Protein AF-0000000087157079 (afdb_homodimer)

Structure (mmCIF, N/CA/C/O backbone):
data_AF-0000000087157079-model_v1
#
loop_
_entity.id
_entity.type
_entity.pdbx_description
1 polymer 'Spore coat protein SA'
#
loop_
_atom_site.group_PDB
_atom_site.id
_atom_site.type_symbol
_atom_site.label_atom_id
_atom_site.label_alt_id
_atom_site.label_comp_id
_atom_site.label_asym_id
_atom_site.label_entity_id
_atom_site.label_seq_id
_atom_site.pdbx_PDB_ins_code
_atom_site.Cartn_x
_atom_site.Cartn_y
_atom_site.Cartn_z
_atom_site.occupancy
_atom_site.B_iso_or_equiv
_atom_site.auth_seq_id
_atom_site.auth_comp_id
_atom_site.auth_asym_id
_atom_site.auth_atom_id
_atom_site.pdbx_PDB_model_num
ATOM 1 N N . MET A 1 1 ? 26 -21.172 -4.828 1 97.62 1 MET A N 1
ATOM 2 C CA . MET A 1 1 ? 25.797 -19.734 -4.66 1 97.62 1 MET A CA 1
ATOM 3 C C . MET A 1 1 ? 25.062 -19.438 -3.35 1 97.62 1 MET A C 1
ATOM 5 O O . MET A 1 1 ? 24.266 -20.234 -2.885 1 97.62 1 MET A O 1
ATOM 9 N N . ARG A 1 2 ? 25.438 -18.375 -2.709 1 98.38 2 ARG A N 1
ATOM 10 C CA . ARG A 1 2 ? 24.641 -17.797 -1.639 1 98.38 2 ARG A CA 1
ATOM 11 C C . ARG A 1 2 ? 23.516 -16.922 -2.203 1 98.38 2 ARG A C 1
ATOM 13 O O . ARG A 1 2 ? 23.766 -15.867 -2.779 1 98.38 2 ARG A O 1
ATOM 20 N N . ILE A 1 3 ? 22.219 -17.359 -2.031 1 98.88 3 ILE A N 1
ATOM 21 C CA . ILE A 1 3 ? 21.094 -16.734 -2.713 1 98.88 3 ILE A CA 1
ATOM 22 C C . ILE A 1 3 ? 20.109 -16.172 -1.685 1 98.88 3 ILE A C 1
ATOM 24 O O . ILE A 1 3 ? 19.75 -16.859 -0.73 1 98.88 3 ILE A O 1
ATOM 28 N N . ALA A 1 4 ? 19.719 -14.969 -1.811 1 98.88 4 ALA A N 1
ATOM 29 C CA . ALA A 1 4 ? 18.609 -14.406 -1.055 1 98.88 4 ALA A CA 1
ATOM 30 C C . ALA A 1 4 ? 17.297 -14.516 -1.839 1 98.88 4 ALA A C 1
ATOM 32 O O . ALA A 1 4 ? 17.188 -13.977 -2.941 1 98.88 4 ALA A O 1
ATOM 33 N N . GLN A 1 5 ? 16.375 -15.258 -1.357 1 98.88 5 GLN A N 1
ATOM 34 C CA . GLN A 1 5 ? 15 -15.312 -1.854 1 98.88 5 GLN A CA 1
ATOM 35 C C . GLN A 1 5 ? 14.094 -14.406 -1.034 1 98.88 5 GLN A C 1
ATOM 37 O O . GLN A 1 5 ? 13.852 -14.656 0.149 1 98.88 5 GLN A O 1
ATOM 42 N N . VAL A 1 6 ? 13.531 -13.367 -1.649 1 98.88 6 VAL A N 1
ATOM 43 C CA . VAL A 1 6 ? 12.797 -12.359 -0.893 1 98.88 6 VAL A CA 1
ATOM 44 C C . VAL A 1 6 ? 11.32 -12.406 -1.258 1 98.88 6 VAL A C 1
ATOM 46 O O . VAL A 1 6 ? 10.922 -11.945 -2.33 1 98.88 6 VAL A O 1
ATOM 49 N N . ALA A 1 7 ? 10.508 -12.875 -0.385 1 98.56 7 ALA A N 1
ATOM 50 C CA . ALA A 1 7 ? 9.086 -1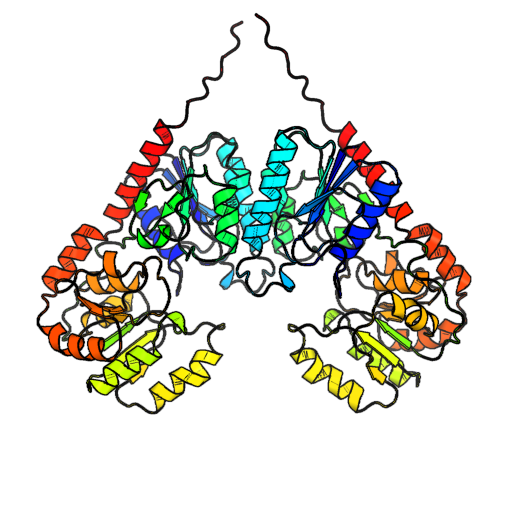3.117 -0.621 1 98.56 7 ALA A CA 1
ATOM 51 C C . ALA A 1 7 ? 8.234 -12.008 -0.002 1 98.56 7 ALA A C 1
ATOM 53 O O . ALA A 1 7 ? 8.664 -11.344 0.941 1 98.56 7 ALA A O 1
ATOM 54 N N . PRO A 1 8 ? 7.023 -11.766 -0.582 1 97.62 8 PRO A N 1
ATOM 55 C CA . PRO A 1 8 ? 6.102 -10.875 0.128 1 97.62 8 PRO A CA 1
ATOM 56 C C . PRO A 1 8 ? 5.758 -11.383 1.529 1 97.62 8 PRO A C 1
ATOM 58 O O . PRO A 1 8 ? 5.691 -12.594 1.756 1 97.62 8 PRO A O 1
ATOM 61 N N . LEU A 1 9 ? 5.453 -10.469 2.412 1 97.44 9 LEU A N 1
ATOM 62 C CA . LEU A 1 9 ? 5.129 -10.82 3.791 1 97.44 9 LEU A CA 1
ATOM 63 C C . LEU A 1 9 ? 3.633 -11.07 3.951 1 97.44 9 LEU A C 1
ATOM 65 O O . LEU A 1 9 ? 3.156 -11.32 5.062 1 97.44 9 LEU A O 1
ATOM 69 N N . THR A 1 10 ? 2.91 -11.008 2.891 1 94.75 10 THR A N 1
ATOM 70 C CA . THR A 1 10 ? 1.453 -11.07 2.93 1 94.75 10 THR A CA 1
ATOM 71 C C . THR A 1 10 ? 0.989 -12.438 3.438 1 94.75 10 THR A C 1
ATOM 73 O O . THR A 1 10 ? 0.141 -12.516 4.328 1 94.75 10 THR A O 1
ATOM 76 N N . GLU A 1 11 ? 1.557 -13.531 2.859 1 94.31 11 GLU A N 1
ATOM 77 C CA . GLU A 1 11 ? 1.274 -14.898 3.297 1 94.31 11 GLU A CA 1
ATOM 78 C C . GLU A 1 11 ? 2.545 -15.602 3.764 1 94.31 11 GLU A C 1
ATOM 80 O O . GLU A 1 11 ? 3.652 -15.195 3.408 1 94.31 11 GLU A O 1
ATOM 85 N N . ALA A 1 12 ? 2.342 -16.641 4.523 1 95.69 12 ALA A N 1
ATOM 86 C CA . ALA A 1 12 ? 3.477 -17.484 4.883 1 95.69 12 ALA A CA 1
ATOM 87 C C . ALA A 1 12 ? 4.008 -18.234 3.664 1 95.69 12 ALA A C 1
ATOM 89 O O . ALA A 1 12 ? 3.295 -18.406 2.674 1 95.69 12 ALA A O 1
ATOM 90 N N . VAL A 1 13 ? 5.262 -18.641 3.746 1 96.81 13 VAL A N 1
ATOM 91 C CA . VAL A 1 13 ? 5.895 -19.406 2.688 1 96.81 13 VAL A CA 1
ATOM 92 C C . VAL A 1 13 ? 6.219 -20.812 3.195 1 96.81 13 VAL A C 1
ATOM 94 O O . VAL A 1 13 ? 7.184 -21 3.941 1 96.81 13 VAL A O 1
ATOM 97 N N . PRO A 1 14 ? 5.465 -21.859 2.846 1 95.12 14 PRO A N 1
ATOM 98 C CA . PRO A 1 14 ? 4.293 -21.781 1.969 1 95.12 14 PRO A CA 1
ATOM 99 C C . PRO A 1 14 ? 3.051 -21.25 2.689 1 95.12 14 PRO A C 1
ATOM 101 O O . PRO A 1 14 ? 3.02 -21.219 3.922 1 95.12 14 PRO A O 1
ATOM 104 N N . PRO A 1 15 ? 2.082 -20.859 1.87 1 91.06 15 PRO A N 1
ATOM 105 C CA . PRO A 1 15 ? 0.85 -20.375 2.506 1 91.06 15 PRO A CA 1
ATOM 106 C C . PRO A 1 15 ? 0.036 -21.516 3.131 1 91.06 15 PRO A C 1
ATOM 108 O O . PRO A 1 15 ? 0.103 -22.656 2.67 1 91.06 15 PRO A O 1
ATOM 111 N N . LYS A 1 16 ? -0.703 -21.156 4.145 1 79.06 16 LYS A N 1
ATOM 112 C CA . LYS A 1 16 ? -1.558 -22.156 4.793 1 79.06 16 LYS A CA 1
ATOM 113 C C . LYS A 1 16 ? -2.797 -22.438 3.953 1 79.06 16 LYS A C 1
ATOM 115 O O . LYS A 1 16 ? -3.275 -23.578 3.916 1 79.06 16 LYS A O 1
ATOM 120 N N . LEU A 1 17 ? -3.307 -21.438 3.387 1 74.25 17 LEU A N 1
ATOM 121 C CA . LEU A 1 17 ? -4.5 -21.578 2.564 1 74.25 17 LEU A CA 1
ATOM 122 C C . LEU A 1 17 ? -4.223 -21.172 1.123 1 74.25 17 LEU A C 1
ATOM 124 O O . LEU A 1 17 ? -3.328 -21.719 0.477 1 74.25 17 LEU A O 1
ATOM 128 N N . TYR A 1 18 ? -4.801 -20.156 0.67 1 69.69 18 TYR A N 1
ATOM 129 C CA . TYR A 1 18 ? -4.574 -19.719 -0.698 1 69.69 18 TYR A CA 1
ATOM 130 C C . TYR A 1 18 ? -3.459 -18.672 -0.752 1 69.69 18 TYR A C 1
ATOM 132 O O . TYR A 1 18 ? -3.305 -17.875 0.17 1 69.69 18 TYR A O 1
ATOM 140 N N . GLY A 1 19 ? -2.484 -18.812 -1.726 1 79.62 19 GLY A N 1
ATOM 141 C CA . GLY A 1 19 ? -1.353 -17.938 -2.004 1 79.62 19 GLY A CA 1
ATOM 142 C C . GLY A 1 19 ? -0.443 -18.469 -3.096 1 79.62 19 GLY A C 1
ATOM 143 O O . GLY A 1 19 ? 0.464 -19.266 -2.822 1 79.62 19 GLY A O 1
ATOM 144 N N . GLY A 1 20 ? -0.664 -17.984 -4.273 1 87.12 20 GLY A N 1
ATOM 145 C CA . GLY A 1 20 ? 0.051 -18.531 -5.418 1 87.12 20 GLY A CA 1
ATOM 146 C C . GLY A 1 20 ? 1.516 -18.141 -5.445 1 87.12 20 GLY A C 1
ATOM 147 O O . GLY A 1 20 ? 2.387 -18.984 -5.645 1 87.12 20 GLY A O 1
ATOM 148 N N . THR A 1 21 ? 1.786 -16.891 -5.16 1 94.06 21 THR A N 1
ATOM 149 C CA . THR A 1 21 ? 3.156 -16.391 -5.219 1 94.06 21 THR A CA 1
ATOM 150 C C . THR A 1 21 ? 4.023 -17.062 -4.164 1 94.06 21 THR A C 1
ATOM 152 O O . THR A 1 21 ? 5.094 -17.594 -4.48 1 94.06 21 THR A O 1
ATOM 155 N N . GLU A 1 22 ? 3.52 -17.125 -2.963 1 95.81 22 GLU A N 1
ATOM 156 C CA . GLU A 1 22 ? 4.301 -17.656 -1.856 1 95.81 22 GLU A CA 1
ATOM 157 C C . GLU A 1 22 ? 4.496 -19.172 -2.01 1 95.81 22 GLU A C 1
ATOM 159 O O . GLU A 1 22 ? 5.52 -19.719 -1.59 1 95.81 22 GLU A O 1
ATOM 164 N N . ARG A 1 23 ? 3.547 -19.859 -2.645 1 94.81 23 ARG A N 1
ATOM 165 C CA . ARG A 1 23 ? 3.705 -21.281 -2.924 1 94.81 23 ARG A CA 1
ATOM 166 C C . ARG A 1 23 ? 4.855 -21.531 -3.898 1 94.81 23 ARG A C 1
ATOM 168 O O . ARG A 1 23 ? 5.676 -22.422 -3.686 1 94.81 23 ARG A O 1
ATOM 175 N N . VAL A 1 24 ? 4.883 -20.734 -4.91 1 97.5 24 VAL A N 1
ATOM 176 C CA . VAL A 1 24 ? 5.926 -20.875 -5.922 1 97.5 24 VAL A CA 1
ATOM 177 C C . VAL A 1 24 ? 7.285 -20.531 -5.312 1 97.5 24 VAL A C 1
ATOM 179 O O . VAL A 1 24 ? 8.273 -21.234 -5.566 1 97.5 24 VAL A O 1
ATOM 182 N N . VAL A 1 25 ? 7.316 -19.516 -4.516 1 98.56 25 VAL A N 1
ATOM 183 C CA . VAL A 1 25 ? 8.562 -19.141 -3.846 1 98.56 25 VAL A CA 1
ATOM 184 C C . VAL A 1 25 ? 9.047 -20.297 -2.975 1 98.56 25 VAL A C 1
ATOM 186 O O . VAL A 1 25 ? 10.242 -20.594 -2.926 1 98.56 25 VAL A O 1
ATOM 189 N N . HIS A 1 26 ? 8.094 -20.922 -2.332 1 98.19 26 HIS A N 1
ATOM 190 C CA . HIS A 1 26 ? 8.453 -22.078 -1.499 1 98.19 26 HIS A CA 1
ATOM 191 C C . HIS A 1 26 ? 9.07 -23.188 -2.332 1 98.19 26 HIS A C 1
ATOM 193 O O . HIS A 1 26 ? 10.156 -23.672 -2.014 1 98.19 26 HIS A O 1
ATOM 199 N N . TRP A 1 27 ? 8.422 -23.594 -3.371 1 98.25 27 TRP A N 1
ATOM 200 C CA . TRP A 1 27 ? 8.898 -24.688 -4.207 1 98.25 27 TRP A CA 1
ATOM 201 C C . TRP A 1 27 ? 10.258 -24.359 -4.816 1 98.25 27 TRP A C 1
ATOM 203 O O . TRP A 1 27 ? 11.141 -25.219 -4.863 1 98.25 27 TRP A O 1
ATOM 213 N N . LEU A 1 28 ? 10.391 -23.125 -5.289 1 98.81 28 LEU A N 1
ATOM 214 C CA . LEU A 1 28 ? 11.664 -22.703 -5.859 1 98.81 28 LEU A CA 1
ATOM 215 C C . LEU A 1 28 ? 12.773 -22.75 -4.816 1 98.81 28 LEU A C 1
ATOM 217 O O . LEU A 1 28 ? 13.852 -23.281 -5.082 1 98.81 28 LEU A O 1
ATOM 221 N N . THR A 1 29 ? 12.492 -22.219 -3.633 1 98.88 29 THR A N 1
ATOM 222 C CA . THR A 1 29 ? 13.477 -22.188 -2.555 1 98.88 29 THR A CA 1
ATOM 223 C C . THR A 1 29 ? 13.93 -23.594 -2.176 1 98.88 29 THR A C 1
ATOM 225 O O . THR A 1 29 ? 15.125 -23.859 -2.072 1 98.88 29 THR A O 1
ATOM 228 N N . GLU A 1 30 ? 13 -24.5 -2.033 1 98.62 30 GLU A N 1
ATOM 229 C CA . GLU A 1 30 ? 13.32 -25.859 -1.637 1 98.62 30 GLU A CA 1
ATOM 230 C C . GLU A 1 30 ? 14.164 -26.562 -2.701 1 98.62 30 GLU A C 1
ATOM 232 O O . GLU A 1 30 ? 15.094 -27.297 -2.379 1 98.62 30 GLU A O 1
ATOM 237 N N . GLU A 1 31 ? 13.797 -26.359 -3.975 1 98.69 31 GLU A N 1
ATOM 238 C CA . GLU A 1 31 ? 14.57 -26.953 -5.059 1 98.69 31 GLU A CA 1
ATOM 239 C C . GLU A 1 31 ? 15.992 -26.422 -5.102 1 98.69 31 GLU A C 1
ATOM 241 O O . GLU A 1 31 ? 16.938 -27.156 -5.359 1 98.69 31 GLU A O 1
ATOM 246 N N . LEU A 1 32 ? 16.156 -25.109 -4.891 1 98.81 32 LEU A N 1
ATOM 247 C CA . LEU A 1 32 ? 17.484 -24.5 -4.887 1 98.81 32 LEU A CA 1
ATOM 248 C C . LEU A 1 32 ? 18.344 -25.109 -3.783 1 98.81 32 LEU A C 1
ATOM 250 O O . LEU A 1 32 ? 19.516 -25.391 -4 1 98.81 32 LEU A O 1
ATOM 254 N N . VAL A 1 33 ? 17.734 -25.281 -2.584 1 98.81 33 VAL A N 1
ATOM 255 C CA . VAL A 1 33 ? 18.453 -25.922 -1.482 1 98.81 33 VAL A CA 1
ATOM 256 C C . VAL A 1 33 ? 18.844 -27.344 -1.872 1 98.81 33 VAL A C 1
ATOM 258 O O . VAL A 1 33 ? 19.984 -27.75 -1.666 1 98.81 33 VAL A O 1
ATOM 261 N N . THR A 1 34 ? 17.938 -28.078 -2.459 1 98.44 34 THR A N 1
ATOM 262 C CA . THR A 1 34 ? 18.172 -29.453 -2.881 1 98.44 34 THR A CA 1
ATOM 263 C C . THR A 1 34 ? 19.328 -29.516 -3.883 1 98.44 34 THR A C 1
ATOM 265 O O . THR A 1 34 ? 20.094 -30.484 -3.881 1 98.44 34 THR A O 1
ATOM 268 N N . LEU A 1 35 ? 19.438 -28.531 -4.688 1 98.5 35 LEU A N 1
ATOM 269 C CA . LEU A 1 35 ? 20.453 -28.469 -5.727 1 98.5 35 LEU A CA 1
ATOM 270 C C . LEU A 1 35 ? 21.797 -28.016 -5.156 1 98.5 35 LEU A C 1
ATOM 272 O O . LEU A 1 35 ? 22.766 -27.828 -5.898 1 98.5 35 LEU A O 1
ATOM 276 N N . GLY A 1 36 ? 21.891 -27.703 -3.891 1 98.62 36 GLY A N 1
ATOM 277 C CA . GLY A 1 36 ? 23.156 -27.516 -3.215 1 98.62 36 GLY A CA 1
ATOM 278 C C . GLY A 1 36 ? 23.484 -26.062 -2.951 1 98.62 36 GLY A C 1
ATOM 279 O O . GLY A 1 36 ? 24.609 -25.734 -2.551 1 98.62 36 GLY A O 1
ATOM 280 N N . HIS A 1 37 ? 22.516 -25.141 -3.127 1 98.81 37 HIS A N 1
ATOM 281 C CA . HIS A 1 37 ? 22.781 -23.719 -2.914 1 98.81 37 HIS A CA 1
ATOM 282 C C . HIS A 1 37 ? 22.484 -23.312 -1.477 1 98.81 37 HIS A C 1
ATOM 284 O O . HIS A 1 37 ? 21.719 -24 -0.784 1 98.81 37 HIS A O 1
ATOM 290 N N . ASP A 1 38 ? 23.203 -22.312 -1.031 1 98.81 38 ASP A N 1
ATOM 291 C CA . ASP A 1 38 ? 22.984 -21.703 0.279 1 98.81 38 ASP A CA 1
ATOM 292 C C . ASP A 1 38 ? 21.938 -20.594 0.201 1 98.81 38 ASP A C 1
ATOM 294 O O . ASP A 1 38 ? 22.25 -19.453 -0.139 1 98.81 38 ASP A O 1
ATOM 298 N N . VAL A 1 39 ? 20.672 -20.984 0.586 1 98.94 39 VAL A N 1
ATOM 299 C CA . VAL A 1 39 ? 19.562 -20.078 0.34 1 98.94 39 VAL A CA 1
ATOM 300 C C . VAL A 1 39 ? 19.078 -19.484 1.66 1 98.94 39 VAL A C 1
ATOM 302 O O . VAL A 1 39 ? 18.922 -20.203 2.654 1 98.94 39 VAL A O 1
ATOM 305 N N . THR A 1 40 ? 18.938 -18.203 1.751 1 98.94 40 THR A N 1
ATOM 306 C CA . THR A 1 40 ? 18.219 -17.5 2.812 1 98.94 40 THR A CA 1
ATOM 307 C C . THR A 1 40 ? 16.891 -16.969 2.309 1 98.94 40 THR A C 1
ATOM 309 O O . THR A 1 40 ? 16.828 -16.219 1.332 1 98.94 40 THR A O 1
ATOM 312 N N . LEU A 1 41 ? 15.844 -17.438 2.936 1 98.94 41 LEU A N 1
ATOM 313 C CA . LEU A 1 41 ? 14.5 -16.984 2.609 1 98.94 41 LEU A CA 1
ATOM 314 C C . LEU A 1 41 ? 14.086 -15.836 3.521 1 98.94 41 LEU A C 1
ATOM 316 O O . LEU A 1 41 ? 14.055 -15.984 4.746 1 98.94 41 LEU A O 1
ATOM 320 N N . PHE A 1 42 ? 13.859 -14.711 2.973 1 98.88 42 PHE A N 1
ATOM 321 C CA . PHE A 1 42 ? 13.242 -13.602 3.691 1 98.88 42 PHE A CA 1
ATOM 322 C C . PHE A 1 42 ? 11.727 -13.672 3.596 1 98.88 42 PHE A C 1
ATOM 324 O O . PHE A 1 42 ? 11.156 -13.516 2.512 1 98.88 42 PHE A O 1
ATOM 331 N N . ALA A 1 43 ? 11.008 -13.914 4.668 1 98.5 43 ALA A N 1
ATOM 332 C CA . ALA A 1 43 ? 9.57 -14.141 4.738 1 98.5 43 ALA A CA 1
ATOM 333 C C . ALA A 1 43 ? 9.047 -13.938 6.156 1 98.5 43 ALA A C 1
ATOM 335 O O . ALA A 1 43 ? 9.742 -13.375 7.004 1 98.5 43 ALA A O 1
ATOM 336 N N . SER A 1 44 ? 7.746 -14.219 6.336 1 97.56 44 SER A N 1
ATOM 337 C CA . SER A 1 44 ? 7.176 -14.133 7.676 1 97.56 44 SER A CA 1
ATOM 338 C C . SER A 1 44 ? 7.695 -15.25 8.57 1 97.56 44 SER A C 1
ATOM 340 O O . SER A 1 44 ? 8.18 -16.266 8.078 1 97.56 44 SER A O 1
ATOM 342 N N . GLY A 1 45 ? 7.609 -14.992 9.883 1 97.62 45 GLY A N 1
ATOM 343 C CA . GLY A 1 45 ? 8.203 -15.898 10.852 1 97.62 45 GLY A CA 1
ATOM 344 C C . GLY A 1 45 ? 7.512 -17.25 10.914 1 97.62 45 GLY A C 1
ATOM 345 O O . GLY A 1 45 ? 8.102 -18.234 11.359 1 97.62 45 GLY A O 1
ATOM 346 N N . ASP A 1 46 ? 6.301 -17.312 10.469 1 97.12 46 ASP A N 1
ATOM 347 C CA . ASP A 1 46 ? 5.555 -18.562 10.484 1 97.12 46 ASP A CA 1
ATOM 348 C C . ASP A 1 46 ? 5.773 -19.344 9.188 1 97.12 46 ASP A C 1
ATOM 350 O O . ASP A 1 46 ? 5.074 -20.328 8.922 1 97.12 46 ASP A O 1
ATOM 354 N N . SER A 1 47 ? 6.715 -18.922 8.391 1 97.75 47 SER A N 1
ATOM 355 C CA . SER A 1 47 ? 7.09 -19.641 7.176 1 97.75 47 SER A CA 1
ATOM 356 C C . SER A 1 47 ? 7.895 -20.891 7.504 1 97.75 47 SER A C 1
ATOM 358 O O . SER A 1 47 ? 8.516 -20.969 8.562 1 97.75 47 SER A O 1
ATOM 360 N N . GLN A 1 48 ? 7.766 -21.891 6.695 1 97.75 48 GLN A N 1
ATOM 361 C CA . GLN A 1 48 ? 8.492 -23.141 6.82 1 97.75 48 GLN A CA 1
ATOM 362 C C . GLN A 1 48 ? 9.375 -23.391 5.602 1 97.75 48 GLN A C 1
ATOM 364 O O . GLN A 1 48 ? 8.898 -23.375 4.469 1 97.75 48 GLN A O 1
ATOM 369 N N . THR A 1 49 ? 10.656 -23.703 5.867 1 98.44 49 THR A N 1
ATOM 370 C CA . THR A 1 49 ? 11.586 -23.906 4.766 1 98.44 49 THR A CA 1
ATOM 371 C C . THR A 1 49 ? 12.805 -24.703 5.227 1 98.44 49 THR A C 1
ATOM 373 O O . THR A 1 49 ? 13.102 -24.766 6.422 1 98.44 49 THR A O 1
ATOM 376 N N . SER A 1 50 ? 13.453 -25.406 4.285 1 98.56 50 SER A N 1
ATOM 377 C CA . SER A 1 50 ? 14.727 -26.062 4.543 1 98.56 50 SER A CA 1
ATOM 378 C C . SER A 1 50 ? 15.898 -25.094 4.367 1 98.56 50 SER A C 1
ATOM 380 O O . SER A 1 50 ? 17.031 -25.422 4.703 1 98.56 50 SER A O 1
ATOM 382 N N . ALA A 1 51 ? 15.625 -23.844 3.906 1 98.81 51 ALA A N 1
ATOM 383 C CA . ALA A 1 51 ? 16.625 -22.781 3.814 1 98.81 51 ALA A CA 1
ATOM 384 C C . ALA A 1 51 ? 16.797 -22.062 5.152 1 98.81 51 ALA A C 1
ATOM 386 O O . ALA A 1 51 ? 16.188 -22.453 6.152 1 98.81 51 ALA A O 1
ATOM 387 N N . LYS A 1 52 ? 17.75 -21.141 5.23 1 98.81 52 LYS A N 1
ATOM 388 C CA . LYS A 1 52 ? 17.797 -20.219 6.359 1 98.81 52 LYS A CA 1
ATOM 389 C C . LYS A 1 52 ? 16.641 -19.219 6.301 1 98.81 52 LYS A C 1
ATOM 391 O O . LYS A 1 52 ? 16.391 -18.609 5.258 1 98.81 52 LYS A O 1
ATOM 396 N N . LEU A 1 53 ? 15.914 -19.203 7.336 1 98.81 53 LEU A N 1
ATOM 397 C CA . LEU A 1 53 ? 14.797 -18.266 7.375 1 98.81 53 LEU A CA 1
ATOM 398 C C . LEU A 1 53 ? 15.195 -16.953 8.055 1 98.81 53 LEU A C 1
ATOM 400 O O . LEU A 1 53 ? 15.688 -16.969 9.188 1 98.81 53 LEU A O 1
ATOM 404 N N . ASP A 1 54 ? 15.117 -15.883 7.402 1 98.62 54 ASP A N 1
ATOM 405 C CA . ASP A 1 54 ? 15.219 -14.547 7.98 1 98.62 54 ASP A CA 1
ATOM 406 C C . ASP A 1 54 ? 13.836 -13.906 8.117 1 98.62 54 ASP A C 1
ATOM 408 O O . ASP A 1 54 ? 13.273 -13.406 7.141 1 98.62 54 ASP A O 1
ATOM 412 N N . ALA A 1 55 ? 13.312 -13.93 9.305 1 98 55 ALA A N 1
ATOM 413 C CA . ALA A 1 55 ? 11.945 -13.492 9.578 1 98 55 ALA A CA 1
ATOM 414 C C . ALA A 1 55 ? 11.914 -12.016 9.977 1 98 55 ALA A C 1
ATOM 416 O O . ALA A 1 55 ? 12.508 -11.617 10.977 1 98 55 ALA A O 1
ATOM 417 N N . THR A 1 56 ? 11.234 -11.195 9.164 1 95 56 THR A N 1
ATOM 418 C CA . THR A 1 56 ? 11.086 -9.773 9.469 1 95 56 THR A CA 1
ATOM 419 C C . THR A 1 56 ? 9.992 -9.547 10.508 1 95 56 THR A C 1
ATOM 421 O O . THR A 1 56 ? 10.047 -8.586 11.281 1 95 56 THR A O 1
ATOM 424 N N . TRP A 1 57 ? 9.008 -10.328 10.469 1 96.69 57 TRP A N 1
ATOM 425 C CA . TRP A 1 57 ? 7.812 -10.258 11.312 1 96.69 57 TRP A CA 1
ATOM 426 C C . TRP A 1 57 ? 7.32 -11.656 11.672 1 96.69 57 TRP A C 1
ATOM 428 O O . TRP A 1 57 ? 7.445 -12.586 10.875 1 96.69 57 TRP A O 1
ATOM 438 N N . PRO A 1 58 ? 6.754 -11.859 12.836 1 95.94 58 PRO A N 1
ATOM 439 C CA . PRO A 1 58 ? 6.484 -13.211 13.336 1 95.94 58 PRO A CA 1
ATOM 440 C C . PRO A 1 58 ? 5.434 -13.953 12.516 1 95.94 58 PRO A C 1
ATOM 442 O O . PRO A 1 58 ? 5.453 -15.18 12.43 1 95.94 58 PRO A O 1
ATOM 445 N N . LYS A 1 59 ? 4.539 -13.164 11.992 1 95.62 59 LYS A N 1
ATOM 446 C CA . LYS A 1 59 ? 3.412 -13.789 11.305 1 95.62 59 LYS A CA 1
ATOM 447 C C . LYS A 1 59 ? 3.096 -13.086 9.992 1 95.62 59 LYS A C 1
ATOM 449 O O . LYS A 1 59 ? 3.326 -11.875 9.859 1 95.62 59 LYS A O 1
ATOM 454 N N . ALA A 1 60 ? 2.566 -13.953 9.031 1 95.56 60 ALA A N 1
ATOM 455 C CA . ALA A 1 60 ? 2.117 -13.359 7.773 1 95.56 60 ALA A CA 1
ATOM 456 C C . ALA A 1 60 ? 1.142 -12.219 8.023 1 95.56 60 ALA A C 1
ATOM 458 O O . ALA A 1 60 ? 0.297 -12.297 8.914 1 95.56 60 ALA A O 1
ATOM 459 N N . LEU A 1 61 ? 1.132 -11.219 7.184 1 94.62 61 LEU A N 1
ATOM 460 C CA . LEU A 1 61 ? 0.44 -9.961 7.457 1 94.62 61 LEU A CA 1
ATOM 461 C C . LEU A 1 61 ? -1.062 -10.109 7.23 1 94.62 61 LEU A C 1
ATOM 463 O O . LEU A 1 61 ? -1.86 -9.445 7.895 1 94.62 61 LEU A O 1
ATOM 467 N N . ARG A 1 62 ? -1.445 -10.883 6.297 1 87.69 62 ARG A N 1
ATOM 468 C CA . ARG A 1 62 ? -2.865 -11.102 6.031 1 87.69 62 ARG A CA 1
ATOM 469 C C . ARG A 1 62 ? -3.57 -11.672 7.258 1 87.69 62 ARG A C 1
ATOM 471 O O . ARG A 1 62 ? -4.738 -11.359 7.508 1 87.69 62 ARG A O 1
ATOM 478 N N . LEU A 1 63 ? -2.857 -12.453 8.039 1 83.5 63 LEU A N 1
ATOM 479 C CA . LEU A 1 63 ? -3.453 -13.133 9.18 1 83.5 63 LEU A CA 1
ATOM 480 C C . LEU A 1 63 ? -3.191 -12.359 10.469 1 83.5 63 LEU A C 1
ATOM 482 O O . LEU A 1 63 ? -3.619 -12.781 11.547 1 83.5 63 LEU A O 1
ATOM 486 N N . ASP A 1 64 ? -2.434 -11.352 10.305 1 88.5 64 ASP A N 1
ATOM 487 C CA . ASP A 1 64 ? -2.094 -10.555 11.484 1 88.5 64 ASP A CA 1
ATOM 488 C C . ASP A 1 64 ? -2.973 -9.312 11.578 1 88.5 64 ASP A C 1
ATOM 490 O O . ASP A 1 64 ? -2.701 -8.305 10.922 1 88.5 64 ASP A O 1
ATOM 494 N N . GLY A 1 65 ? -3.982 -9.328 12.305 1 88.12 65 GLY A N 1
ATOM 495 C CA . GLY A 1 65 ? -4.934 -8.234 12.445 1 88.12 65 GLY A CA 1
ATOM 496 C C . GLY A 1 65 ? -4.352 -7.031 13.164 1 88.12 65 GLY A C 1
ATOM 497 O O . GLY A 1 65 ? -4.961 -5.961 13.18 1 88.12 65 GLY A O 1
ATOM 498 N N . SER A 1 66 ? -3.207 -7.137 13.617 1 91.88 66 SER A N 1
ATOM 499 C CA . SER A 1 66 ? -2.629 -6.059 14.414 1 91.88 66 SER A CA 1
ATOM 500 C C . SER A 1 66 ? -1.903 -5.051 13.523 1 91.88 66 SER A C 1
ATOM 502 O O . SER A 1 66 ? -1.673 -3.91 13.938 1 91.88 66 SER A O 1
ATOM 504 N N . VAL A 1 67 ? -1.513 -5.496 12.336 1 94.88 67 VAL A N 1
ATOM 505 C CA . VAL A 1 67 ? -0.736 -4.645 11.445 1 94.88 67 VAL A CA 1
ATOM 506 C C . VAL A 1 67 ? -1.678 -3.805 10.586 1 94.88 67 VAL A C 1
ATOM 508 O O . VAL A 1 67 ? -2.561 -4.344 9.914 1 94.88 67 VAL A O 1
ATOM 511 N N . ARG A 1 68 ? -1.468 -2.5 10.648 1 93.44 68 ARG A N 1
ATOM 512 C CA . ARG A 1 68 ? -2.332 -1.588 9.906 1 93.44 68 ARG A CA 1
ATOM 513 C C . ARG A 1 68 ? -1.674 -1.147 8.609 1 93.44 68 ARG A C 1
ATOM 515 O O . ARG A 1 68 ? -2.359 -0.873 7.621 1 93.44 68 ARG A O 1
ATOM 522 N N . ASP A 1 69 ? -0.356 -1.075 8.594 1 94.62 69 ASP A N 1
ATOM 523 C CA . ASP A 1 69 ? 0.401 -0.674 7.414 1 94.62 69 ASP A CA 1
ATOM 524 C C . ASP A 1 69 ? 1.4 -1.755 7.008 1 94.62 69 ASP A C 1
ATOM 526 O O . ASP A 1 69 ? 2.576 -1.691 7.375 1 94.62 69 ASP A O 1
ATOM 530 N N . PRO A 1 70 ? 1.011 -2.621 6.176 1 95.88 70 PRO A N 1
ATOM 531 C CA . PRO A 1 70 ? 1.884 -3.723 5.766 1 95.88 70 PRO A CA 1
ATOM 532 C C . PRO A 1 70 ? 3.141 -3.24 5.043 1 95.88 70 PRO A C 1
ATOM 534 O O . PRO A 1 70 ? 4.176 -3.91 5.082 1 95.88 70 PRO A O 1
ATOM 537 N N . ASN A 1 71 ? 3.088 -2.127 4.383 1 96.62 71 ASN A N 1
ATOM 538 C CA . ASN A 1 71 ? 4.223 -1.637 3.611 1 96.62 71 ASN A CA 1
ATOM 539 C C . ASN A 1 71 ? 5.406 -1.29 4.512 1 96.62 71 ASN A C 1
ATOM 541 O O . ASN A 1 71 ? 6.562 -1.444 4.113 1 96.62 71 ASN A O 1
ATOM 545 N N . ALA A 1 72 ? 5.086 -0.854 5.711 1 97.56 72 ALA A N 1
ATOM 546 C CA . ALA A 1 72 ? 6.145 -0.529 6.664 1 97.56 72 ALA A CA 1
ATOM 547 C C . ALA A 1 72 ? 7.074 -1.72 6.879 1 97.56 72 ALA A C 1
ATOM 549 O O . ALA A 1 72 ? 8.297 -1.578 6.824 1 97.56 72 ALA A O 1
ATOM 550 N N . LEU A 1 73 ? 6.5 -2.865 7.035 1 98.12 73 LEU A N 1
ATOM 551 C CA . LEU A 1 73 ? 7.277 -4.059 7.34 1 98.12 73 LEU A CA 1
ATOM 552 C C . LEU A 1 73 ? 7.996 -4.57 6.094 1 98.12 73 LEU A C 1
ATOM 554 O O . LEU A 1 73 ? 9.094 -5.117 6.188 1 98.12 73 LEU A O 1
ATOM 558 N N . HIS A 1 74 ? 7.441 -4.352 4.906 1 98.5 74 HIS A N 1
ATOM 559 C CA . HIS A 1 74 ? 8.141 -4.684 3.67 1 98.5 74 HIS A CA 1
ATOM 560 C C . HIS A 1 74 ? 9.383 -3.818 3.49 1 98.5 74 HIS A C 1
ATOM 562 O O . HIS A 1 74 ? 10.422 -4.301 3.037 1 98.5 74 HIS A O 1
ATOM 568 N N . MET A 1 75 ? 9.25 -2.529 3.879 1 98.19 75 MET A N 1
ATOM 569 C CA . MET A 1 75 ? 10.406 -1.637 3.783 1 98.19 75 MET A CA 1
ATOM 570 C C . MET A 1 75 ? 11.5 -2.061 4.75 1 98.19 75 MET A C 1
ATOM 572 O O . MET A 1 75 ? 12.688 -1.981 4.422 1 98.19 75 MET A O 1
ATOM 576 N N . VAL A 1 76 ? 11.094 -2.512 5.91 1 98.5 76 VAL A N 1
ATOM 577 C CA . VAL A 1 76 ? 12.055 -3.027 6.887 1 98.5 76 VAL A CA 1
ATOM 578 C C . VAL A 1 76 ? 12.789 -4.234 6.305 1 98.5 76 VAL A C 1
ATOM 580 O O . VAL A 1 76 ? 14.016 -4.309 6.363 1 98.5 76 VAL A O 1
ATOM 583 N N . ME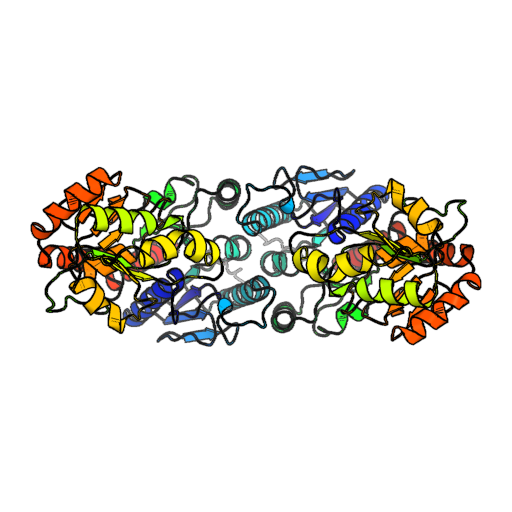T A 1 77 ? 12.039 -5.117 5.73 1 98.75 77 MET A N 1
ATOM 584 C CA . MET A 1 77 ? 12.609 -6.328 5.145 1 98.75 77 MET A CA 1
ATOM 585 C C . MET A 1 77 ? 13.617 -5.977 4.051 1 98.75 77 MET A C 1
ATOM 587 O O . MET A 1 77 ? 14.727 -6.504 4.031 1 98.75 77 MET A O 1
ATOM 591 N N . LEU A 1 78 ? 13.273 -5.078 3.174 1 98.56 78 LEU A N 1
ATOM 592 C CA . LEU A 1 78 ? 14.133 -4.707 2.057 1 98.56 78 LEU A CA 1
ATOM 593 C C . LEU A 1 78 ? 15.422 -4.062 2.553 1 98.56 78 LEU A C 1
ATOM 595 O O . LEU A 1 78 ? 16.5 -4.312 2.004 1 98.56 78 LEU A O 1
ATOM 599 N N . GLU A 1 79 ? 15.281 -3.25 3.578 1 98.5 79 GLU A N 1
ATOM 600 C CA . GLU A 1 79 ? 16.484 -2.641 4.125 1 98.5 79 GLU A CA 1
ATOM 601 C C . GLU A 1 79 ? 17.406 -3.689 4.758 1 98.5 79 GLU A C 1
ATOM 603 O O . GLU A 1 79 ? 18.625 -3.609 4.641 1 98.5 79 GLU A O 1
ATOM 608 N N . ARG A 1 80 ? 16.812 -4.66 5.395 1 98.38 80 ARG A N 1
ATOM 609 C CA . ARG A 1 80 ? 17.594 -5.754 5.965 1 98.38 80 ARG A CA 1
ATOM 610 C C . ARG A 1 80 ? 18.328 -6.52 4.875 1 98.38 80 ARG A C 1
ATOM 612 O O . ARG A 1 80 ? 19.516 -6.832 5.023 1 98.38 80 ARG A O 1
ATOM 619 N N . VAL A 1 81 ? 17.672 -6.828 3.795 1 98.75 81 VAL A N 1
ATOM 620 C CA . VAL A 1 81 ? 18.297 -7.48 2.656 1 98.75 81 VAL A CA 1
ATOM 621 C C . VAL A 1 81 ? 19.453 -6.621 2.145 1 98.75 81 VAL A C 1
ATOM 623 O O . VAL A 1 81 ? 20.547 -7.133 1.876 1 98.75 81 VAL A O 1
ATOM 626 N N . ARG A 1 82 ? 19.219 -5.309 2.039 1 98.38 82 ARG A N 1
ATOM 627 C CA . ARG A 1 82 ? 20.219 -4.387 1.511 1 98.38 82 ARG A CA 1
ATOM 628 C C . ARG A 1 82 ? 21.453 -4.363 2.395 1 98.38 82 ARG A C 1
ATOM 630 O O . ARG A 1 82 ? 22.578 -4.395 1.894 1 98.38 82 ARG A O 1
ATOM 637 N N . GLN A 1 83 ? 21.219 -4.273 3.688 1 98.06 83 GLN A N 1
ATOM 638 C CA . GLN A 1 83 ? 22.328 -4.258 4.633 1 98.06 83 GLN A CA 1
ATOM 639 C C . GLN A 1 83 ? 23.156 -5.535 4.531 1 98.06 83 GLN A C 1
ATOM 641 O O . GLN A 1 83 ? 24.391 -5.484 4.508 1 98.06 83 GLN A O 1
ATOM 646 N N . LYS A 1 84 ? 22.531 -6.637 4.422 1 98.38 84 LYS A N 1
ATOM 647 C CA . LYS A 1 84 ? 23.219 -7.918 4.309 1 98.38 84 LYS A CA 1
ATOM 648 C C . LYS A 1 84 ? 23.953 -8.031 2.971 1 98.38 84 LYS A C 1
ATOM 650 O O . LYS A 1 84 ? 25.031 -8.625 2.895 1 98.38 84 LYS A O 1
ATOM 655 N N . ALA A 1 85 ? 23.297 -7.512 1.95 1 97.94 85 ALA A N 1
ATOM 656 C CA . ALA A 1 85 ? 23.969 -7.457 0.656 1 97.94 85 ALA A CA 1
ATOM 657 C C . ALA A 1 85 ? 25.219 -6.59 0.726 1 97.94 85 ALA A C 1
ATOM 659 O O . ALA A 1 85 ? 26.266 -6.953 0.18 1 97.94 85 ALA A O 1
ATOM 660 N N . ASP A 1 86 ? 25.125 -5.434 1.388 1 96.88 86 ASP A N 1
ATOM 661 C CA . ASP A 1 86 ? 26.266 -4.547 1.578 1 96.88 86 ASP A CA 1
ATOM 662 C C . ASP A 1 86 ? 27.391 -5.262 2.314 1 96.88 86 ASP A C 1
ATOM 664 O O . ASP A 1 86 ? 28.578 -4.953 2.102 1 96.88 86 ASP A O 1
ATOM 668 N N . ASP A 1 87 ? 27.062 -6.168 3.145 1 97.69 87 ASP A N 1
ATOM 669 C CA . ASP A 1 87 ? 28.031 -6.941 3.91 1 97.69 87 ASP A CA 1
ATOM 670 C C . ASP A 1 87 ? 28.516 -8.156 3.121 1 97.69 87 ASP A C 1
ATOM 672 O O . ASP A 1 87 ? 29.109 -9.07 3.686 1 97.69 87 ASP A O 1
ATOM 676 N N . ASP A 1 88 ? 28.172 -8.281 1.881 1 97.44 88 ASP A N 1
ATOM 677 C CA . ASP A 1 88 ? 28.609 -9.312 0.951 1 97.44 88 ASP A CA 1
ATOM 678 C C . ASP A 1 88 ? 28.141 -10.695 1.407 1 97.44 88 ASP A C 1
ATOM 680 O O . ASP A 1 88 ? 28.891 -11.672 1.3 1 97.44 88 ASP A O 1
ATOM 684 N N . GLU A 1 89 ? 26.922 -10.703 1.876 1 98.38 89 GLU A N 1
ATOM 685 C CA . GLU A 1 89 ? 26.406 -11.977 2.381 1 98.38 89 GLU A CA 1
ATOM 686 C C . GLU A 1 89 ? 25.828 -12.828 1.255 1 98.38 89 GLU A C 1
ATOM 688 O O . GLU A 1 89 ? 25.594 -14.016 1.436 1 98.38 89 GLU A O 1
ATOM 693 N N . PHE A 1 90 ? 25.656 -12.242 0.074 1 98.75 90 PHE A N 1
ATOM 694 C CA . PHE A 1 90 ? 24.953 -12.953 -0.987 1 98.75 90 PHE A CA 1
ATOM 695 C C . PHE A 1 90 ? 25.688 -12.82 -2.312 1 98.75 90 PHE A C 1
ATOM 697 O O . PHE A 1 90 ? 26.281 -11.773 -2.596 1 98.75 90 PHE A O 1
ATOM 704 N N . ASP A 1 91 ? 25.594 -13.867 -3.068 1 98.38 91 ASP A N 1
ATOM 705 C CA . ASP A 1 91 ? 26.062 -13.844 -4.449 1 98.38 91 ASP A CA 1
ATOM 706 C C . ASP A 1 91 ? 24.969 -13.359 -5.398 1 98.38 91 ASP A C 1
ATOM 708 O O . ASP A 1 91 ? 25.266 -12.812 -6.465 1 98.38 91 ASP A O 1
ATOM 712 N N . PHE A 1 92 ? 23.734 -13.578 -5.02 1 98.69 92 PHE A N 1
ATOM 713 C CA . PHE A 1 92 ? 22.625 -13.266 -5.895 1 98.69 92 PHE A CA 1
ATOM 714 C C . PHE A 1 92 ? 21.375 -12.953 -5.082 1 98.69 92 PHE A C 1
ATOM 716 O O . PHE A 1 92 ? 21.094 -13.609 -4.074 1 98.69 92 PHE A O 1
ATOM 723 N N . LEU A 1 93 ? 20.594 -11.93 -5.484 1 98.88 93 LEU A N 1
ATOM 724 C CA . LEU A 1 93 ? 19.328 -11.578 -4.867 1 98.88 93 LEU A CA 1
ATOM 725 C C . LEU A 1 93 ? 18.172 -11.852 -5.824 1 98.88 93 LEU A C 1
ATOM 727 O O . LEU A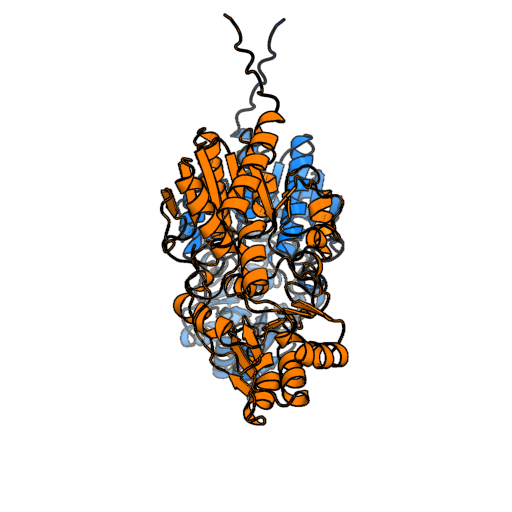 1 93 ? 18.219 -11.469 -6.996 1 98.88 93 LEU A O 1
ATOM 731 N N . HIS A 1 94 ? 17.156 -12.523 -5.387 1 98.94 94 HIS A N 1
ATOM 732 C CA . HIS A 1 94 ? 15.945 -12.75 -6.164 1 98.94 94 HIS A CA 1
ATOM 733 C C . HIS A 1 94 ? 14.719 -12.203 -5.441 1 98.94 94 HIS A C 1
ATOM 735 O O . HIS A 1 94 ? 14.359 -12.68 -4.359 1 98.94 94 HIS A O 1
ATOM 741 N N . PHE A 1 95 ? 14.102 -11.211 -6.066 1 98.88 95 PHE A N 1
ATOM 742 C CA . PHE A 1 95 ? 12.969 -10.523 -5.465 1 98.88 95 PHE A CA 1
ATOM 743 C C . PHE A 1 95 ? 11.656 -11 -6.078 1 98.88 95 PHE A C 1
ATOM 745 O O . PHE A 1 95 ? 11.578 -11.227 -7.289 1 98.88 95 PHE A O 1
ATOM 752 N N . HIS A 1 96 ? 10.648 -11.078 -5.246 1 98.69 96 HIS A N 1
ATOM 753 C CA . HIS A 1 96 ? 9.289 -11.398 -5.676 1 98.69 96 HIS A CA 1
ATOM 754 C C . HIS A 1 96 ? 8.305 -10.32 -5.242 1 98.69 96 HIS A C 1
ATOM 756 O O . HIS A 1 96 ? 7.156 -10.617 -4.914 1 98.69 96 HIS A O 1
ATOM 762 N N . LEU A 1 97 ? 8.789 -9.016 -5.18 1 96.88 97 LEU A N 1
ATOM 763 C CA . LEU A 1 97 ? 8.055 -7.887 -4.609 1 96.88 97 LEU A CA 1
ATOM 764 C C . LEU A 1 97 ? 7.867 -6.781 -5.645 1 96.88 97 LEU A C 1
ATOM 766 O O . LEU A 1 97 ? 7.848 -5.598 -5.297 1 96.88 97 LEU A O 1
ATOM 770 N N . ASP A 1 98 ? 7.797 -7.113 -6.883 1 96.38 98 ASP A N 1
ATOM 771 C CA . ASP A 1 98 ? 7.586 -6.156 -7.965 1 96.38 98 ASP A CA 1
ATOM 772 C C . ASP A 1 98 ? 8.578 -5 -7.875 1 96.38 98 ASP A C 1
ATOM 774 O O . ASP A 1 98 ? 9.789 -5.215 -7.797 1 96.38 98 ASP A O 1
ATOM 778 N N . TYR A 1 99 ? 8.203 -3.775 -7.922 1 97.81 99 TYR A N 1
ATOM 779 C CA . TYR A 1 99 ? 9.055 -2.607 -8.117 1 97.81 99 TYR A CA 1
ATOM 780 C C . TYR A 1 99 ? 9.562 -2.076 -6.785 1 97.81 99 TYR A C 1
ATOM 782 O O . TYR A 1 99 ? 10.352 -1.129 -6.75 1 97.81 99 TYR A O 1
ATOM 790 N N . TYR A 1 100 ? 9.234 -2.652 -5.625 1 97.44 100 TYR A N 1
ATOM 791 C CA . TYR A 1 100 ? 9.586 -2.148 -4.301 1 97.44 100 TYR A CA 1
ATOM 792 C C . TYR A 1 100 ? 11.094 -2.104 -4.117 1 97.44 100 TYR A C 1
ATOM 794 O O . TYR A 1 100 ? 11.641 -1.121 -3.607 1 97.44 100 TYR A O 1
ATOM 802 N N . PRO A 1 101 ? 11.82 -3.133 -4.609 1 98.06 101 PRO A N 1
ATOM 803 C CA . PRO A 1 101 ? 13.258 -3.139 -4.34 1 98.06 101 PRO A CA 1
ATOM 804 C C . PRO A 1 101 ? 14.047 -2.277 -5.32 1 98.06 101 PRO A C 1
ATOM 806 O O . PRO A 1 101 ? 15.234 -2.006 -5.098 1 98.06 101 PRO A O 1
ATOM 809 N N . TRP A 1 102 ? 13.461 -1.847 -6.41 1 98.25 102 TRP A N 1
ATOM 810 C CA . TRP A 1 102 ? 14.203 -1.49 -7.613 1 98.25 102 TRP A CA 1
ATOM 811 C C . TRP A 1 102 ? 15.078 -0.263 -7.371 1 98.25 102 TRP A C 1
ATOM 813 O O . TRP A 1 102 ? 16.266 -0.27 -7.684 1 98.25 102 TRP A O 1
ATOM 823 N N . SER A 1 103 ? 14.531 0.727 -6.723 1 96.94 103 SER A N 1
ATOM 824 C CA . SER A 1 103 ? 15.312 1.939 -6.516 1 96.94 103 SER A CA 1
ATOM 825 C C . SER A 1 103 ? 16.469 1.691 -5.555 1 96.94 103 SER A C 1
ATOM 827 O O . SER A 1 103 ? 17.578 2.174 -5.777 1 96.94 103 SER A O 1
ATOM 829 N N . ALA A 1 104 ? 16.266 0.923 -4.527 1 96.06 104 ALA A N 1
ATOM 830 C CA . ALA A 1 104 ? 17.266 0.681 -3.48 1 96.06 104 ALA A CA 1
ATOM 831 C C . ALA A 1 104 ? 18.375 -0.235 -3.98 1 96.06 104 ALA A C 1
ATOM 833 O O . ALA A 1 104 ? 19.5 -0.166 -3.498 1 96.06 104 ALA A O 1
ATOM 834 N N . PHE A 1 105 ? 18.156 -1.056 -4.996 1 97.44 105 PHE A N 1
ATOM 835 C CA . PHE A 1 105 ? 19.109 -2.102 -5.336 1 97.44 105 PHE A CA 1
ATOM 836 C C . PHE A 1 105 ? 19.734 -1.85 -6.707 1 97.44 105 PHE A C 1
ATOM 838 O O . PHE A 1 105 ? 20.656 -2.547 -7.113 1 97.44 105 PHE A O 1
ATOM 845 N N . SER A 1 106 ? 19.219 -0.796 -7.363 1 95.88 106 SER A N 1
ATOM 846 C CA . SER A 1 106 ? 19.688 -0.55 -8.727 1 95.88 106 SER A CA 1
ATOM 847 C C . SER A 1 106 ? 21.109 0.007 -8.734 1 95.88 106 SER A C 1
ATOM 849 O O . SER A 1 106 ? 21.75 0.055 -9.781 1 95.88 106 SER A O 1
ATOM 851 N N . ARG A 1 107 ? 21.625 0.322 -7.531 1 94.25 107 ARG A N 1
ATOM 852 C CA . ARG A 1 107 ? 22.922 0.987 -7.477 1 94.25 107 ARG A CA 1
ATOM 853 C C . ARG A 1 107 ? 23.922 0.196 -6.621 1 94.25 107 ARG A C 1
ATOM 855 O O . ARG A 1 107 ? 24.922 0.738 -6.164 1 94.25 107 ARG A O 1
ATOM 862 N N . GLN A 1 108 ? 23.672 -1.019 -6.332 1 94.44 108 GLN A N 1
ATOM 863 C CA . GLN A 1 108 ? 24.562 -1.885 -5.566 1 94.44 108 GLN A CA 1
ATOM 864 C C . GLN A 1 108 ? 25.094 -3.027 -6.426 1 94.44 108 GLN A C 1
ATOM 866 O O . GLN A 1 108 ? 24.516 -3.352 -7.465 1 94.44 108 GLN A O 1
ATOM 871 N N . PRO A 1 109 ? 26.156 -3.58 -6.035 1 94.75 109 PRO A N 1
ATOM 872 C CA . PRO A 1 109 ? 26.891 -4.473 -6.93 1 94.75 109 PRO A CA 1
ATOM 873 C C . PRO A 1 109 ? 26.312 -5.887 -6.961 1 94.75 109 PRO A C 1
ATOM 875 O O . PRO A 1 109 ? 26.516 -6.617 -7.934 1 94.75 109 PRO A O 1
ATOM 878 N N . THR A 1 110 ? 25.688 -6.34 -5.941 1 97.5 110 THR A N 1
ATOM 879 C CA . THR A 1 110 ? 25.172 -7.707 -5.914 1 97.5 110 THR A CA 1
ATOM 880 C C . THR A 1 110 ? 24.125 -7.914 -7.008 1 97.5 110 THR A C 1
ATOM 882 O O . THR A 1 110 ? 23.141 -7.18 -7.082 1 97.5 110 THR A O 1
ATOM 885 N N . PRO A 1 111 ? 24.375 -8.883 -7.965 1 97.94 111 PRO A N 1
ATOM 886 C CA . PRO A 1 111 ? 23.375 -9.133 -9.008 1 97.94 111 PRO A CA 1
ATOM 887 C C . PRO A 1 111 ? 22.016 -9.547 -8.445 1 97.94 111 PRO A C 1
ATOM 889 O O . PRO A 1 111 ? 21.953 -10.172 -7.383 1 97.94 111 PRO A O 1
ATOM 892 N N . TYR A 1 112 ? 20.984 -9.195 -9.18 1 98.38 112 TYR A N 1
ATOM 893 C CA . TYR A 1 112 ? 19.641 -9.484 -8.703 1 98.38 112 TYR A CA 1
ATOM 894 C C . TYR A 1 112 ? 18.672 -9.617 -9.867 1 98.38 112 TYR A C 1
ATOM 896 O O . TYR A 1 112 ? 19 -9.273 -11.008 1 98.38 112 TYR A O 1
ATOM 904 N N . VAL A 1 113 ? 17.5 -10.164 -9.617 1 98.69 113 VAL A N 1
ATOM 905 C CA . VAL A 1 113 ? 16.406 -10.25 -10.578 1 98.69 113 VAL A CA 1
ATOM 906 C C . VAL A 1 113 ? 15.07 -10.203 -9.836 1 98.69 113 VAL A C 1
ATOM 908 O O . VAL A 1 113 ? 15 -10.516 -8.641 1 98.69 113 VAL A O 1
ATOM 911 N N . THR A 1 114 ? 14.047 -9.727 -10.469 1 98.88 114 THR A N 1
ATOM 912 C CA . THR A 1 114 ? 12.688 -9.766 -9.938 1 98.88 114 THR A CA 1
ATOM 913 C C . THR A 1 114 ? 11.781 -10.609 -10.828 1 98.88 114 THR A C 1
ATOM 915 O O . THR A 1 114 ? 11.789 -10.461 -12.055 1 98.88 114 THR A O 1
ATOM 918 N N . THR A 1 115 ? 11.117 -11.523 -10.234 1 98.88 115 THR A N 1
ATOM 919 C CA . THR A 1 115 ? 10.031 -12.203 -10.945 1 98.88 115 THR A CA 1
ATOM 920 C C . THR A 1 115 ? 8.703 -11.5 -10.695 1 98.88 115 THR A C 1
ATOM 922 O O . THR A 1 115 ? 8.352 -11.211 -9.547 1 98.88 115 THR A O 1
ATOM 925 N N . LEU A 1 116 ? 8.008 -11.211 -11.758 1 98.56 116 LEU A N 1
ATOM 926 C CA . LEU A 1 116 ? 6.691 -10.586 -11.664 1 98.56 116 LEU A CA 1
ATOM 927 C C . LEU A 1 116 ? 5.59 -11.641 -11.695 1 98.56 116 LEU A C 1
ATOM 929 O O . LEU A 1 116 ? 5.535 -12.469 -12.602 1 98.56 116 LEU A O 1
ATOM 933 N N . HIS A 1 117 ? 4.664 -11.539 -10.68 1 97.62 117 HIS A N 1
ATOM 934 C CA . HIS A 1 117 ? 3.711 -12.633 -10.523 1 97.62 117 HIS A CA 1
ATOM 935 C C . HIS A 1 117 ? 2.295 -12.188 -10.875 1 97.62 117 HIS A C 1
ATOM 937 O O . HIS A 1 117 ? 1.39 -13.016 -10.992 1 97.62 117 HIS A O 1
ATOM 943 N N . GLY A 1 118 ? 2.053 -10.938 -11.055 1 95.44 118 GLY A N 1
ATOM 944 C CA . GLY A 1 118 ? 0.713 -10.422 -11.289 1 95.44 118 GLY A CA 1
ATOM 945 C C . GLY A 1 118 ? 0.511 -9.922 -12.703 1 95.44 118 GLY A C 1
ATOM 946 O O . GLY A 1 118 ? 1.368 -10.117 -13.57 1 95.44 118 GLY A O 1
ATOM 947 N N . ARG A 1 119 ? -0.692 -9.375 -12.961 1 95.69 119 ARG A N 1
ATOM 948 C CA . ARG A 1 119 ? -0.971 -8.734 -14.242 1 95.69 119 ARG A CA 1
ATOM 949 C C . ARG A 1 119 ? -0.091 -7.508 -14.445 1 95.69 119 ARG A C 1
ATOM 951 O O . ARG A 1 119 ? 0.345 -6.887 -13.469 1 95.69 119 ARG A O 1
ATOM 958 N N . LEU A 1 120 ? 0.119 -7.164 -15.695 1 97.75 120 LEU A N 1
ATOM 959 C CA . LEU A 1 120 ? 0.978 -6.02 -15.992 1 97.75 120 LEU A CA 1
ATOM 960 C C . LEU A 1 120 ? 0.306 -5.074 -16.984 1 97.75 120 LEU A C 1
ATOM 962 O O . LEU A 1 120 ? 0.982 -4.305 -17.672 1 97.75 120 LEU A O 1
ATOM 966 N N . ASP A 1 121 ? -1.005 -5.176 -17.062 1 96.75 121 ASP A N 1
ATOM 967 C CA . ASP A 1 121 ? -1.717 -4.391 -18.078 1 96.75 121 ASP A CA 1
ATOM 968 C C . ASP A 1 121 ? -2.412 -3.188 -17.438 1 96.75 121 ASP A C 1
ATOM 970 O O . ASP A 1 121 ? -3.34 -2.623 -18.016 1 96.75 121 ASP A O 1
ATOM 974 N N . LEU A 1 122 ? -2.002 -2.807 -16.297 1 96.38 122 LEU A N 1
ATOM 975 C CA . LEU A 1 122 ? -2.559 -1.625 -15.641 1 96.38 122 LEU A CA 1
ATOM 976 C C . LEU A 1 122 ? -1.846 -0.361 -16.109 1 96.38 122 LEU A C 1
ATOM 978 O O . LEU A 1 122 ? -0.652 -0.394 -16.422 1 96.38 122 LEU A O 1
ATOM 982 N N . PRO A 1 123 ? -2.564 0.79 -16.047 1 96.38 123 PRO A N 1
ATOM 983 C CA . PRO A 1 123 ? -1.983 2.021 -16.594 1 96.38 123 PRO A CA 1
ATOM 984 C C . PRO A 1 123 ? -0.712 2.443 -15.852 1 96.38 123 PRO A C 1
ATOM 986 O O . PRO A 1 123 ? 0.201 3.004 -16.469 1 96.38 123 PRO A O 1
ATOM 989 N N . GLU A 1 124 ? -0.588 2.17 -14.609 1 96.38 124 GLU A N 1
ATOM 990 C CA . GLU A 1 124 ? 0.545 2.627 -13.812 1 96.38 124 GLU A CA 1
ATOM 991 C C . GLU A 1 124 ? 1.797 1.809 -14.109 1 96.38 124 GLU A C 1
ATOM 993 O O . GLU A 1 124 ? 2.904 2.193 -13.727 1 96.38 124 GLU A O 1
ATOM 998 N N . HIS A 1 125 ? 1.64 0.745 -14.859 1 97.69 125 HIS A N 1
ATOM 999 C CA . HIS A 1 125 ? 2.812 -0.063 -15.18 1 97.69 125 HIS A CA 1
ATOM 1000 C C . HIS A 1 125 ? 3.676 0.612 -16.234 1 97.69 125 HIS A C 1
ATOM 1002 O O . HIS A 1 125 ? 4.891 0.398 -16.281 1 97.69 125 HIS A O 1
ATOM 1008 N N . GLN A 1 126 ? 3.1 1.402 -17.031 1 97.56 126 GLN A N 1
ATOM 1009 C CA . GLN A 1 126 ? 3.859 2.051 -18.094 1 97.56 126 GLN A CA 1
ATOM 1010 C C . GLN A 1 126 ? 4.945 2.957 -17.531 1 97.56 126 GLN A C 1
ATOM 1012 O O . GLN A 1 126 ? 6.133 2.758 -17.797 1 97.56 126 GLN A O 1
ATOM 1017 N N . PRO A 1 127 ? 4.559 3.898 -16.656 1 97.81 127 PRO A N 1
ATOM 1018 C CA . PRO A 1 127 ? 5.641 4.715 -16.109 1 97.81 127 PRO A CA 1
ATOM 1019 C C . PRO A 1 127 ? 6.617 3.898 -15.258 1 97.81 127 PRO A C 1
ATOM 1021 O O . PRO A 1 127 ? 7.809 4.227 -15.195 1 97.81 127 PRO A O 1
ATOM 1024 N N . VAL A 1 128 ? 6.203 2.85 -14.641 1 98.44 128 VAL A N 1
ATOM 1025 C CA . VAL A 1 128 ? 7.082 2.012 -13.828 1 98.44 128 VAL A CA 1
ATOM 1026 C C . VAL A 1 128 ? 8.195 1.433 -14.703 1 98.44 128 VAL A C 1
ATOM 1028 O O . VAL A 1 128 ? 9.375 1.63 -14.422 1 98.44 128 VAL A O 1
ATOM 1031 N N . PHE A 1 129 ? 7.793 0.847 -15.812 1 98.5 129 PHE A N 1
ATOM 1032 C CA . PHE A 1 129 ? 8.773 0.126 -16.609 1 98.5 129 PHE A CA 1
ATOM 1033 C C . PHE A 1 129 ? 9.531 1.079 -17.531 1 98.5 129 PHE A C 1
ATOM 1035 O O . PHE A 1 129 ? 10.602 0.742 -18.047 1 98.5 129 PHE A O 1
ATOM 1042 N N . ASN A 1 130 ? 9.008 2.283 -17.734 1 98.38 130 ASN A N 1
ATOM 1043 C CA . ASN A 1 130 ? 9.781 3.32 -18.406 1 98.38 130 ASN A CA 1
ATOM 1044 C C . ASN A 1 130 ? 10.898 3.848 -17.516 1 98.38 130 ASN A C 1
ATOM 1046 O O . ASN A 1 130 ? 12.016 4.098 -17.984 1 98.38 130 ASN A O 1
ATOM 1050 N N . THR A 1 131 ? 10.625 3.998 -16.266 1 98.12 131 THR A N 1
ATOM 1051 C CA . THR A 1 131 ? 11.578 4.535 -15.297 1 98.12 131 THR A CA 1
ATOM 1052 C C . THR A 1 131 ? 12.641 3.498 -14.953 1 98.12 131 THR A C 1
ATOM 1054 O O . THR A 1 131 ? 13.82 3.826 -14.836 1 98.12 131 THR A O 1
ATOM 1057 N N . PHE A 1 132 ? 12.188 2.264 -14.805 1 98 132 PHE A N 1
ATOM 1058 C CA . PHE A 1 132 ? 13.078 1.173 -14.406 1 98 132 PHE A CA 1
ATOM 1059 C C . PHE A 1 132 ? 13.352 0.25 -15.586 1 98 132 PHE A C 1
ATOM 1061 O O . PHE A 1 132 ? 13.242 -0.972 -15.469 1 98 132 PHE A O 1
ATOM 1068 N N . SER A 1 133 ? 13.719 0.806 -16.688 1 96.75 133 SER A N 1
ATOM 1069 C CA . SER A 1 133 ? 13.805 0.091 -17.953 1 96.75 133 SER A CA 1
ATOM 1070 C C . SER A 1 133 ? 15.039 -0.81 -18 1 96.75 133 SER A C 1
ATOM 1072 O O . SER A 1 133 ? 15.141 -1.695 -18.844 1 96.75 133 SER A O 1
ATOM 1074 N N . LYS A 1 134 ? 15.93 -0.673 -17.031 1 96.69 134 LYS A N 1
ATOM 1075 C CA . LYS A 1 134 ? 17.172 -1.438 -17.078 1 96.69 134 LYS A CA 1
ATOM 1076 C C . LYS A 1 134 ? 17.172 -2.551 -16.031 1 96.69 134 LYS A C 1
ATOM 1078 O O . LYS A 1 134 ? 18.109 -3.348 -15.961 1 96.69 134 LYS A O 1
ATOM 1083 N N . ILE A 1 135 ? 16.172 -2.586 -15.203 1 97.75 135 ILE A N 1
ATOM 1084 C CA . ILE A 1 135 ? 16.078 -3.57 -14.133 1 97.75 135 ILE A CA 1
ATOM 1085 C C . ILE A 1 135 ? 15.703 -4.934 -14.711 1 97.75 135 ILE A C 1
ATOM 1087 O O . ILE A 1 135 ? 14.688 -5.062 -15.398 1 97.75 135 ILE A O 1
ATOM 1091 N N . PRO A 1 136 ? 16.547 -5.969 -14.484 1 98.44 136 PRO A N 1
ATOM 1092 C CA . PRO A 1 136 ? 16.219 -7.285 -15.031 1 98.44 136 PRO A CA 1
ATOM 1093 C C . PRO A 1 136 ? 14.984 -7.898 -14.375 1 98.44 136 PRO A C 1
ATOM 1095 O O . PRO A 1 136 ? 14.883 -7.938 -13.148 1 98.44 136 PRO A O 1
ATOM 1098 N N . VAL A 1 137 ? 14.062 -8.406 -15.211 1 98.81 137 VAL A N 1
ATOM 1099 C CA . VAL A 1 137 ? 12.836 -9.016 -14.703 1 98.81 137 VAL A CA 1
ATOM 1100 C C . VAL A 1 137 ? 12.562 -10.32 -15.445 1 98.81 137 VAL A C 1
ATOM 1102 O O . VAL A 1 137 ? 12.992 -10.492 -16.594 1 98.81 137 VAL A O 1
ATOM 1105 N N . ILE A 1 138 ? 11.93 -11.195 -14.734 1 98.81 138 ILE A N 1
ATOM 1106 C CA . ILE A 1 138 ? 11.516 -12.484 -15.289 1 98.81 138 ILE A CA 1
ATOM 1107 C C . ILE A 1 138 ? 9.992 -12.57 -15.305 1 98.81 138 ILE A C 1
ATOM 1109 O O . ILE A 1 138 ? 9.336 -12.242 -14.312 1 98.81 138 ILE A O 1
ATOM 1113 N N . SER A 1 139 ? 9.398 -12.93 -16.484 1 98.69 139 SER A N 1
ATOM 1114 C CA . SER A 1 139 ? 7.969 -13.18 -16.578 1 98.69 139 SER A CA 1
ATOM 1115 C C . SER A 1 139 ? 7.641 -14.648 -16.297 1 98.69 139 SER A C 1
ATOM 1117 O O . SER A 1 139 ? 8.516 -15.516 -16.391 1 98.69 139 SER A O 1
ATOM 1119 N N . ILE A 1 140 ? 6.406 -14.867 -15.961 1 98.75 140 ILE A N 1
ATOM 1120 C CA . ILE A 1 140 ? 5.996 -16.234 -15.672 1 98.75 140 ILE A CA 1
ATOM 1121 C C . ILE A 1 140 ? 5.18 -16.797 -16.828 1 98.75 140 ILE A C 1
ATOM 1123 O O . ILE A 1 140 ? 4.77 -17.953 -16.812 1 98.75 140 ILE A O 1
ATOM 1127 N N . SER A 1 141 ? 4.93 -16.047 -17.797 1 98.69 141 SER A N 1
ATOM 1128 C CA . SER A 1 141 ? 4.387 -16.422 -19.109 1 98.69 141 SER A CA 1
ATOM 1129 C C . SER A 1 141 ? 4.754 -15.398 -20.172 1 98.69 141 SER A C 1
ATOM 1131 O O . SER A 1 141 ? 5.09 -14.258 -19.859 1 98.69 141 SER A O 1
ATOM 1133 N N . ASN A 1 142 ? 4.785 -15.836 -21.453 1 98.31 142 ASN A N 1
ATOM 1134 C CA . ASN A 1 142 ? 5.016 -14.891 -22.547 1 98.31 142 ASN A CA 1
ATOM 1135 C C . ASN A 1 142 ? 3.904 -13.844 -22.625 1 98.31 142 ASN A C 1
ATOM 1137 O O . ASN A 1 142 ? 4.168 -12.68 -22.906 1 98.31 142 ASN A O 1
ATOM 1141 N N . ALA A 1 143 ? 2.723 -14.266 -22.359 1 98.31 143 ALA A N 1
ATOM 1142 C CA . ALA A 1 143 ? 1.567 -13.375 -22.406 1 98.31 143 ALA A CA 1
ATOM 1143 C C . ALA A 1 143 ? 1.714 -12.227 -21.406 1 98.31 143 ALA A C 1
ATOM 1145 O O . ALA A 1 143 ? 1.271 -11.109 -21.672 1 98.31 143 ALA A O 1
ATOM 1146 N N . GLN A 1 144 ? 2.293 -12.477 -20.297 1 98.25 144 GLN A N 1
ATOM 1147 C CA . GLN A 1 144 ? 2.455 -11.492 -19.234 1 98.25 144 GLN A CA 1
ATOM 1148 C C . GLN A 1 144 ? 3.297 -10.305 -19.703 1 98.25 144 GLN A C 1
ATOM 1150 O O . GLN A 1 144 ? 3.148 -9.195 -19.188 1 98.25 144 GLN A O 1
ATOM 1155 N N . ARG A 1 145 ? 4.133 -10.484 -20.75 1 97.88 145 ARG A N 1
ATOM 1156 C CA . ARG A 1 145 ? 5.086 -9.484 -21.234 1 97.88 145 ARG A CA 1
ATOM 1157 C C . ARG A 1 145 ? 4.406 -8.469 -22.141 1 97.88 145 ARG A C 1
ATOM 1159 O O . ARG A 1 145 ? 4.895 -7.348 -22.297 1 97.88 145 ARG A O 1
ATOM 1166 N N . ARG A 1 146 ? 3.398 -8.859 -22.656 1 97.56 146 ARG A N 1
ATOM 1167 C CA . ARG A 1 146 ? 2.83 -8.164 -23.812 1 97.56 146 ARG A CA 1
ATOM 1168 C C . ARG A 1 146 ? 2.477 -6.723 -23.453 1 97.56 146 ARG A C 1
ATOM 1170 O O . ARG A 1 146 ? 2.734 -5.805 -24.234 1 97.56 146 ARG A O 1
ATOM 1177 N N . PRO A 1 147 ? 1.951 -6.512 -22.297 1 97.94 147 PRO A N 1
ATOM 1178 C CA . PRO A 1 147 ? 1.53 -5.141 -22 1 97.94 147 PRO A CA 1
ATOM 1179 C C . PRO A 1 147 ? 2.709 -4.203 -21.734 1 97.94 147 PRO A C 1
ATOM 1181 O O . PRO A 1 147 ? 2.543 -2.98 -21.734 1 97.94 147 PRO A O 1
ATOM 1184 N N . VAL A 1 148 ? 3.877 -4.719 -21.453 1 98.25 148 VAL A N 1
ATOM 1185 C CA . VAL A 1 148 ? 5.023 -3.881 -21.109 1 98.25 148 VAL A CA 1
ATOM 1186 C C . VAL A 1 148 ? 6.262 -4.363 -21.859 1 98.25 148 VAL A C 1
ATOM 1188 O O . VAL A 1 148 ? 7.25 -4.762 -21.234 1 98.25 148 VAL A O 1
ATOM 1191 N N . PRO A 1 149 ? 6.297 -4.195 -23.141 1 97.94 149 PRO A N 1
ATOM 1192 C CA . PRO A 1 149 ? 7.414 -4.688 -23.953 1 97.94 149 PRO A CA 1
ATOM 1193 C C . PRO A 1 149 ? 8.727 -3.957 -23.656 1 97.94 149 PRO A C 1
ATOM 1195 O O . PRO A 1 149 ? 9.805 -4.465 -23.969 1 97.94 149 PRO A O 1
ATOM 1198 N N . GLN A 1 150 ? 8.711 -2.758 -22.984 1 97.94 150 GLN A N 1
ATOM 1199 C CA . GLN A 1 150 ? 9.891 -1.937 -22.734 1 97.94 150 GLN A CA 1
ATOM 1200 C C . GLN A 1 150 ? 10.656 -2.441 -21.516 1 97.94 150 GLN A C 1
ATOM 1202 O O . GLN A 1 150 ? 11.75 -1.952 -21.219 1 97.94 150 GLN A O 1
ATOM 1207 N N . ALA A 1 151 ? 10.078 -3.4 -20.812 1 98.44 151 ALA A N 1
ATOM 1208 C CA . ALA A 1 151 ? 10.773 -3.943 -19.641 1 98.44 151 ALA A CA 1
ATOM 1209 C C . ALA A 1 151 ? 12.023 -4.711 -20.062 1 98.44 151 ALA A C 1
ATOM 1211 O O . ALA A 1 151 ? 12.117 -5.195 -21.188 1 98.44 151 ALA A O 1
ATOM 1212 N N . HIS A 1 152 ? 12.992 -4.828 -19.156 1 98.25 152 HIS A N 1
ATOM 1213 C CA . HIS A 1 152 ? 14.195 -5.609 -19.406 1 98.25 152 HIS A CA 1
ATOM 1214 C C . HIS A 1 152 ? 13.969 -7.086 -19.109 1 98.25 152 HIS A C 1
ATOM 1216 O O . HIS A 1 152 ? 14.523 -7.625 -18.156 1 98.25 152 HIS A O 1
ATOM 1222 N N . TRP A 1 153 ? 13.289 -7.746 -20.016 1 98.56 153 TRP A N 1
ATOM 1223 C CA . TRP A 1 153 ? 12.961 -9.156 -19.844 1 98.56 153 TRP A CA 1
ATOM 1224 C C . TRP A 1 153 ? 14.188 -10.031 -20.047 1 98.56 153 TRP A C 1
ATOM 1226 O O . TRP A 1 153 ? 14.758 -10.07 -21.141 1 98.56 153 TRP A O 1
ATOM 1236 N N . VAL A 1 154 ? 14.531 -10.766 -18.969 1 97.94 154 VAL A N 1
ATOM 1237 C CA . VAL A 1 154 ? 15.664 -11.68 -19.031 1 97.94 154 VAL A CA 1
ATOM 1238 C C . VAL A 1 154 ? 15.227 -13 -19.656 1 97.94 154 VAL A C 1
ATOM 1240 O O . VAL A 1 154 ? 15.961 -13.586 -20.469 1 97.94 154 VAL A O 1
ATOM 1243 N N . ARG A 1 155 ? 14.055 -13.469 -19.156 1 97.62 155 ARG A N 1
ATOM 1244 C CA . ARG A 1 155 ? 13.531 -14.766 -19.562 1 97.62 155 ARG A CA 1
ATOM 1245 C C . ARG A 1 155 ? 12.086 -14.938 -19.109 1 97.62 155 ARG A C 1
ATOM 1247 O O . ARG A 1 155 ? 11.602 -14.195 -18.25 1 97.62 155 ARG A O 1
ATOM 1254 N N . THR A 1 156 ? 11.414 -15.766 -19.859 1 98.69 156 THR A N 1
ATOM 1255 C CA . THR A 1 156 ? 10.164 -16.297 -19.328 1 98.69 156 THR A CA 1
ATOM 1256 C C . THR A 1 156 ? 10.391 -17.672 -18.688 1 98.69 156 THR A C 1
ATOM 1258 O O . THR A 1 156 ? 10.977 -18.562 -19.312 1 98.69 156 THR A O 1
ATOM 1261 N N . ILE A 1 157 ? 10.023 -17.766 -17.438 1 98.81 157 ILE A N 1
ATOM 1262 C CA . ILE A 1 157 ? 10.141 -19.031 -16.734 1 98.81 157 ILE A CA 1
ATOM 1263 C C . ILE A 1 157 ? 8.773 -19.438 -16.188 1 98.81 157 ILE A C 1
ATOM 1265 O O . ILE A 1 157 ? 8.266 -18.828 -15.242 1 98.81 157 ILE A O 1
ATOM 1269 N N . HIS A 1 158 ? 8.203 -20.469 -16.781 1 98.69 158 HIS A N 1
ATOM 1270 C CA . HIS A 1 158 ? 6.926 -20.984 -16.297 1 98.69 158 HIS A CA 1
ATOM 1271 C C . HIS A 1 158 ? 7.051 -21.562 -14.906 1 98.69 158 HIS A C 1
ATOM 1273 O O . HIS A 1 158 ? 8.086 -22.125 -14.547 1 98.69 158 HIS A O 1
ATOM 1279 N N . HIS A 1 159 ? 5.961 -21.453 -14.156 1 98.44 159 HIS A N 1
ATOM 1280 C CA . HIS A 1 159 ? 5.934 -22.078 -12.836 1 98.44 159 HIS A CA 1
ATOM 1281 C C . HIS A 1 159 ? 5.996 -23.594 -12.93 1 98.44 159 HIS A C 1
ATOM 1283 O O . HIS A 1 159 ? 5.652 -24.172 -13.961 1 98.44 159 HIS A O 1
ATOM 1289 N N . GLY A 1 160 ? 6.469 -24.172 -11.859 1 98.06 160 GLY A N 1
ATOM 1290 C CA . GLY A 1 160 ? 6.414 -25.609 -11.641 1 98.06 160 GLY A CA 1
ATOM 1291 C C . GLY A 1 160 ? 6.035 -25.969 -10.219 1 98.06 160 GLY A C 1
ATOM 1292 O O . GLY A 1 160 ? 6.188 -25.172 -9.297 1 98.06 160 GLY A O 1
ATOM 1293 N N . LEU A 1 161 ? 5.496 -27.172 -10.078 1 96.75 161 LEU A N 1
ATOM 1294 C CA . LEU A 1 161 ? 5.273 -27.703 -8.742 1 96.75 161 LEU A CA 1
ATOM 1295 C C . LEU A 1 161 ? 6 -29.016 -8.547 1 96.75 161 LEU A C 1
ATOM 1297 O O . LEU A 1 161 ? 6.434 -29.641 -9.516 1 96.75 161 LEU A O 1
ATOM 1301 N N . PRO A 1 162 ? 6.215 -29.359 -7.273 1 97.44 162 PRO A N 1
ATOM 1302 C CA . PRO A 1 162 ? 6.938 -30.609 -7.031 1 97.44 162 PRO A CA 1
ATOM 1303 C C . PRO A 1 162 ? 6.309 -31.812 -7.746 1 97.44 162 PRO A C 1
ATOM 1305 O O . PRO A 1 162 ? 5.09 -31.969 -7.723 1 97.44 162 PRO A O 1
ATOM 1308 N N . GLU A 1 163 ? 7.176 -32.562 -8.305 1 97.38 163 GLU A N 1
ATOM 1309 C CA . GLU A 1 163 ? 6.762 -33.625 -9.211 1 97.38 163 GLU A CA 1
ATOM 1310 C C . GLU A 1 163 ? 5.762 -34.562 -8.539 1 97.38 163 GLU A C 1
ATOM 1312 O O . GLU A 1 163 ? 4.812 -35.031 -9.172 1 97.38 163 GLU A O 1
ATOM 1317 N N . ASN A 1 164 ? 5.949 -34.812 -7.27 1 96.81 164 ASN A N 1
ATOM 1318 C CA . ASN A 1 164 ? 5.148 -35.844 -6.605 1 96.81 164 ASN A CA 1
ATOM 1319 C C . ASN A 1 164 ? 4.148 -35.219 -5.633 1 96.81 164 ASN A C 1
ATOM 1321 O O . ASN A 1 164 ? 3.574 -35.938 -4.797 1 96.81 164 ASN A O 1
ATOM 1325 N N . LEU A 1 165 ? 3.998 -33.938 -5.645 1 95.81 165 LEU A N 1
ATOM 1326 C CA . LEU A 1 165 ? 3.049 -33.25 -4.762 1 95.81 165 LEU A CA 1
ATOM 1327 C C . LEU A 1 165 ? 1.619 -33.688 -5.078 1 95.81 165 LEU A C 1
ATOM 1329 O O . LEU A 1 165 ? 0.836 -33.969 -4.172 1 95.81 165 LEU A O 1
ATOM 1333 N N . LEU A 1 166 ? 1.264 -33.656 -6.336 1 97.5 166 LEU A N 1
ATOM 1334 C CA . LEU A 1 166 ? -0.026 -34.094 -6.852 1 97.5 166 LEU A CA 1
ATOM 1335 C C . LEU A 1 166 ? 0.153 -35.219 -7.852 1 97.5 166 LEU A C 1
ATOM 1337 O O . LEU A 1 166 ? 0.902 -35.094 -8.82 1 97.5 166 LEU A O 1
ATOM 1341 N N . THR A 1 167 ? -0.528 -36.312 -7.582 1 97.69 167 THR A N 1
ATOM 1342 C CA . THR A 1 167 ? -0.383 -37.469 -8.438 1 97.69 167 THR A CA 1
ATOM 1343 C C . THR A 1 167 ? -1.749 -38.031 -8.82 1 97.69 167 THR A C 1
ATOM 1345 O O . THR A 1 167 ? -2.723 -37.875 -8.078 1 97.69 167 THR A O 1
ATOM 1348 N N . PRO A 1 168 ? -1.756 -38.688 -10.047 1 98.12 168 PRO A N 1
ATOM 1349 C CA . PRO A 1 168 ? -3.008 -39.344 -10.422 1 98.12 168 PRO A CA 1
ATOM 1350 C C . PRO A 1 168 ? -3.453 -40.406 -9.406 1 98.12 168 PRO A C 1
ATOM 1352 O O . PRO A 1 168 ? -2.621 -41.125 -8.844 1 98.12 168 PRO A O 1
ATOM 1355 N N . GLN A 1 169 ? -4.75 -40.312 -9.125 1 98.06 169 GLN A N 1
ATOM 1356 C CA . GLN A 1 169 ? -5.352 -41.281 -8.211 1 98.06 169 GLN A CA 1
ATOM 1357 C C . GLN A 1 169 ? -6.273 -42.25 -8.961 1 98.06 169 GLN A C 1
ATOM 1359 O O . GLN A 1 169 ? -6.801 -41.906 -10.023 1 98.06 169 GLN A O 1
ATOM 1364 N N . PRO A 1 170 ? -6.406 -43.438 -8.367 1 96.5 170 PRO A N 1
ATOM 1365 C CA . PRO A 1 170 ? -7.254 -44.406 -9.031 1 96.5 170 PRO A CA 1
ATOM 1366 C C . PRO A 1 170 ? -8.742 -44.188 -8.789 1 96.5 170 PRO A C 1
ATOM 1368 O O . PRO A 1 170 ? -9.414 -45.031 -8.188 1 96.5 170 PRO A O 1
ATOM 1371 N N . VAL A 1 171 ? -9.258 -43.125 -9.219 1 96.62 171 VAL A N 1
ATOM 1372 C CA . VAL A 1 171 ? -10.664 -42.75 -9.094 1 96.62 171 VAL A CA 1
ATOM 1373 C C . VAL A 1 171 ? -11.281 -42.594 -10.484 1 96.62 171 VAL A C 1
ATOM 1375 O O . VAL A 1 171 ? -10.609 -42.125 -11.406 1 96.62 171 VAL A O 1
ATOM 1378 N N . LYS A 1 172 ? -12.555 -43 -10.555 1 96.25 172 LYS A N 1
ATOM 1379 C CA . LYS A 1 172 ? -13.25 -42.875 -11.828 1 96.25 172 LYS A CA 1
ATOM 1380 C C . LYS A 1 172 ? -13.797 -41.469 -12 1 96.25 172 LYS A C 1
ATOM 1382 O O . LYS A 1 172 ? -14.594 -41 -11.18 1 96.25 172 LYS A O 1
ATOM 1387 N N . PRO A 1 173 ? -13.398 -40.812 -13.062 1 97.75 173 PRO A N 1
ATOM 1388 C CA . PRO A 1 173 ? -13.922 -39.438 -13.297 1 97.75 173 PRO A CA 1
ATOM 1389 C C . PRO A 1 173 ? -15.438 -39.438 -13.484 1 97.75 173 PRO A C 1
ATOM 1391 O O . PRO A 1 173 ? -15.992 -40.312 -14.148 1 97.75 173 PRO A O 1
ATOM 1394 N N . SER A 1 174 ? -16.109 -38.375 -12.805 1 97.94 174 SER A N 1
ATOM 1395 C CA . SER A 1 174 ? -17.562 -38.438 -12.898 1 97.94 174 SER A CA 1
ATOM 1396 C C . SER A 1 174 ? -18.156 -37.031 -12.859 1 97.94 174 SER A C 1
ATOM 1398 O O . SER A 1 174 ? -19.375 -36.844 -12.969 1 97.94 174 SER A O 1
ATOM 1400 N N . TYR A 1 175 ? -17.375 -36.031 -12.703 1 98.62 175 TYR A N 1
ATOM 1401 C CA . TYR A 1 175 ? -17.875 -34.656 -12.602 1 98.62 175 TYR A CA 1
ATOM 1402 C C . TYR A 1 175 ? -16.922 -33.688 -13.289 1 98.62 175 TYR A C 1
ATOM 1404 O O . TYR A 1 175 ? -15.812 -34.062 -13.664 1 98.62 175 TYR A O 1
ATOM 1412 N N . LEU A 1 176 ? -17.359 -32.5 -13.547 1 98.75 176 LEU A N 1
ATOM 1413 C CA . LEU A 1 176 ? -16.516 -31.359 -13.883 1 98.75 176 LEU A CA 1
ATOM 1414 C C . LEU A 1 176 ? -16.062 -30.625 -12.625 1 98.75 176 LEU A C 1
ATOM 1416 O O . LEU A 1 176 ? -16.75 -30.672 -11.594 1 98.75 176 LEU A O 1
ATOM 1420 N N . ALA A 1 177 ? -14.922 -29.984 -12.766 1 98.75 177 ALA A N 1
ATOM 1421 C CA . ALA A 1 177 ? -14.367 -29.406 -11.547 1 98.75 177 ALA A CA 1
ATOM 1422 C C . ALA A 1 177 ? -14 -27.938 -11.758 1 98.75 177 ALA A C 1
ATOM 1424 O O . ALA A 1 177 ? -13.633 -27.547 -12.867 1 98.75 177 ALA A O 1
ATOM 1425 N N . VAL A 1 178 ? -14.148 -27.172 -10.742 1 98.19 178 VAL A N 1
ATOM 1426 C CA . VAL A 1 178 ? -13.578 -25.844 -10.586 1 98.19 178 VAL A CA 1
ATOM 1427 C C . VAL A 1 178 ? -12.703 -25.797 -9.328 1 98.19 178 VAL A C 1
ATOM 1429 O O . VAL A 1 178 ? -13.086 -26.328 -8.281 1 98.19 178 VAL A O 1
ATOM 1432 N N . LEU A 1 179 ? -11.516 -25.266 -9.5 1 95.94 179 LEU A N 1
ATOM 1433 C CA . LEU A 1 179 ? -10.57 -25.156 -8.391 1 95.94 179 LEU A CA 1
ATOM 1434 C C . LEU A 1 179 ? -10 -23.75 -8.281 1 95.94 179 LEU A C 1
ATOM 1436 O O . LEU A 1 179 ? -9.555 -23.188 -9.281 1 95.94 179 LEU A O 1
ATOM 1440 N N . GLY A 1 180 ? -10.102 -23.141 -7.066 1 91.94 180 GLY A N 1
ATOM 1441 C CA . GLY A 1 180 ? -9.445 -21.859 -6.887 1 91.94 180 GLY A CA 1
ATOM 1442 C C . GLY A 1 180 ? -10.227 -20.906 -5.992 1 91.94 180 GLY A C 1
ATOM 1443 O O . GLY A 1 180 ? -10.602 -21.266 -4.875 1 91.94 180 GLY A O 1
ATOM 1444 N N . ARG A 1 181 ? -10.375 -19.703 -6.418 1 90.44 181 ARG A N 1
ATOM 1445 C CA . ARG A 1 181 ? -11.109 -18.672 -5.684 1 90.44 181 ARG A CA 1
ATOM 1446 C C . ARG A 1 181 ? -12.375 -18.266 -6.43 1 90.44 181 ARG A C 1
ATOM 1448 O O . ARG A 1 181 ? -12.406 -18.297 -7.664 1 90.44 181 ARG A O 1
ATOM 1455 N N . ILE A 1 182 ? -13.312 -17.875 -5.582 1 93.25 182 ILE A N 1
ATOM 1456 C CA . ILE A 1 182 ? -14.516 -17.312 -6.18 1 93.25 182 ILE A CA 1
ATOM 1457 C C . ILE A 1 182 ? -14.344 -15.82 -6.402 1 93.25 182 ILE A C 1
ATOM 1459 O O . ILE A 1 182 ? -14.234 -15.055 -5.441 1 93.25 182 ILE A O 1
ATOM 1463 N N . ALA A 1 183 ? -14.234 -15.461 -7.605 1 93.12 183 ALA A N 1
ATOM 1464 C CA . ALA A 1 183 ? -14.109 -14.07 -8.023 1 93.12 183 ALA A CA 1
ATOM 1465 C C . ALA A 1 183 ? -14.664 -13.867 -9.43 1 93.12 183 ALA A C 1
ATOM 1467 O O . ALA A 1 183 ? -14.688 -14.797 -10.234 1 93.12 183 ALA A O 1
ATOM 1468 N N . PRO A 1 184 ? -15.102 -12.641 -9.703 1 94 184 PRO A N 1
ATOM 1469 C CA . PRO A 1 184 ? -15.672 -12.391 -11.023 1 94 184 PRO A CA 1
ATOM 1470 C C . PRO A 1 184 ? -14.742 -12.82 -12.164 1 94 184 PRO A C 1
ATOM 1472 O O . PRO A 1 184 ? -15.195 -13.398 -13.148 1 94 184 PRO A O 1
ATOM 1475 N N . GLU A 1 185 ? -13.477 -12.594 -11.992 1 94.19 185 GLU A N 1
ATOM 1476 C CA . GLU A 1 185 ? -12.531 -12.844 -13.07 1 94.19 185 GLU A CA 1
ATOM 1477 C C . GLU A 1 185 ? -12.266 -14.336 -13.234 1 94.19 185 GLU A C 1
ATOM 1479 O O . GLU A 1 185 ? -11.703 -14.766 -14.242 1 94.19 185 GLU A O 1
ATOM 1484 N N . LYS A 1 186 ? -12.656 -15.172 -12.281 1 94.88 186 LYS A N 1
ATOM 1485 C CA . LYS A 1 186 ? -12.398 -16.609 -12.352 1 94.88 186 LYS A CA 1
ATOM 1486 C C . LYS A 1 186 ? -13.531 -17.344 -13.062 1 94.88 186 LYS A C 1
ATOM 1488 O O . LYS A 1 186 ? -13.383 -18.5 -13.461 1 94.88 186 LYS A O 1
ATOM 1493 N N . GLY A 1 187 ? -14.75 -16.75 -13.156 1 95.56 187 GLY A N 1
ATOM 1494 C CA . GLY A 1 187 ? -15.82 -17.188 -14.039 1 95.56 187 GLY A CA 1
ATOM 1495 C C . GLY A 1 187 ? -16.516 -18.453 -13.555 1 95.56 187 GLY A C 1
ATOM 1496 O O . GLY A 1 187 ? -16.828 -19.344 -14.359 1 95.56 187 GLY A O 1
ATOM 1497 N N . VAL A 1 188 ? -16.703 -18.5 -12.242 1 96.5 188 VAL A N 1
ATOM 1498 C CA . VAL A 1 188 ? -17.359 -19.672 -11.688 1 96.5 188 VAL A CA 1
ATOM 1499 C C . VAL A 1 188 ? -18.797 -19.75 -12.195 1 96.5 188 VAL A C 1
ATOM 1501 O O . VAL A 1 188 ? -19.328 -20.828 -12.414 1 96.5 188 VAL A O 1
ATOM 1504 N N . ASP A 1 189 ? -19.484 -18.609 -12.422 1 96.75 189 ASP A N 1
ATOM 1505 C CA . ASP A 1 189 ? -20.828 -18.547 -12.977 1 96.75 189 ASP A CA 1
ATOM 1506 C C . ASP A 1 189 ? -20.891 -19.234 -14.344 1 96.75 189 ASP A C 1
ATOM 1508 O O . ASP A 1 189 ? -21.812 -20 -14.617 1 96.75 189 ASP A O 1
ATOM 1512 N N . ARG A 1 190 ? -19.891 -19.078 -15.117 1 97.5 190 ARG A N 1
ATOM 1513 C CA . ARG A 1 190 ? -19.812 -19.703 -16.438 1 97.5 190 ARG A CA 1
ATOM 1514 C C . ARG A 1 190 ? -19.609 -21.219 -16.312 1 97.5 190 ARG A C 1
ATOM 1516 O O . ARG A 1 190 ? -20.172 -21.984 -17.078 1 97.5 190 ARG A O 1
ATOM 1523 N N . ALA A 1 191 ? -18.812 -21.578 -15.383 1 98.38 191 ALA A N 1
ATOM 1524 C CA . ALA A 1 191 ? -18.578 -23.016 -15.156 1 98.38 191 ALA A CA 1
ATOM 1525 C C . ALA A 1 191 ? -19.891 -23.719 -14.805 1 98.38 191 ALA A C 1
ATOM 1527 O O . ALA A 1 191 ? -20.156 -24.828 -15.289 1 98.38 191 ALA A O 1
ATOM 1528 N N . ILE A 1 192 ? -20.656 -23.062 -13.969 1 98.06 192 ILE A N 1
ATOM 1529 C CA . ILE A 1 192 ? -21.938 -23.609 -13.562 1 98.06 192 ILE A CA 1
ATOM 1530 C C . ILE A 1 192 ? -22.844 -23.766 -14.781 1 98.06 192 ILE A C 1
ATOM 1532 O O . ILE A 1 192 ? -23.469 -24.812 -14.969 1 98.06 192 ILE A O 1
ATOM 1536 N N . LYS A 1 193 ? -22.859 -22.781 -15.578 1 97.5 193 LYS A N 1
ATOM 1537 C CA . LYS A 1 193 ? -23.703 -22.812 -16.781 1 97.5 193 LYS A CA 1
ATOM 1538 C C . LYS A 1 193 ? -23.25 -23.922 -17.719 1 97.5 193 LYS A C 1
ATOM 1540 O O . LYS A 1 193 ? -24.094 -24.656 -18.266 1 97.5 193 LYS A O 1
ATOM 1545 N N . ILE A 1 194 ? -21.984 -24.062 -17.906 1 98.19 194 ILE A N 1
ATOM 1546 C CA . ILE A 1 194 ? -21.438 -25.078 -18.781 1 98.19 194 ILE A CA 1
ATOM 1547 C C . ILE A 1 194 ? -21.828 -26.469 -18.297 1 98.19 194 ILE A C 1
ATOM 1549 O O . ILE A 1 194 ? -22.359 -27.281 -19.062 1 98.19 194 ILE A O 1
ATOM 1553 N N . ALA A 1 195 ? -21.625 -26.75 -17.031 1 98.31 195 ALA A N 1
ATOM 1554 C CA . ALA A 1 195 ? -21.938 -28.047 -16.453 1 98.31 195 ALA A CA 1
ATOM 1555 C C . ALA A 1 195 ? -23.438 -28.344 -16.547 1 98.31 195 ALA A C 1
ATOM 1557 O O . ALA A 1 195 ? -23.844 -29.469 -16.859 1 98.31 195 ALA A O 1
ATOM 1558 N N . THR A 1 196 ? -24.219 -27.328 -16.266 1 97.81 196 THR A N 1
ATOM 1559 C CA . THR A 1 196 ? -25.672 -27.469 -16.297 1 97.81 196 THR A CA 1
ATOM 1560 C C . THR A 1 196 ? -26.141 -27.812 -17.719 1 97.81 196 THR A C 1
ATOM 1562 O O . THR A 1 196 ? -26.984 -28.719 -17.891 1 97.81 196 THR A O 1
ATOM 1565 N N . ARG A 1 197 ? -25.609 -27.172 -18.625 1 97.62 197 ARG A N 1
ATOM 1566 C CA . ARG A 1 197 ? -25.984 -27.422 -20.016 1 97.62 197 ARG A CA 1
ATOM 1567 C C . ARG A 1 197 ? -25.594 -28.828 -20.469 1 97.62 197 ARG A C 1
ATOM 1569 O O . ARG A 1 197 ? -26.281 -29.438 -21.281 1 97.62 197 ARG A O 1
ATOM 1576 N N . CYS A 1 198 ? -24.547 -29.328 -19.969 1 97.69 198 CYS A N 1
ATOM 1577 C CA . CYS A 1 198 ? -24.062 -30.656 -20.312 1 97.69 198 CYS A CA 1
ATOM 1578 C C . CYS A 1 198 ? -24.797 -31.734 -19.531 1 97.69 198 CYS A C 1
ATOM 1580 O O . CYS A 1 198 ? -24.719 -32.906 -19.875 1 97.69 198 CYS A O 1
ATOM 1582 N N . GLY A 1 199 ? -25.406 -31.359 -18.469 1 97.56 199 GLY A N 1
ATOM 1583 C CA . GLY A 1 199 ? -26.047 -32.312 -17.578 1 97.56 199 GLY A CA 1
ATOM 1584 C C . GLY A 1 199 ? -25.047 -33.125 -16.781 1 97.56 199 GLY A C 1
ATOM 1585 O O . GLY A 1 199 ? -25.266 -34.312 -16.516 1 97.56 199 GLY A O 1
ATOM 1586 N N . ILE A 1 200 ? -23.922 -32.594 -16.547 1 98.25 200 ILE A N 1
ATOM 1587 C CA . ILE A 1 200 ? -22.859 -33.25 -15.805 1 98.25 200 ILE A CA 1
ATOM 1588 C C . ILE A 1 200 ? -22.672 -32.594 -14.438 1 98.25 200 ILE A C 1
ATOM 1590 O O . ILE A 1 200 ? -22.688 -31.375 -14.336 1 98.25 200 ILE A O 1
ATOM 1594 N N . PRO A 1 201 ? -22.484 -33.375 -13.398 1 98.5 201 PRO A N 1
ATOM 1595 C CA . PRO A 1 201 ? -22.25 -32.781 -12.086 1 98.5 201 PRO A CA 1
ATOM 1596 C C . PRO A 1 201 ? -21 -31.875 -12.055 1 98.5 201 PRO A C 1
ATOM 1598 O O . PRO A 1 201 ? -20 -32.188 -12.695 1 98.5 201 PRO A O 1
ATOM 1601 N N . LEU A 1 202 ? -21.125 -30.781 -11.297 1 98.69 202 LEU A N 1
ATOM 1602 C CA . LEU A 1 202 ? -20.016 -29.859 -11.086 1 98.69 202 LEU A CA 1
ATOM 1603 C C . LEU A 1 202 ? -19.625 -29.797 -9.617 1 98.69 202 LEU A C 1
ATOM 1605 O O . LEU A 1 202 ? -20.469 -29.609 -8.75 1 98.69 202 LEU A O 1
ATOM 1609 N N . LYS A 1 203 ? -18.344 -30.016 -9.352 1 98.56 203 LYS A N 1
ATOM 1610 C CA . LYS A 1 203 ? -17.812 -29.797 -8.016 1 98.56 203 LYS A CA 1
ATOM 1611 C C . LYS A 1 203 ? -16.922 -28.562 -7.98 1 98.56 203 LYS A C 1
ATOM 1613 O O . LYS A 1 203 ? -15.992 -28.438 -8.781 1 98.56 203 LYS A O 1
ATOM 1618 N N . ILE A 1 204 ? -17.219 -27.672 -7.059 1 97.94 204 ILE A N 1
ATOM 1619 C CA . ILE A 1 204 ? -16.484 -26.406 -6.926 1 97.94 204 ILE A CA 1
ATOM 1620 C C . ILE A 1 204 ? -15.68 -26.422 -5.629 1 97.94 204 ILE A C 1
ATOM 1622 O O . ILE A 1 204 ? -16.25 -26.375 -4.535 1 97.94 204 ILE A O 1
ATOM 1626 N N . ALA A 1 205 ? -14.414 -26.547 -5.758 1 96.06 205 ALA A N 1
ATOM 1627 C CA . ALA A 1 205 ? -13.5 -26.375 -4.629 1 96.06 205 ALA A CA 1
ATOM 1628 C C . ALA A 1 205 ? -12.82 -25.016 -4.672 1 96.06 205 ALA A C 1
ATOM 1630 O O . ALA A 1 205 ? -11.852 -24.828 -5.402 1 96.06 205 ALA A O 1
ATOM 1631 N N . ALA A 1 206 ? -13.352 -24.062 -3.9 1 93.25 206 ALA A N 1
ATOM 1632 C CA . ALA A 1 206 ? -12.852 -22.688 -4 1 93.25 206 ALA A CA 1
ATOM 1633 C C . ALA A 1 206 ? -13.008 -21.953 -2.674 1 93.25 206 ALA A C 1
ATOM 1635 O O . ALA A 1 206 ? -13.867 -22.297 -1.86 1 93.25 206 ALA A O 1
ATOM 1636 N N . LYS A 1 207 ? -12.164 -21.031 -2.531 1 89.31 207 LYS A N 1
ATOM 1637 C CA . LYS A 1 207 ? -12.258 -20.141 -1.382 1 89.31 207 LYS A CA 1
ATOM 1638 C C . LYS A 1 207 ? -13 -18.859 -1.746 1 89.31 207 LYS A C 1
ATOM 1640 O O . LYS A 1 207 ? -12.953 -18.406 -2.895 1 89.31 207 LYS A O 1
ATOM 1645 N N . VAL A 1 208 ? -13.719 -18.312 -0.764 1 90.12 208 VAL A N 1
ATOM 1646 C CA . VAL A 1 208 ? -14.359 -17.016 -0.904 1 90.12 208 VAL A CA 1
ATOM 1647 C C . VAL A 1 208 ? -13.664 -15.992 0.002 1 90.12 208 VAL A C 1
ATOM 1649 O O . VAL A 1 208 ? -13.812 -16.047 1.225 1 90.12 208 VAL A O 1
ATOM 1652 N N . ASP A 1 209 ? -12.977 -15.094 -0.593 1 83.12 209 ASP A N 1
ATOM 1653 C CA . ASP A 1 209 ? -12.344 -14.039 0.187 1 83.12 209 ASP A CA 1
ATOM 1654 C C . ASP A 1 209 ? -13.359 -12.969 0.587 1 83.12 209 ASP A C 1
ATOM 1656 O O . ASP A 1 209 ? -14.398 -12.828 -0.05 1 83.12 209 ASP A O 1
ATOM 1660 N N . ARG A 1 210 ? -12.961 -12.164 1.566 1 78.38 210 ARG A N 1
ATOM 1661 C CA . ARG A 1 210 ? -13.828 -11.102 2.061 1 78.38 210 ARG A CA 1
ATOM 1662 C C . ARG A 1 210 ? -14.188 -10.125 0.944 1 78.38 210 ARG A C 1
ATOM 1664 O O . ARG A 1 210 ? -15.32 -9.648 0.876 1 78.38 210 ARG A O 1
ATOM 1671 N N . ALA A 1 211 ? -13.289 -9.938 0.127 1 78.44 211 ALA A N 1
ATOM 1672 C CA . ALA A 1 211 ? -13.469 -8.969 -0.947 1 78.44 211 ALA A CA 1
ATOM 1673 C C . ALA A 1 211 ? -14.539 -9.43 -1.935 1 78.44 211 ALA A C 1
ATOM 1675 O O . ALA A 1 211 ? -15.164 -8.609 -2.611 1 78.44 211 ALA A O 1
ATOM 1676 N N . ASP A 1 212 ? -14.781 -10.734 -1.979 1 88.88 212 ASP A N 1
ATOM 1677 C CA . ASP A 1 212 ? -15.68 -11.273 -2.998 1 88.88 212 ASP A CA 1
ATOM 1678 C C . ASP A 1 212 ? -16.922 -11.891 -2.361 1 88.88 212 ASP A C 1
ATOM 1680 O O . ASP A 1 212 ? -17.656 -12.633 -3.02 1 88.88 212 ASP A O 1
ATOM 1684 N N . GLN A 1 213 ? -17.125 -11.562 -1.118 1 90.81 213 GLN A N 1
ATOM 1685 C CA . GLN A 1 213 ? -18.25 -12.141 -0.395 1 90.81 213 GLN A CA 1
ATOM 1686 C C . GLN A 1 213 ? -19.578 -11.711 -1.013 1 90.81 213 GLN A C 1
ATOM 1688 O O . GLN A 1 213 ? -20.484 -12.523 -1.175 1 90.81 213 GLN A O 1
ATOM 1693 N N . GLU A 1 214 ? -19.672 -10.43 -1.348 1 90.69 214 GLU A N 1
ATOM 1694 C CA . GLU A 1 214 ? -20.906 -9.922 -1.953 1 90.69 214 GLU A CA 1
ATOM 1695 C C . GLU A 1 214 ? -21.172 -10.594 -3.297 1 90.69 214 GLU A C 1
ATOM 1697 O O . GLU A 1 214 ? -22.312 -10.969 -3.592 1 90.69 214 GLU A O 1
ATOM 1702 N N . TYR A 1 215 ? -20.141 -10.68 -4.066 1 93.19 215 TYR A N 1
ATOM 1703 C CA . TYR A 1 215 ? -20.234 -11.352 -5.355 1 93.19 215 TYR A CA 1
ATOM 1704 C C . TYR A 1 215 ? -20.719 -12.789 -5.184 1 93.19 215 TYR A C 1
ATOM 1706 O O . TYR A 1 215 ? -21.609 -13.242 -5.895 1 93.19 215 TYR A O 1
ATOM 1714 N N . TYR A 1 216 ? -20.203 -13.516 -4.223 1 95.19 216 TYR A N 1
ATOM 1715 C CA . TYR A 1 216 ? -20.594 -14.891 -3.943 1 95.19 216 TYR A CA 1
ATOM 1716 C C . TYR A 1 216 ? -22.062 -14.977 -3.525 1 95.19 216 TYR A C 1
ATOM 1718 O O . TYR A 1 216 ? -22.828 -15.766 -4.078 1 95.19 216 TYR A O 1
ATOM 1726 N N . ASP A 1 217 ? -22.438 -14.109 -2.611 1 94.69 217 ASP A N 1
ATOM 1727 C CA . ASP A 1 217 ? -23.766 -14.172 -2.014 1 94.69 217 ASP A CA 1
ATOM 1728 C C . ASP A 1 217 ? -24.844 -13.789 -3.029 1 94.69 217 ASP A C 1
ATOM 1730 O O . ASP A 1 217 ? -25.922 -14.391 -3.047 1 94.69 217 ASP A O 1
ATOM 1734 N N . GLU A 1 218 ? -24.5 -12.844 -3.881 1 94.62 218 GLU A N 1
ATOM 1735 C CA . GLU A 1 218 ? -25.516 -12.266 -4.746 1 94.62 218 GLU A CA 1
ATOM 1736 C C . GLU A 1 218 ? -25.625 -13.031 -6.062 1 94.62 218 GLU A C 1
ATOM 1738 O O . GLU A 1 218 ? -26.703 -13.125 -6.652 1 94.62 218 GLU A O 1
ATOM 1743 N N . LEU A 1 219 ? -24.484 -13.586 -6.441 1 94.25 219 LEU A N 1
ATOM 1744 C CA . LEU A 1 219 ? -24.516 -14.125 -7.793 1 94.25 219 LEU A CA 1
ATOM 1745 C C . LEU A 1 219 ? -24.266 -15.633 -7.785 1 94.25 219 LEU A C 1
ATOM 1747 O O . LEU A 1 219 ? -24.984 -16.391 -8.43 1 94.25 219 LEU A O 1
ATOM 1751 N N . ILE A 1 220 ? -23.344 -16.125 -7.086 1 95.81 220 ILE A N 1
ATOM 1752 C CA . ILE A 1 220 ? -22.875 -17.5 -7.207 1 95.81 220 ILE A CA 1
ATOM 1753 C C . ILE A 1 220 ? -23.75 -18.406 -6.355 1 95.81 220 ILE A C 1
ATOM 1755 O O . ILE A 1 220 ? -24.219 -19.453 -6.828 1 95.81 220 ILE A O 1
ATOM 1759 N N . LYS A 1 221 ? -23.984 -18 -5.113 1 95.5 221 LYS A N 1
ATOM 1760 C CA . LYS A 1 221 ? -24.734 -18.828 -4.172 1 95.5 221 LYS A CA 1
ATOM 1761 C C . LYS A 1 221 ? -26.109 -19.188 -4.73 1 95.5 221 LYS A C 1
ATOM 1763 O O . LYS A 1 221 ? -26.531 -20.344 -4.68 1 95.5 221 LYS A O 1
ATOM 1768 N N . PRO A 1 222 ? -26.828 -18.25 -5.273 1 95.69 222 PRO A N 1
ATOM 1769 C CA . PRO A 1 222 ? -28.141 -18.578 -5.855 1 95.69 222 PRO A CA 1
ATOM 1770 C C . PRO A 1 222 ? -28.031 -19.578 -7.012 1 95.69 222 PRO A C 1
ATOM 1772 O O . PRO A 1 222 ? -28.922 -20.391 -7.207 1 95.69 222 PRO A O 1
ATOM 1775 N N . LEU A 1 223 ? -26.938 -19.5 -7.746 1 95.19 223 LEU A N 1
ATOM 1776 C CA . LEU A 1 223 ? -26.734 -20.406 -8.859 1 95.19 223 LEU A CA 1
ATOM 1777 C C . LEU A 1 223 ? -26.5 -21.828 -8.359 1 95.19 223 LEU A C 1
ATOM 1779 O O . LEU A 1 223 ? -26.875 -22.797 -9.023 1 95.19 223 LEU A O 1
ATOM 1783 N N . ILE A 1 224 ? -25.922 -21.953 -7.223 1 95.19 224 ILE A N 1
ATOM 1784 C CA . ILE A 1 224 ? -25.594 -23.25 -6.637 1 95.19 224 ILE A CA 1
ATOM 1785 C C . ILE A 1 224 ? -26.844 -23.844 -5.977 1 95.19 224 ILE A C 1
ATOM 1787 O O . ILE A 1 224 ? -27.188 -25.016 -6.211 1 95.19 224 ILE A O 1
ATOM 1791 N N . SER A 1 225 ? -27.516 -23.078 -5.094 1 93.31 225 SER A N 1
ATOM 1792 C CA . SER A 1 225 ? -28.641 -23.547 -4.309 1 93.31 225 SER A CA 1
ATOM 1793 C C . SER A 1 225 ? -29.781 -24.016 -5.211 1 93.31 225 SER A C 1
ATOM 1795 O O . SER A 1 225 ? -30.5 -24.953 -4.875 1 93.31 225 SER A O 1
ATOM 1797 N N . GLY A 1 226 ? -29.922 -23.531 -6.262 1 89.06 226 GLY A N 1
ATOM 1798 C CA . GLY A 1 226 ? -31.016 -23.859 -7.16 1 89.06 226 GLY A CA 1
ATOM 1799 C C . GLY A 1 226 ? -30.656 -24.938 -8.172 1 89.06 226 GLY A C 1
ATOM 1800 O O . GLY A 1 226 ? -31.438 -25.234 -9.078 1 89.06 226 GLY A O 1
ATOM 1801 N N . ASN A 1 227 ? -29.484 -25.562 -8.023 1 95.69 227 ASN A N 1
ATOM 1802 C CA . ASN A 1 227 ? -28.984 -26.453 -9.055 1 95.69 227 ASN A CA 1
ATOM 1803 C C . ASN A 1 227 ? -28.453 -27.75 -8.461 1 95.69 227 ASN A C 1
ATOM 1805 O O . ASN A 1 227 ? -27.312 -27.797 -7.996 1 95.69 227 ASN A O 1
ATOM 1809 N N . PRO A 1 228 ? -29.125 -28.828 -8.523 1 95.38 228 PRO A N 1
ATOM 1810 C CA . PRO A 1 228 ? -28.703 -30.094 -7.902 1 95.38 228 PRO A CA 1
ATOM 1811 C C . PRO A 1 228 ? -27.438 -30.656 -8.523 1 95.38 228 PRO A C 1
ATOM 1813 O O . PRO A 1 228 ? -26.812 -31.562 -7.949 1 95.38 228 PRO A O 1
ATOM 1816 N N . LEU A 1 229 ? -27.016 -30.188 -9.617 1 97.38 229 LEU A N 1
ATOM 1817 C CA . LEU A 1 229 ? -25.812 -30.672 -10.289 1 97.38 229 LEU A CA 1
ATOM 1818 C C . LEU A 1 229 ? -24.562 -30.062 -9.68 1 97.38 229 LEU A C 1
ATOM 1820 O O . LEU A 1 229 ? -23.453 -30.531 -9.93 1 97.38 229 LEU A O 1
ATOM 1824 N N . VAL A 1 230 ? -24.75 -29.016 -8.938 1 98 230 VAL A N 1
ATOM 1825 C CA . VAL A 1 230 ? -23.594 -28.25 -8.508 1 98 230 VAL A CA 1
ATOM 1826 C C . VAL A 1 230 ? -23.359 -28.469 -7.016 1 98 230 VAL A C 1
ATOM 1828 O O . VAL A 1 230 ? -24.266 -28.328 -6.203 1 98 230 VAL A O 1
ATOM 1831 N N . GLU A 1 231 ? -22.188 -28.844 -6.676 1 97.38 231 GLU A N 1
ATOM 1832 C CA . GLU A 1 231 ? -21.75 -29.031 -5.297 1 97.38 231 GLU A CA 1
ATOM 1833 C C . GLU A 1 231 ? -20.594 -28.078 -4.957 1 97.38 231 GLU A C 1
ATOM 1835 O O . GLU A 1 231 ? -19.562 -28.094 -5.621 1 97.38 231 GLU A O 1
ATOM 1840 N N . PHE A 1 232 ? -20.781 -27.266 -3.986 1 96.94 232 PHE A N 1
ATOM 1841 C CA . PHE A 1 232 ? -19.734 -26.391 -3.471 1 96.94 232 PHE A CA 1
ATOM 1842 C C . PHE A 1 232 ? -19.062 -27.031 -2.252 1 96.94 232 PHE A C 1
ATOM 1844 O O . PHE A 1 232 ? -19.672 -27.125 -1.188 1 96.94 232 PHE A O 1
ATOM 1851 N N . ILE A 1 233 ? -17.797 -27.328 -2.361 1 94.62 233 ILE A N 1
ATOM 1852 C CA . ILE A 1 233 ? -17.125 -28.109 -1.332 1 94.62 233 ILE A CA 1
ATOM 1853 C C . ILE A 1 233 ? -16.328 -27.172 -0.427 1 94.62 233 ILE A C 1
ATOM 1855 O O . ILE A 1 233 ? -15.883 -27.578 0.655 1 94.62 233 ILE A O 1
ATOM 1859 N N . GLY A 1 234 ? -16.141 -25.953 -0.802 1 91.25 234 GLY A N 1
ATOM 1860 C CA . GLY A 1 234 ? -15.32 -25.047 -0.035 1 91.25 234 GLY A CA 1
ATOM 1861 C C . GLY A 1 234 ? -13.836 -25.188 -0.333 1 91.25 234 GLY A C 1
ATOM 1862 O O . GLY A 1 234 ? -13.453 -25.688 -1.393 1 91.25 234 GLY A O 1
ATOM 1863 N N . GLU A 1 235 ? -13.016 -24.719 0.537 1 88.88 235 GLU A N 1
ATOM 1864 C CA . GLU A 1 235 ? -11.562 -24.766 0.344 1 88.88 235 GLU A CA 1
ATOM 1865 C C . GLU A 1 235 ? -11.008 -26.141 0.65 1 88.88 235 GLU A C 1
ATOM 1867 O O . GLU A 1 235 ? -11.438 -26.797 1.606 1 88.88 235 GLU A O 1
ATOM 1872 N N . ILE A 1 236 ? -10.094 -26.562 -0.225 1 88.88 236 ILE A N 1
ATOM 1873 C CA . ILE A 1 236 ? -9.484 -27.875 0.012 1 88.88 236 ILE A CA 1
ATOM 1874 C C . ILE A 1 236 ? -7.973 -27.719 0.162 1 88.88 236 ILE A C 1
ATOM 1876 O O . ILE A 1 236 ? -7.387 -26.766 -0.35 1 88.88 236 ILE A O 1
ATOM 1880 N N . THR A 1 237 ? -7.344 -28.75 0.823 1 85.5 237 THR A N 1
ATOM 1881 C CA . THR A 1 237 ? -5.906 -28.75 1.07 1 85.5 237 THR A CA 1
ATOM 1882 C C . THR A 1 237 ? -5.168 -29.484 -0.042 1 85.5 237 THR A C 1
ATOM 1884 O O . THR A 1 237 ? -5.793 -30.125 -0.891 1 85.5 237 THR A O 1
ATOM 1887 N N . ASP A 1 238 ? -3.85 -29.375 0.026 1 85.44 238 ASP A N 1
ATOM 1888 C CA . ASP A 1 238 ? -3.014 -30.062 -0.946 1 85.44 238 ASP A CA 1
ATOM 1889 C C . ASP A 1 238 ? -3.219 -31.578 -0.862 1 85.44 238 ASP A C 1
ATOM 1891 O O . ASP A 1 238 ? -3.102 -32.281 -1.867 1 85.44 238 ASP A O 1
ATOM 1895 N N . ARG A 1 239 ? -3.59 -32 0.256 1 88.62 239 ARG A N 1
ATOM 1896 C CA . ARG A 1 239 ? -3.799 -33.438 0.45 1 88.62 239 ARG A CA 1
ATOM 1897 C C . ARG A 1 239 ? -5.07 -33.906 -0.251 1 88.62 239 ARG A C 1
ATOM 1899 O O . ARG A 1 239 ? -5.145 -35.031 -0.717 1 88.62 239 ARG A O 1
ATOM 1906 N N . GLU A 1 240 ? -5.984 -33 -0.412 1 93.12 240 GLU A N 1
ATOM 1907 C CA . GLU A 1 240 ? -7.285 -33.344 -0.972 1 93.12 240 GLU A CA 1
ATOM 1908 C C . GLU A 1 240 ? -7.312 -33.125 -2.48 1 93.12 240 GLU A C 1
ATOM 1910 O O . GLU A 1 240 ? -8.133 -33.719 -3.186 1 93.12 240 GLU A O 1
ATOM 1915 N N . LYS A 1 241 ? -6.355 -32.438 -2.947 1 94.81 241 LYS A N 1
ATOM 1916 C CA . LYS A 1 241 ? -6.367 -32 -4.34 1 94.81 241 LYS A CA 1
ATOM 1917 C C . LYS A 1 241 ? -6.219 -33.188 -5.297 1 94.81 241 LYS A C 1
ATOM 1919 O O . LYS A 1 241 ? -6.922 -33.25 -6.305 1 94.81 241 LYS A O 1
ATOM 1924 N N . PRO A 1 242 ? -5.387 -34.156 -4.973 1 97.56 242 PRO A N 1
ATOM 1925 C CA . PRO A 1 242 ? -5.195 -35.25 -5.934 1 97.56 242 PRO A CA 1
ATOM 1926 C C . PRO A 1 242 ? -6.477 -36.031 -6.199 1 97.56 242 PRO A C 1
ATOM 1928 O O . PRO A 1 242 ? -6.828 -36.281 -7.359 1 97.56 242 PRO A O 1
ATOM 1931 N N . ASP A 1 243 ? -7.203 -36.312 -5.164 1 97.75 243 ASP A N 1
ATOM 1932 C CA . ASP A 1 243 ? -8.453 -37.031 -5.328 1 97.75 243 ASP A CA 1
ATOM 1933 C C . ASP A 1 243 ? -9.492 -36.188 -6.059 1 97.75 243 ASP A C 1
ATOM 1935 O O . ASP A 1 243 ? -10.203 -36.688 -6.934 1 97.75 243 ASP A O 1
ATOM 1939 N N . PHE A 1 244 ? -9.547 -35 -5.723 1 98.12 244 PHE A N 1
ATOM 1940 C CA . PHE A 1 244 ? -10.5 -34.062 -6.309 1 98.12 244 PHE A CA 1
ATOM 1941 C C . PHE A 1 244 ? -10.258 -33.938 -7.809 1 98.12 244 PHE A C 1
ATOM 1943 O O . PHE A 1 244 ? -11.195 -34.031 -8.609 1 98.12 244 PHE A O 1
ATOM 1950 N N . LEU A 1 245 ? -9.008 -33.719 -8.188 1 98.62 245 LEU A N 1
ATOM 1951 C CA . LEU A 1 245 ? -8.672 -33.469 -9.586 1 98.62 245 LEU A CA 1
ATOM 1952 C C . LEU A 1 245 ? -8.727 -34.781 -10.391 1 98.62 245 LEU A C 1
ATOM 1954 O O . LEU A 1 245 ? -9.227 -34.781 -11.516 1 98.62 245 LEU A O 1
ATOM 1958 N N . SER A 1 246 ? -8.297 -35.844 -9.812 1 98.44 246 SER A N 1
ATOM 1959 C CA . SER A 1 246 ? -8.297 -37.125 -10.516 1 98.44 246 SER A CA 1
ATOM 1960 C C . SER A 1 246 ? -9.719 -37.625 -10.766 1 98.44 246 SER A C 1
ATOM 1962 O O . SER A 1 246 ? -9.969 -38.375 -11.719 1 98.44 246 SER A O 1
ATOM 1964 N N . GLY A 1 247 ? -10.594 -37.219 -9.922 1 98.25 247 GLY A N 1
ATOM 1965 C CA . GLY A 1 247 ? -11.984 -37.625 -10.047 1 98.25 247 GLY A CA 1
ATOM 1966 C C . GLY A 1 247 ? -12.766 -36.781 -11.055 1 98.25 247 GLY A C 1
ATOM 1967 O O . GLY A 1 247 ? -13.914 -37.125 -11.367 1 98.25 247 GLY A O 1
ATOM 1968 N N . ALA A 1 248 ? -12.156 -35.844 -11.594 1 98.75 248 ALA A N 1
ATOM 1969 C CA . ALA A 1 248 ? -12.828 -34.938 -12.508 1 98.75 248 ALA A CA 1
ATOM 1970 C C . ALA A 1 248 ? -12.664 -35.375 -13.961 1 98.75 248 ALA A C 1
ATOM 1972 O O . ALA A 1 248 ? -11.594 -35.844 -14.352 1 98.75 248 ALA A O 1
ATOM 1973 N N . LEU A 1 249 ? -13.773 -35.219 -14.703 1 98.56 249 LEU A N 1
ATOM 1974 C CA . LEU A 1 249 ? -13.695 -35.406 -16.156 1 98.56 249 LEU A CA 1
ATOM 1975 C C . LEU A 1 249 ? -12.781 -34.344 -16.781 1 98.56 249 LEU A C 1
ATOM 1977 O O . LEU A 1 249 ? -12.047 -34.656 -17.719 1 98.56 249 LEU A O 1
ATOM 1981 N N . GLY A 1 250 ? -12.82 -33.281 -16.281 1 98.75 250 GLY A N 1
ATOM 1982 C CA . GLY A 1 250 ? -12.031 -32.125 -16.688 1 98.75 250 GLY A CA 1
ATOM 1983 C C . GLY A 1 250 ? -12.156 -30.953 -15.758 1 98.75 250 GLY A C 1
ATOM 1984 O O . GLY A 1 250 ? -13.156 -30.828 -15.039 1 98.75 250 GLY A O 1
ATOM 1985 N N . LEU A 1 251 ? -11.141 -30.156 -15.703 1 98.88 251 LEU A N 1
ATOM 1986 C CA . LEU A 1 251 ? -11.156 -28.891 -14.977 1 98.88 251 LEU A CA 1
ATOM 1987 C C . LEU A 1 251 ? -11.633 -27.75 -15.875 1 98.88 251 LEU A C 1
ATOM 1989 O O . LEU A 1 251 ? -11.148 -27.594 -17 1 98.88 251 LEU A O 1
ATOM 1993 N N . LEU A 1 252 ? -12.602 -26.984 -15.367 1 98.75 252 LEU A N 1
ATOM 1994 C CA . LEU A 1 252 ? -13.094 -25.812 -16.094 1 98.75 252 LEU A CA 1
ATOM 1995 C C . LEU A 1 252 ? -12.406 -24.547 -15.625 1 98.75 252 LEU A C 1
ATOM 1997 O O . LEU A 1 252 ? -12.406 -24.234 -14.422 1 98.75 252 LEU A O 1
ATOM 2001 N N . VAL A 1 253 ? -11.789 -23.812 -16.578 1 98.38 253 VAL A N 1
ATOM 2002 C CA . VAL A 1 253 ? -11.109 -22.547 -16.297 1 98.38 253 VAL A CA 1
ATOM 2003 C C . VAL A 1 253 ? -11.664 -21.453 -17.203 1 98.38 253 VAL A C 1
ATOM 2005 O O . VAL A 1 253 ? -10.945 -20.906 -18.047 1 98.38 253 VAL A O 1
ATOM 2008 N N . PRO A 1 254 ? -12.875 -21.047 -16.938 1 98 254 PRO A N 1
ATOM 2009 C CA . PRO A 1 254 ? -13.523 -20.031 -17.781 1 98 254 PRO A CA 1
ATOM 2010 C C . PRO A 1 254 ? -13.219 -18.609 -17.297 1 98 254 PRO A C 1
ATOM 2012 O O . PRO A 1 254 ? -14.141 -17.812 -17.141 1 98 254 PRO A O 1
ATOM 2015 N N . ILE A 1 255 ? -12 -18.281 -17.203 1 96.75 255 ILE A N 1
ATOM 2016 C CA . ILE A 1 255 ? -11.531 -17.031 -16.625 1 96.75 255 ILE A CA 1
ATOM 2017 C C . ILE A 1 255 ? -11.812 -15.875 -17.578 1 96.75 255 ILE A C 1
ATOM 2019 O O . ILE A 1 255 ? -11.945 -16.078 -18.797 1 96.75 255 ILE A O 1
ATOM 2023 N N . ASP A 1 256 ? -11.938 -14.703 -17 1 93.75 256 ASP A N 1
ATOM 2024 C CA . ASP A 1 256 ? -12.188 -13.492 -17.781 1 93.75 256 ASP A CA 1
ATOM 2025 C C . ASP A 1 256 ? -11.211 -12.383 -17.406 1 93.75 256 ASP A C 1
ATOM 2027 O O . ASP A 1 256 ? -11.625 -11.297 -16.984 1 93.75 256 ASP A O 1
ATOM 2031 N N . TRP A 1 257 ? -9.945 -12.555 -17.531 1 94.44 257 TRP A N 1
ATOM 2032 C CA . TRP A 1 257 ? -8.844 -11.609 -17.344 1 94.44 257 TRP A CA 1
ATOM 2033 C C . TRP A 1 257 ? -7.543 -12.164 -17.922 1 94.44 257 TRP A C 1
ATOM 2035 O O . TRP A 1 257 ? -7.48 -13.344 -18.297 1 94.44 257 TRP A O 1
ATOM 2045 N N . PRO A 1 258 ? -6.602 -11.336 -18.094 1 95.5 258 PRO A N 1
ATOM 2046 C CA . PRO A 1 258 ? -5.328 -11.844 -18.609 1 95.5 258 PRO A CA 1
ATOM 2047 C C . PRO A 1 258 ? -4.539 -12.633 -17.562 1 95.5 258 PRO A C 1
ATOM 2049 O O . PRO A 1 258 ? -3.633 -12.086 -16.922 1 95.5 258 PRO A O 1
ATOM 2052 N N . GLU A 1 259 ? -4.82 -13.844 -17.469 1 94.62 259 GLU A N 1
ATOM 2053 C CA . GLU A 1 259 ? -4.223 -14.719 -16.469 1 94.62 259 GLU A CA 1
ATOM 2054 C C . GLU A 1 259 ? -2.701 -14.75 -16.594 1 94.62 259 GLU A C 1
ATOM 2056 O O . GLU A 1 259 ? -2.176 -15.094 -17.656 1 94.62 259 GLU A O 1
ATOM 2061 N N . PRO A 1 260 ? -2.021 -14.445 -15.539 1 96.62 260 PRO A N 1
ATOM 2062 C CA . PRO A 1 260 ? -0.56 -14.445 -15.633 1 96.62 260 PRO A CA 1
ATOM 2063 C C . PRO A 1 260 ? 0.023 -15.836 -15.836 1 96.62 260 PRO A C 1
ATOM 2065 O O . PRO A 1 260 ? 0.93 -16.016 -16.656 1 96.62 260 PRO A O 1
ATOM 2068 N N . PHE A 1 261 ? -0.449 -16.797 -15.102 1 97.25 261 PHE A N 1
ATOM 2069 C CA . PHE A 1 261 ? 0.042 -18.156 -15.281 1 97.25 261 PHE A CA 1
ATOM 2070 C C . PHE A 1 261 ? -1.085 -19.156 -15.094 1 97.25 261 PHE A C 1
ATOM 2072 O O . PHE A 1 261 ? -1.486 -19.828 -16.047 1 97.25 261 PHE A O 1
ATOM 2079 N N . GLY A 1 262 ? -1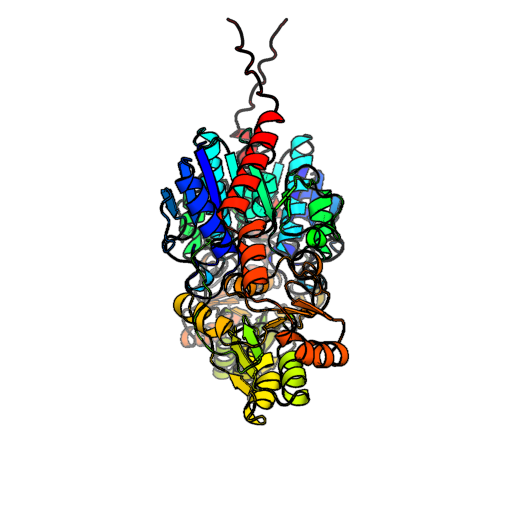.696 -19.203 -13.883 1 95.44 262 GLY A N 1
ATOM 2080 C CA . GLY A 1 262 ? -2.771 -20.141 -13.602 1 95.44 262 GLY A CA 1
ATOM 2081 C C . GLY A 1 262 ? -2.273 -21.484 -13.125 1 95.44 262 GLY A C 1
ATOM 2082 O O . GLY A 1 262 ? -2.33 -22.469 -13.859 1 95.44 262 GLY A O 1
ATOM 2083 N N . LEU A 1 263 ? -1.985 -21.547 -11.898 1 96.12 263 LEU A N 1
ATOM 2084 C CA . LEU A 1 263 ? -1.406 -22.734 -11.297 1 96.12 263 LEU A CA 1
ATOM 2085 C C . LEU A 1 263 ? -2.375 -23.922 -11.375 1 96.12 263 LEU A C 1
ATOM 2087 O O . LEU A 1 263 ? -1.953 -25.062 -11.5 1 96.12 263 LEU A O 1
ATOM 2091 N N . VAL A 1 264 ? -3.641 -23.641 -11.398 1 96.44 264 VAL A N 1
ATOM 2092 C CA . VAL A 1 264 ? -4.656 -24.688 -11.344 1 96.44 264 VAL A CA 1
ATOM 2093 C C . VAL A 1 264 ? -4.574 -25.562 -12.594 1 96.44 264 VAL A C 1
ATOM 2095 O O . VAL A 1 264 ? -4.887 -26.75 -12.555 1 96.44 264 VAL A O 1
ATOM 2098 N N . MET A 1 265 ? -4.105 -24.984 -13.633 1 98.44 265 MET A N 1
ATOM 2099 C CA . MET A 1 265 ? -4.012 -25.734 -14.875 1 98.44 265 MET A CA 1
ATOM 2100 C C . MET A 1 265 ? -2.928 -26.812 -14.781 1 98.44 265 MET A C 1
ATOM 2102 O O . MET A 1 265 ? -3.15 -27.969 -15.164 1 98.44 265 MET A O 1
ATOM 2106 N N . ILE A 1 266 ? -1.811 -26.438 -14.211 1 98.31 266 ILE A N 1
ATOM 2107 C CA . ILE A 1 266 ? -0.741 -27.422 -14.141 1 98.31 266 ILE A CA 1
ATOM 2108 C C . ILE A 1 266 ? -0.984 -28.375 -12.969 1 98.31 266 ILE A C 1
ATOM 2110 O O . ILE A 1 266 ? -0.51 -29.516 -12.977 1 98.31 266 ILE A O 1
ATOM 2114 N N . GLU A 1 267 ? -1.73 -27.969 -11.961 1 97.75 267 GLU A N 1
ATOM 2115 C CA . GLU A 1 267 ? -2.182 -28.891 -10.93 1 97.75 267 GLU A CA 1
ATOM 2116 C C . GLU A 1 267 ? -3.062 -29.984 -11.523 1 97.75 267 GLU A C 1
ATOM 2118 O O . GLU A 1 267 ? -2.91 -31.156 -11.188 1 97.75 267 GLU A O 1
ATOM 2123 N N . ALA A 1 268 ? -3.943 -29.594 -12.383 1 98.56 268 ALA A N 1
ATOM 2124 C CA . ALA A 1 268 ? -4.781 -30.562 -13.086 1 98.56 268 ALA A CA 1
ATOM 2125 C C . ALA A 1 268 ? -3.938 -31.516 -13.914 1 98.56 268 ALA A C 1
ATOM 2127 O O . ALA A 1 268 ? -4.137 -32.75 -13.859 1 98.56 268 ALA A O 1
ATOM 2128 N N . MET A 1 269 ? -2.984 -30.969 -14.625 1 98.75 269 MET A N 1
ATOM 2129 C CA . MET A 1 269 ? -2.113 -31.781 -15.469 1 98.75 269 MET A CA 1
ATOM 2130 C C . MET A 1 269 ? -1.319 -32.781 -14.625 1 98.75 269 MET A C 1
ATOM 2132 O O . MET A 1 269 ? -1.086 -33.906 -15.047 1 98.75 269 MET A O 1
ATOM 2136 N N . ALA A 1 270 ? -0.915 -32.344 -13.453 1 98.62 270 ALA A N 1
ATOM 2137 C CA . ALA A 1 270 ? -0.162 -33.219 -12.547 1 98.62 270 ALA A CA 1
ATOM 2138 C C . ALA A 1 270 ? -0.965 -34.469 -12.18 1 98.62 270 ALA A C 1
ATOM 2140 O O . ALA A 1 270 ? -0.394 -35.531 -11.914 1 98.62 270 ALA A O 1
ATOM 2141 N N . CYS A 1 271 ? -2.229 -34.375 -12.188 1 98.69 271 CYS A N 1
ATOM 2142 C CA . CYS A 1 271 ? -3.107 -35.469 -11.828 1 98.69 271 CYS A CA 1
ATOM 2143 C C . CYS A 1 271 ? -3.629 -36.188 -13.078 1 98.69 271 CYS A C 1
ATOM 2145 O O . CYS A 1 271 ? -4.461 -37.094 -12.977 1 98.69 271 CYS A O 1
ATOM 2147 N N . GLY A 1 272 ? -3.203 -35.688 -14.242 1 98.62 272 GLY A N 1
ATOM 2148 C CA . GLY A 1 272 ? -3.637 -36.281 -15.5 1 98.62 272 GLY A CA 1
ATOM 2149 C C . GLY A 1 272 ? -5.016 -35.812 -15.93 1 98.62 272 GLY A C 1
ATOM 2150 O O . GLY A 1 272 ? -5.656 -36.469 -16.766 1 98.62 272 GLY A O 1
ATOM 2151 N N . THR A 1 273 ? -5.5 -34.812 -15.375 1 98.81 273 THR A N 1
ATOM 2152 C CA . THR A 1 273 ? -6.852 -34.312 -15.633 1 98.81 273 THR A CA 1
ATOM 2153 C C . THR A 1 273 ? -6.848 -33.281 -16.75 1 98.81 273 THR A C 1
ATOM 2155 O O . THR A 1 273 ? -6.105 -32.281 -16.688 1 98.81 273 THR A O 1
ATOM 2158 N N . PRO A 1 274 ? -7.629 -33.469 -17.797 1 98.75 274 PRO A N 1
ATOM 2159 C CA . PRO A 1 274 ? -7.68 -32.469 -18.859 1 98.75 274 PRO A CA 1
ATOM 2160 C C . PRO A 1 274 ? -8.305 -31.141 -18.406 1 98.75 274 PRO A C 1
ATOM 2162 O O . PRO A 1 274 ? -9.023 -31.109 -17.406 1 98.75 274 PRO A O 1
ATOM 2165 N N . VAL A 1 275 ? -8.023 -30.062 -19.203 1 98.88 275 VAL A N 1
ATOM 2166 C CA . VAL A 1 275 ? -8.477 -28.719 -18.844 1 98.88 275 VAL A CA 1
ATOM 2167 C C . VAL A 1 275 ? -9.266 -28.125 -20 1 98.88 275 VAL A C 1
ATOM 2169 O O . VAL A 1 275 ? -8.883 -28.266 -21.156 1 98.88 275 VAL A O 1
ATOM 2172 N N . ILE A 1 276 ? -10.375 -27.562 -19.734 1 98.88 276 ILE A N 1
ATOM 2173 C CA . ILE A 1 276 ? -11.07 -26.672 -20.656 1 98.88 276 ILE A CA 1
ATOM 2174 C C . ILE A 1 276 ? -10.945 -25.219 -20.172 1 98.88 276 ILE A C 1
ATOM 2176 O O . ILE A 1 276 ? -11.438 -24.875 -19.094 1 98.88 276 ILE A O 1
ATOM 2180 N N . ALA A 1 277 ? -10.297 -24.422 -20.938 1 98.75 277 ALA A N 1
ATOM 2181 C CA . ALA A 1 277 ? -10.008 -23.078 -20.484 1 98.75 277 ALA A CA 1
ATOM 2182 C C . ALA A 1 277 ? -10.352 -22.047 -21.547 1 98.75 277 ALA A C 1
ATOM 2184 O O . ALA A 1 277 ? -10.188 -22.297 -22.75 1 98.75 277 ALA A O 1
ATOM 2185 N N . TYR A 1 278 ? -10.859 -20.906 -21.062 1 98.38 278 TYR A N 1
ATOM 2186 C CA . TYR A 1 278 ? -11.023 -19.781 -21.969 1 98.38 278 TYR A CA 1
ATOM 2187 C C . TYR A 1 278 ? -9.672 -19.234 -22.422 1 98.38 278 TYR A C 1
ATOM 2189 O O . TYR A 1 278 ? -8.719 -19.219 -21.641 1 98.38 278 TYR A O 1
ATOM 2197 N N . ASN A 1 279 ? -9.641 -18.766 -23.609 1 98.12 279 ASN A N 1
ATOM 2198 C CA . ASN A 1 279 ? -8.422 -18.266 -24.25 1 98.12 279 ASN A CA 1
ATOM 2199 C C . ASN A 1 279 ? -8.016 -16.906 -23.688 1 98.12 279 ASN A C 1
ATOM 2201 O O . ASN A 1 279 ? -8.172 -15.875 -24.359 1 98.12 279 ASN A O 1
ATOM 2205 N N . ARG A 1 280 ? -7.379 -16.922 -22.5 1 97.81 280 ARG A N 1
ATOM 2206 C CA . ARG A 1 280 ? -7 -15.703 -21.797 1 97.81 280 ARG A CA 1
ATOM 2207 C C . ARG A 1 280 ? -5.586 -15.812 -21.234 1 97.81 280 ARG A C 1
ATOM 2209 O O . ARG A 1 280 ? -5.27 -16.766 -20.531 1 97.81 280 ARG A O 1
ATOM 2216 N N . GLY A 1 281 ? -4.805 -14.836 -21.516 1 97.69 281 GLY A N 1
ATOM 2217 C CA . GLY A 1 281 ? -3.488 -14.727 -20.906 1 97.69 281 GLY A CA 1
ATOM 2218 C C . GLY A 1 281 ? -2.574 -15.891 -21.25 1 97.69 281 GLY A C 1
ATOM 2219 O O . GLY A 1 281 ? -2.357 -16.188 -22.422 1 97.69 281 GLY A O 1
ATOM 2220 N N . SER A 1 282 ? -2.195 -16.625 -20.25 1 98.44 282 SER A N 1
ATOM 2221 C CA . SER A 1 282 ? -1.172 -17.656 -20.359 1 98.44 282 SER A CA 1
ATOM 2222 C C . SER A 1 282 ? -1.759 -18.953 -20.875 1 98.44 282 SER A C 1
ATOM 2224 O O . SER A 1 282 ? -1.021 -19.891 -21.203 1 98.44 282 SER A O 1
ATOM 2226 N N . VAL A 1 283 ? -3.002 -19.094 -21.078 1 98.38 283 VAL A N 1
ATOM 2227 C CA . VAL A 1 283 ? -3.695 -20.359 -21.328 1 98.38 283 VAL A CA 1
ATOM 2228 C C . VAL A 1 283 ? -3.117 -21.031 -22.562 1 98.38 283 VAL A C 1
ATOM 2230 O O . VAL A 1 283 ? -2.756 -22.203 -22.531 1 98.38 283 VAL A O 1
ATOM 2233 N N . PRO A 1 284 ? -2.875 -20.297 -23.594 1 97.94 284 PRO A N 1
ATOM 2234 C CA . PRO A 1 284 ? -2.371 -20.953 -24.797 1 97.94 284 PRO A CA 1
ATOM 2235 C C . PRO A 1 284 ? -0.949 -21.484 -24.641 1 97.94 284 PRO A C 1
ATOM 2237 O O . PRO A 1 284 ? -0.495 -22.297 -25.438 1 97.94 284 PRO A O 1
ATOM 2240 N N . GLU A 1 285 ? -0.233 -20.953 -23.656 1 97.5 285 GLU A N 1
ATOM 2241 C CA . GLU A 1 285 ? 1.132 -21.406 -23.406 1 97.5 285 GLU A CA 1
ATOM 2242 C C . GLU A 1 285 ? 1.147 -22.656 -22.531 1 97.5 285 GLU A C 1
ATOM 2244 O O . GLU A 1 285 ? 2.084 -23.453 -22.578 1 97.5 285 GLU A O 1
ATOM 2249 N N . ILE A 1 286 ? 0.094 -22.812 -21.766 1 98.31 286 ILE A N 1
ATOM 2250 C CA . ILE A 1 286 ? 0.054 -23.875 -20.781 1 98.31 286 ILE A CA 1
ATOM 2251 C C . ILE A 1 286 ? -0.68 -25.094 -21.359 1 98.31 286 ILE A C 1
ATOM 2253 O O . ILE A 1 286 ? -0.186 -26.219 -21.281 1 98.31 286 ILE A O 1
ATOM 2257 N N . ILE A 1 287 ? -1.802 -24.844 -22 1 98.62 287 ILE A N 1
ATOM 2258 C CA . ILE A 1 287 ? -2.666 -25.906 -22.5 1 98.62 287 ILE A CA 1
ATOM 2259 C C . ILE A 1 287 ? -2.318 -26.219 -23.953 1 98.62 287 ILE A C 1
ATOM 2261 O O . ILE A 1 287 ? -2.189 -25.297 -24.781 1 98.62 287 ILE A O 1
ATOM 2265 N N . GLU A 1 288 ? -2.105 -27.484 -24.234 1 98 288 GLU A N 1
ATOM 2266 C CA . GLU A 1 288 ? -1.939 -27.953 -25.609 1 98 288 GLU A CA 1
ATOM 2267 C C . GLU A 1 288 ? -3.24 -28.531 -26.156 1 98 288 GLU A C 1
ATOM 2269 O O . GLU A 1 288 ? -3.727 -29.547 -25.656 1 98 288 GLU A O 1
ATOM 2274 N N . GLU A 1 289 ? -3.717 -27.906 -27.172 1 97.5 289 GLU A N 1
ATOM 2275 C CA . GLU A 1 289 ? -5.004 -28.266 -27.75 1 97.5 289 GLU A CA 1
ATOM 2276 C C . GLU A 1 289 ? -5.039 -29.734 -28.172 1 97.5 289 GLU A C 1
ATOM 2278 O O . GLU A 1 289 ? -4.195 -30.188 -28.953 1 97.5 289 GLU A O 1
ATOM 2283 N N . GLY A 1 290 ? -5.953 -30.469 -27.641 1 97.38 290 GLY A N 1
ATOM 2284 C CA . GLY A 1 290 ? -6.148 -31.859 -28.031 1 97.38 290 GLY A CA 1
ATOM 2285 C C . GLY A 1 290 ? -5.203 -32.812 -27.328 1 97.38 290 GLY A C 1
ATOM 2286 O O . GLY A 1 290 ? -5.277 -34.031 -27.531 1 97.38 290 GLY A O 1
ATOM 2287 N N . LEU A 1 291 ? -4.359 -32.312 -26.562 1 98.25 291 LEU A N 1
ATOM 2288 C CA . LEU A 1 291 ? -3.422 -33.125 -25.828 1 98.25 291 LEU A CA 1
ATOM 2289 C C . LEU A 1 291 ? -3.65 -33.031 -24.328 1 98.25 291 LEU A C 1
ATOM 2291 O O . LEU A 1 291 ? -3.922 -34 -23.656 1 98.25 291 LEU A O 1
ATOM 2295 N N . THR A 1 292 ? -3.566 -31.781 -23.797 1 98.69 292 THR A N 1
ATOM 2296 C CA . THR A 1 292 ? -3.748 -31.609 -22.375 1 98.69 292 THR A CA 1
ATOM 2297 C C . THR A 1 292 ? -5.109 -30.984 -22.078 1 98.69 292 THR A C 1
ATOM 2299 O O . THR A 1 292 ? -5.512 -30.875 -20.906 1 98.69 292 THR A O 1
ATOM 2302 N N . GLY A 1 293 ? -5.758 -30.531 -23.047 1 98.62 293 GLY A N 1
ATOM 2303 C CA . GLY A 1 293 ? -7.062 -29.922 -22.875 1 98.62 293 GLY A CA 1
ATOM 2304 C C . GLY A 1 293 ? -7.539 -29.188 -24.109 1 98.62 293 GLY A C 1
ATOM 2305 O O . GLY A 1 293 ? -7.07 -29.453 -25.219 1 98.62 293 GLY A O 1
ATOM 2306 N N . PHE A 1 294 ? -8.562 -28.328 -23.906 1 98.75 294 PHE A N 1
ATOM 2307 C CA . PHE A 1 294 ? -9.148 -27.547 -24.984 1 98.75 294 PHE A CA 1
ATOM 2308 C C . PHE A 1 294 ? -9.203 -26.062 -24.609 1 98.75 294 PHE A C 1
ATOM 2310 O O . PHE A 1 294 ? -9.516 -25.719 -23.469 1 98.75 294 PHE A O 1
ATOM 2317 N N . ILE A 1 295 ? -8.828 -25.281 -25.547 1 98.62 295 ILE A N 1
ATOM 2318 C CA . ILE A 1 295 ? -8.93 -23.828 -25.406 1 98.62 295 ILE A CA 1
ATOM 2319 C C . ILE A 1 295 ? -10.172 -23.328 -26.141 1 98.62 295 ILE A C 1
ATOM 2321 O O . ILE A 1 295 ? -10.336 -23.562 -27.344 1 98.62 295 ILE A O 1
ATOM 2325 N N . VAL A 1 296 ? -11.039 -22.672 -25.406 1 98.44 296 VAL A N 1
ATOM 2326 C CA . VAL A 1 296 ? -12.336 -22.297 -25.953 1 98.44 296 VAL A CA 1
ATOM 2327 C C . VAL A 1 296 ? -12.539 -20.797 -25.797 1 98.44 296 VAL A C 1
ATOM 2329 O O . VAL A 1 296 ? -11.797 -20.125 -25.078 1 98.44 296 VAL A O 1
ATOM 2332 N N . GLU A 1 297 ? -13.609 -20.266 -26.516 1 97.44 297 GLU A N 1
ATOM 2333 C CA . GLU A 1 297 ? -13.828 -18.812 -26.531 1 97.44 297 GLU A CA 1
ATOM 2334 C C . GLU A 1 297 ? -15.102 -18.453 -25.781 1 97.44 297 GLU A C 1
ATOM 2336 O O . GLU A 1 297 ? -15.281 -17.297 -25.391 1 97.44 297 GLU A O 1
ATOM 2341 N N . ASP A 1 298 ? -15.977 -19.438 -25.641 1 97.12 298 ASP A N 1
ATOM 2342 C CA . ASP A 1 298 ? -17.281 -19.141 -25.047 1 97.12 298 ASP A CA 1
ATOM 2343 C C . ASP A 1 298 ? -17.922 -20.406 -24.484 1 97.12 298 ASP A C 1
ATOM 2345 O O . ASP A 1 298 ? -17.328 -21.484 -24.5 1 97.12 298 ASP A O 1
ATOM 2349 N N . GLU A 1 299 ? -19.109 -20.188 -23.953 1 96.94 299 GLU A N 1
ATOM 2350 C CA . GLU A 1 299 ? -19.812 -21.281 -23.281 1 96.94 299 GLU A CA 1
ATOM 2351 C C . GLU A 1 299 ? -20.172 -22.391 -24.266 1 96.94 299 GLU A C 1
ATOM 2353 O O . GLU A 1 299 ? -20.078 -23.562 -23.953 1 96.94 299 GLU A O 1
ATOM 2358 N N . ILE A 1 300 ? -20.562 -22.016 -25.438 1 97.12 300 ILE A N 1
ATOM 2359 C CA . ILE A 1 300 ? -21 -22.984 -26.438 1 97.12 300 ILE A CA 1
ATOM 2360 C C . ILE A 1 300 ? -19.844 -23.906 -26.812 1 97.12 300 ILE A C 1
ATOM 2362 O O . ILE A 1 300 ? -20 -25.125 -26.828 1 97.12 300 ILE A O 1
ATOM 2366 N N . SER A 1 301 ? -18.75 -23.281 -27.109 1 97.81 301 SER A N 1
ATOM 2367 C CA . SER A 1 301 ? -17.594 -24.094 -27.469 1 97.81 301 SER A CA 1
ATOM 2368 C C . SER A 1 301 ? -17.109 -24.922 -26.281 1 97.81 301 SER A C 1
ATOM 2370 O O . SER A 1 301 ? -16.594 -26.031 -26.469 1 97.81 301 SER A O 1
ATOM 2372 N N . ALA A 1 302 ? -17.234 -24.438 -25.109 1 98.38 302 ALA A N 1
ATOM 2373 C CA . ALA A 1 302 ? -16.875 -25.188 -23.922 1 98.38 302 ALA A CA 1
ATOM 2374 C C . ALA A 1 302 ? -17.719 -26.453 -23.781 1 98.38 302 ALA A C 1
ATOM 2376 O O . ALA A 1 302 ? -17.203 -27.547 -23.531 1 98.38 302 ALA A O 1
ATOM 2377 N N . VAL A 1 303 ? -19.031 -26.281 -23.953 1 98 303 VAL A N 1
ATOM 2378 C CA . VAL A 1 303 ? -19.969 -27.391 -23.859 1 98 303 VAL A CA 1
ATOM 2379 C C . VAL A 1 303 ? -19.594 -28.453 -24.891 1 98 303 VAL A C 1
ATOM 2381 O O . VAL A 1 303 ? -19.578 -29.656 -24.578 1 98 303 VAL A O 1
ATOM 2384 N N . SER A 1 304 ? -19.328 -28 -26.016 1 97.69 304 SER A N 1
ATOM 2385 C CA . SER A 1 304 ? -18.922 -28.938 -27.062 1 97.69 304 SER A CA 1
ATOM 2386 C C . SER A 1 304 ? -17.656 -29.688 -26.672 1 97.69 304 SER A C 1
ATOM 2388 O O . SER A 1 304 ? -17.531 -30.891 -26.906 1 97.69 304 SER A O 1
ATOM 2390 N N . SER A 1 305 ? -16.719 -29.047 -26.094 1 98.19 305 SER A N 1
ATOM 2391 C CA . SER A 1 305 ? -15.438 -29.625 -25.719 1 98.19 305 SER A CA 1
ATOM 2392 C C . SER A 1 305 ? -15.594 -30.609 -24.578 1 98.19 305 SER A C 1
ATOM 2394 O O . SER A 1 305 ? -14.82 -31.562 -24.453 1 98.19 305 SER A O 1
ATOM 2396 N N . VAL A 1 306 ? -16.578 -30.391 -23.734 1 98.19 306 VAL A N 1
ATOM 2397 C CA . VAL A 1 306 ? -16.828 -31.312 -22.625 1 98.19 306 VAL A CA 1
ATOM 2398 C C . VAL A 1 306 ? -17.062 -32.719 -23.172 1 98.19 306 VAL A C 1
ATOM 2400 O O . VAL A 1 306 ? -16.578 -33.719 -22.609 1 98.19 306 VAL A O 1
ATOM 2403 N N . GLY A 1 307 ? -17.688 -32.812 -24.219 1 95.44 307 GLY A N 1
ATOM 2404 C CA . GLY A 1 307 ? -18 -34.125 -24.844 1 95.44 307 GLY A CA 1
ATOM 2405 C C . GLY A 1 307 ? -16.766 -34.812 -25.391 1 95.44 307 GLY A C 1
ATOM 2406 O O . GLY A 1 307 ? -16.812 -36 -25.688 1 95.44 307 GLY A O 1
ATOM 2407 N N . ARG A 1 308 ? -15.727 -34.094 -25.484 1 97.19 308 ARG A N 1
ATOM 2408 C CA . ARG A 1 308 ? -14.523 -34.625 -26.094 1 97.19 308 ARG A CA 1
ATOM 2409 C C . ARG A 1 308 ? -13.461 -34.938 -25.031 1 97.19 308 ARG A C 1
ATOM 2411 O O . ARG A 1 308 ? -12.383 -35.438 -25.359 1 97.19 308 ARG A O 1
ATOM 2418 N N . LEU A 1 309 ? -13.711 -34.781 -23.812 1 97.56 309 LEU A N 1
ATOM 2419 C CA . LEU A 1 309 ? -12.734 -34.906 -22.75 1 97.56 309 LEU A CA 1
ATOM 2420 C C . LEU A 1 309 ? -12.25 -36.344 -22.641 1 97.56 309 LEU A C 1
ATOM 2422 O O . LEU A 1 309 ? -11.078 -36.594 -22.359 1 97.56 309 LEU A O 1
ATOM 2426 N N . GLU A 1 310 ? -13.172 -37.25 -22.859 1 94.12 310 GLU A N 1
ATOM 2427 C CA . GLU A 1 310 ? -12.875 -38.656 -22.688 1 94.12 310 GLU A CA 1
ATOM 2428 C C . GLU A 1 310 ? -11.898 -39.156 -23.75 1 94.12 310 GLU A C 1
ATOM 2430 O O . GLU A 1 310 ? -11.312 -40.25 -23.609 1 94.12 310 GLU A O 1
ATOM 2435 N N . THR A 1 311 ? -11.773 -38.406 -24.75 1 96.12 311 THR A N 1
ATOM 2436 C CA . THR A 1 311 ? -10.883 -38.812 -25.844 1 96.12 311 THR A CA 1
ATOM 2437 C C . THR A 1 311 ? -9.422 -38.531 -25.469 1 96.12 311 THR A C 1
ATOM 2439 O O . THR A 1 311 ? -8.508 -39.031 -26.141 1 96.12 311 THR A O 1
ATOM 2442 N N . LEU A 1 312 ? -9.18 -37.812 -24.484 1 98.12 312 LEU A N 1
ATOM 2443 C CA . LEU A 1 312 ? -7.816 -37.406 -24.125 1 98.12 312 LEU A CA 1
ATOM 2444 C C . LEU A 1 312 ? -7.168 -38.469 -23.234 1 98.12 312 LEU A C 1
ATOM 2446 O O . LEU A 1 312 ? -7.84 -39.094 -22.391 1 98.12 312 LEU A O 1
ATOM 2450 N N . ASN A 1 313 ? -5.902 -38.688 -23.469 1 98.44 313 ASN A N 1
ATOM 2451 C CA . ASN A 1 313 ? -5.125 -39.656 -22.719 1 98.44 313 ASN A CA 1
ATOM 2452 C C . ASN A 1 313 ? -4.555 -39.031 -21.438 1 98.44 313 ASN A C 1
ATOM 2454 O O . ASN A 1 313 ? -3.631 -38.219 -21.5 1 98.44 313 ASN A O 1
ATOM 2458 N N . ARG A 1 314 ? -4.973 -39.469 -20.297 1 98.38 314 ARG A N 1
ATOM 2459 C CA . ARG A 1 314 ? -4.598 -38.875 -19.016 1 98.38 314 ARG A CA 1
ATOM 2460 C C . ARG A 1 314 ? -3.123 -39.125 -18.703 1 98.38 314 ARG A C 1
ATOM 2462 O O . ARG A 1 314 ? -2.473 -38.312 -18.047 1 98.38 314 ARG A O 1
ATOM 2469 N N . GLY A 1 315 ? -2.635 -40.25 -19.109 1 98.38 315 GLY A N 1
ATOM 2470 C CA . GLY A 1 315 ? -1.211 -40.531 -18.969 1 98.38 315 GLY A CA 1
ATOM 2471 C C . GLY A 1 315 ? -0.348 -39.562 -19.75 1 98.38 315 GLY A C 1
ATOM 2472 O O . GLY A 1 315 ? 0.701 -39.125 -19.281 1 98.38 315 GLY A O 1
ATOM 2473 N N . ALA A 1 316 ? -0.765 -39.281 -20.953 1 98.62 316 ALA A N 1
ATOM 2474 C CA . ALA A 1 316 ? -0.05 -38.312 -21.781 1 98.62 316 ALA A CA 1
ATOM 2475 C C . ALA A 1 316 ? -0.077 -36.906 -21.156 1 98.62 316 ALA A C 1
ATOM 2477 O O . ALA A 1 316 ? 0.904 -36.188 -21.234 1 98.62 316 ALA A O 1
ATOM 2478 N N . ILE A 1 317 ? -1.18 -36.562 -20.547 1 98.75 317 ILE A N 1
ATOM 2479 C CA . ILE A 1 317 ? -1.313 -35.281 -19.875 1 98.75 317 ILE A CA 1
ATOM 2480 C C . ILE A 1 317 ? -0.309 -35.219 -18.719 1 98.75 317 ILE A C 1
ATOM 2482 O O . ILE A 1 317 ? 0.417 -34.219 -18.594 1 98.75 317 ILE A O 1
ATOM 2486 N N . ARG A 1 318 ? -0.256 -36.219 -17.891 1 98.75 318 ARG A N 1
ATOM 2487 C CA . ARG A 1 318 ? 0.71 -36.281 -16.797 1 98.75 318 ARG A CA 1
ATOM 2488 C C . ARG A 1 318 ? 2.137 -36.156 -17.328 1 98.75 318 ARG A C 1
ATOM 2490 O O . ARG A 1 318 ? 2.977 -35.5 -16.719 1 98.75 318 ARG A O 1
ATOM 2497 N N . LYS A 1 319 ? 2.424 -36.812 -18.438 1 98.56 319 LYS A N 1
ATOM 2498 C CA . LYS A 1 319 ? 3.758 -36.75 -19.031 1 98.56 319 LYS A CA 1
ATOM 2499 C C . LYS A 1 319 ? 4.117 -35.344 -19.438 1 98.56 319 LYS A C 1
ATOM 2501 O O . LYS A 1 319 ? 5.273 -34.906 -19.312 1 98.56 319 LYS A O 1
ATOM 2506 N N . GLN A 1 320 ? 3.172 -34.594 -19.953 1 98.44 320 GLN A N 1
ATOM 2507 C CA . GLN A 1 320 ? 3.412 -33.188 -20.281 1 98.44 320 GLN A CA 1
ATOM 2508 C C . GLN A 1 320 ? 3.76 -32.375 -19.031 1 98.44 320 GLN A C 1
ATOM 2510 O O . GLN A 1 320 ? 4.652 -31.547 -19.062 1 98.44 320 GLN A O 1
ATOM 2515 N N . PHE A 1 321 ? 3.072 -32.625 -17.969 1 98.62 321 PHE A N 1
ATOM 2516 C CA . PHE A 1 321 ? 3.395 -32 -16.703 1 98.62 321 PHE A CA 1
ATOM 2517 C C . PHE A 1 321 ? 4.832 -32.281 -16.281 1 98.62 321 PHE A C 1
ATOM 2519 O O . PHE A 1 321 ? 5.594 -31.375 -15.977 1 98.62 321 PHE A O 1
ATOM 2526 N N . GLU A 1 322 ? 5.199 -33.531 -16.297 1 98.62 322 GLU A N 1
ATOM 2527 C CA . GLU A 1 322 ? 6.52 -33.969 -15.852 1 98.62 322 GLU A CA 1
ATOM 2528 C C . GLU A 1 322 ? 7.621 -33.344 -16.703 1 98.62 322 GLU A C 1
ATOM 2530 O O . GLU A 1 322 ? 8.703 -33.031 -16.203 1 98.62 322 GLU A O 1
ATOM 2535 N N . THR A 1 323 ? 7.281 -33.094 -17.922 1 98.06 323 THR A N 1
ATOM 2536 C CA . THR A 1 323 ? 8.266 -32.562 -18.859 1 98.06 323 THR A CA 1
ATOM 2537 C C . THR A 1 323 ? 8.367 -31.047 -18.75 1 98.06 323 THR A C 1
ATOM 2539 O O . THR A 1 323 ? 9.461 -30.484 -18.875 1 98.06 323 THR A O 1
ATOM 2542 N N . ARG A 1 324 ? 7.332 -30.375 -18.406 1 98.38 324 ARG A N 1
ATOM 2543 C CA . ARG A 1 324 ? 7.305 -28.938 -18.641 1 98.38 324 ARG A CA 1
ATOM 2544 C C . ARG A 1 324 ? 7.168 -28.156 -17.328 1 98.38 324 ARG A C 1
ATOM 2546 O O . ARG A 1 324 ? 7.531 -26.984 -17.266 1 98.38 324 ARG A O 1
ATOM 2553 N N . PHE A 1 325 ? 6.59 -28.797 -16.281 1 98.69 325 PHE A N 1
ATOM 2554 C CA . PHE A 1 325 ? 6.09 -27.938 -15.219 1 98.69 325 PHE A CA 1
ATOM 2555 C C . PHE A 1 325 ? 6.465 -28.484 -13.852 1 98.69 325 PHE A C 1
ATOM 2557 O O . PHE A 1 325 ? 5.68 -28.406 -12.906 1 98.69 325 PHE A O 1
ATOM 2564 N N . THR A 1 326 ? 7.609 -29.062 -13.734 1 98.75 326 THR A N 1
ATOM 2565 C CA . THR A 1 326 ? 8.094 -29.484 -12.43 1 98.75 326 THR A CA 1
ATOM 2566 C C . THR A 1 326 ? 8.891 -28.375 -11.758 1 98.75 326 THR A C 1
ATOM 2568 O O . THR A 1 326 ? 9.508 -27.547 -12.43 1 98.75 326 THR A O 1
ATOM 2571 N N . ALA A 1 327 ? 8.891 -28.406 -10.477 1 98.56 327 ALA A N 1
ATOM 2572 C CA . ALA A 1 327 ? 9.664 -27.438 -9.695 1 98.56 327 ALA A CA 1
ATOM 2573 C C . ALA A 1 327 ? 11.148 -27.547 -10.016 1 98.56 327 ALA A C 1
ATOM 2575 O O . ALA A 1 327 ? 11.867 -26.531 -10.016 1 98.56 327 ALA A O 1
ATOM 2576 N N . ARG A 1 328 ? 11.578 -28.734 -10.281 1 98.5 328 ARG A N 1
ATOM 2577 C CA . ARG A 1 328 ? 12.984 -28.938 -10.625 1 98.5 328 ARG A CA 1
ATOM 2578 C C . ARG A 1 328 ? 13.344 -28.219 -11.922 1 98.5 328 ARG A C 1
ATOM 2580 O O . ARG A 1 328 ? 14.352 -27.516 -11.992 1 98.5 328 ARG A O 1
ATOM 2587 N N . ARG A 1 329 ? 12.531 -28.406 -12.914 1 98.25 329 ARG A N 1
ATOM 2588 C CA . ARG A 1 329 ? 12.758 -27.719 -14.172 1 98.25 329 ARG A CA 1
ATOM 2589 C C . ARG A 1 329 ? 12.758 -26.203 -13.977 1 98.25 329 ARG A C 1
ATOM 2591 O O . ARG A 1 329 ? 13.641 -25.5 -14.469 1 98.25 329 ARG A O 1
ATOM 2598 N N . MET A 1 330 ? 11.805 -25.703 -13.266 1 98.75 330 MET A N 1
ATOM 2599 C CA . MET A 1 330 ? 11.703 -24.281 -12.961 1 98.75 330 MET A CA 1
ATOM 2600 C C . MET A 1 330 ? 12.969 -23.766 -12.289 1 98.75 330 MET A C 1
ATOM 2602 O O . MET A 1 330 ? 13.531 -22.75 -12.703 1 98.75 330 MET A O 1
ATOM 2606 N N . ALA A 1 331 ? 13.453 -24.469 -11.297 1 98.81 331 ALA A N 1
ATOM 2607 C CA . ALA A 1 331 ? 14.641 -24.078 -10.539 1 98.81 331 ALA A CA 1
ATOM 2608 C C . ALA A 1 331 ? 15.875 -24.031 -11.438 1 98.81 331 ALA A C 1
ATOM 2610 O O . ALA A 1 331 ? 16.688 -23.125 -11.336 1 98.81 331 ALA A O 1
ATOM 2611 N N . LEU A 1 332 ? 15.984 -24.984 -12.305 1 98.75 332 LEU A N 1
ATOM 2612 C CA . LEU A 1 332 ? 17.125 -25.031 -13.211 1 98.75 332 LEU A CA 1
ATOM 2613 C C . LEU A 1 332 ? 17.094 -23.844 -14.18 1 98.75 332 LEU A C 1
ATOM 2615 O O . LEU A 1 332 ? 18.141 -23.266 -14.5 1 98.75 332 LEU A O 1
ATOM 2619 N N . ASP A 1 333 ? 15.922 -23.5 -14.633 1 98.75 333 ASP A N 1
ATOM 2620 C CA . ASP A 1 333 ? 15.781 -22.328 -15.492 1 98.75 333 ASP A CA 1
ATOM 2621 C C . ASP A 1 333 ? 16.188 -21.062 -14.766 1 98.75 333 ASP A C 1
ATOM 2623 O O . ASP A 1 333 ? 16.859 -20.188 -15.336 1 98.75 333 ASP A O 1
ATOM 2627 N N . TYR A 1 334 ? 15.812 -20.938 -13.508 1 98.88 334 TYR A N 1
ATOM 2628 C CA . TYR A 1 334 ? 16.203 -19.766 -12.727 1 98.88 334 TYR A CA 1
ATOM 2629 C C . TYR A 1 334 ? 17.719 -19.734 -12.516 1 98.88 334 TYR A C 1
ATOM 2631 O O . TYR A 1 334 ? 18.344 -18.688 -12.641 1 98.88 334 TYR A O 1
ATOM 2639 N N . LEU A 1 335 ? 18.312 -20.891 -12.203 1 98.75 335 LEU A N 1
ATOM 2640 C CA . LEU A 1 335 ? 19.75 -20.953 -12.008 1 98.75 335 LEU A CA 1
ATOM 2641 C C . LEU A 1 335 ? 20.5 -20.516 -13.258 1 98.75 335 LEU A C 1
ATOM 2643 O O . LEU A 1 335 ? 21.5 -19.812 -13.172 1 98.75 335 LEU A O 1
ATOM 2647 N N . ALA A 1 336 ? 19.953 -20.906 -14.391 1 98.5 336 ALA A N 1
ATOM 2648 C CA . ALA A 1 336 ? 20.547 -20.453 -15.648 1 98.5 336 ALA A CA 1
ATOM 2649 C C . ALA A 1 336 ? 20.453 -18.938 -15.789 1 98.5 336 ALA A C 1
ATOM 2651 O O . ALA A 1 336 ? 21.406 -18.297 -16.219 1 98.5 336 ALA A O 1
ATOM 2652 N N . ALA A 1 337 ? 19.359 -18.391 -15.406 1 98.44 337 ALA A N 1
ATOM 2653 C CA . ALA A 1 337 ? 19.188 -16.953 -15.453 1 98.44 337 ALA A CA 1
ATOM 2654 C C . ALA A 1 337 ? 20.141 -16.25 -14.492 1 98.44 337 ALA A C 1
ATOM 2656 O O . ALA A 1 337 ? 20.734 -15.219 -14.836 1 98.44 337 ALA A O 1
ATOM 2657 N N . TYR A 1 338 ? 20.25 -16.797 -13.25 1 98.44 338 TYR A N 1
ATOM 2658 C CA . TYR A 1 338 ? 21.188 -16.234 -12.281 1 98.44 338 TYR A CA 1
ATOM 2659 C C . TYR A 1 338 ? 22.594 -16.156 -12.859 1 98.44 338 TYR A C 1
ATOM 2661 O O . TYR A 1 338 ? 23.219 -15.102 -12.828 1 98.44 338 TYR A O 1
ATOM 2669 N N . ARG A 1 339 ? 23.062 -17.188 -13.438 1 97.56 339 ARG A N 1
ATOM 2670 C CA . ARG A 1 339 ? 24.406 -17.266 -13.977 1 97.56 339 ARG A CA 1
ATOM 2671 C C . ARG A 1 339 ? 24.625 -16.266 -15.102 1 97.56 339 ARG A C 1
ATOM 2673 O O . ARG A 1 339 ? 25.656 -15.609 -15.164 1 97.56 339 ARG A O 1
ATOM 2680 N N . SER A 1 340 ? 23.609 -16.172 -15.93 1 97.06 340 SER A N 1
ATOM 2681 C CA . SER A 1 340 ? 23.688 -15.219 -17.031 1 97.06 340 SER A CA 1
ATOM 2682 C C . SER A 1 340 ? 23.812 -13.789 -16.516 1 97.06 340 SER A C 1
ATOM 2684 O O . SER A 1 340 ? 24.578 -12.992 -17.078 1 97.06 340 SER A O 1
ATOM 2686 N N . LEU A 1 341 ? 23.141 -13.484 -15.484 1 97 341 LEU A N 1
ATOM 2687 C CA . LEU A 1 341 ? 23.125 -12.133 -14.93 1 97 341 LEU A CA 1
ATOM 2688 C C . LEU A 1 341 ? 24.406 -11.859 -14.148 1 97 341 LEU A C 1
ATOM 2690 O O . LEU A 1 341 ? 24.859 -10.711 -14.062 1 97 341 LEU A O 1
ATOM 2694 N N . MET A 1 342 ? 24.969 -12.867 -13.594 1 95.75 342 MET A N 1
ATOM 2695 C CA . MET A 1 342 ? 26.219 -12.727 -12.859 1 95.75 342 MET A CA 1
ATOM 2696 C C . MET A 1 342 ? 27.391 -12.5 -13.82 1 95.75 342 MET A C 1
ATOM 2698 O O . MET A 1 342 ? 28.344 -11.789 -13.484 1 95.75 342 MET A O 1
ATOM 2702 N N . GLU A 1 343 ? 27.344 -13.016 -14.992 1 88.81 343 GLU A N 1
ATOM 2703 C CA . GLU A 1 343 ? 28.391 -12.867 -16 1 88.81 343 GLU A CA 1
ATOM 2704 C C . GLU A 1 343 ? 28.344 -11.484 -16.656 1 88.81 343 GLU A C 1
ATOM 2706 O O . GLU A 1 343 ? 29.375 -10.953 -17.062 1 88.81 343 GLU A O 1
ATOM 2711 N N . SER A 1 344 ? 27.25 -10.891 -16.797 1 77.69 344 SER A N 1
ATOM 2712 C CA . SER A 1 344 ? 27.062 -9.602 -17.453 1 77.69 344 SER A CA 1
ATOM 2713 C C . SER A 1 344 ? 27.547 -8.453 -16.562 1 77.69 344 SER A C 1
ATOM 2715 O O . SER A 1 344 ? 27.797 -7.352 -17.047 1 77.69 344 SER A O 1
ATOM 2717 N N . LYS A 1 345 ? 27.547 -8.555 -15.352 1 65.12 345 LYS A N 1
ATOM 2718 C CA . LYS A 1 345 ? 27.969 -7.445 -14.492 1 65.12 345 LYS A CA 1
ATOM 2719 C C . LYS A 1 345 ? 29.484 -7.316 -14.453 1 65.12 345 LYS A C 1
ATOM 2721 O O . LYS A 1 345 ? 30.188 -8.289 -14.195 1 65.12 345 LYS A O 1
ATOM 2726 N N . PRO A 1 346 ? 30.016 -6.141 -14.992 1 50.47 346 PRO A N 1
ATOM 2727 C CA . PRO A 1 346 ? 31.453 -5.922 -14.898 1 50.47 346 PRO A CA 1
ATOM 2728 C C . PRO A 1 346 ? 31.969 -5.98 -13.453 1 50.47 346 PRO A C 1
ATOM 2730 O O . PRO A 1 346 ? 31.25 -5.578 -12.531 1 50.47 346 PRO A O 1
ATOM 2733 N N . ARG A 1 347 ? 32.75 -6.969 -13.07 1 44.62 347 ARG A N 1
ATOM 2734 C CA . ARG A 1 347 ? 33.438 -6.918 -11.797 1 44.62 347 ARG A CA 1
ATOM 2735 C C . ARG A 1 347 ? 34.156 -5.586 -11.617 1 44.62 347 ARG A C 1
ATOM 2737 O O . ARG A 1 347 ? 35 -5.215 -12.438 1 44.62 347 ARG A O 1
ATOM 2744 N N . PHE A 1 348 ? 33.5 -4.602 -11.047 1 40 348 PHE A N 1
ATOM 2745 C CA . PHE A 1 348 ? 34.281 -3.41 -10.75 1 40 348 PHE A CA 1
ATOM 2746 C C . PHE A 1 348 ? 35.594 -3.783 -10.039 1 40 348 PHE A C 1
ATOM 2748 O O . PHE A 1 348 ? 35.562 -4.5 -9.031 1 40 348 PHE A O 1
ATOM 2755 N N . GLN A 1 349 ? 36.625 -3.977 -10.773 1 36 349 GLN A N 1
ATOM 2756 C CA . GLN A 1 349 ? 37.969 -3.98 -10.211 1 36 349 GLN A CA 1
ATOM 2757 C C . GLN A 1 349 ? 38.219 -2.748 -9.344 1 36 349 GLN A C 1
ATOM 2759 O O . GLN A 1 349 ? 38.031 -1.617 -9.797 1 36 349 GLN A O 1
ATOM 2764 N N . LEU A 1 350 ? 38 -2.896 -8.133 1 35.78 350 LEU A N 1
ATOM 2765 C CA . LEU A 1 350 ? 38.562 -1.911 -7.203 1 35.78 350 LEU A CA 1
ATOM 2766 C C . LEU A 1 350 ? 40 -1.55 -7.574 1 35.78 350 LEU A C 1
ATOM 2768 O O . LEU A 1 350 ? 40.844 -2.426 -7.656 1 35.78 350 LEU A O 1
ATOM 2772 N N . VAL A 1 351 ? 40.281 -0.585 -8.328 1 30.97 351 VAL A N 1
ATOM 2773 C CA . VAL A 1 351 ? 41.625 -0.025 -8.477 1 30.97 351 VAL A CA 1
ATOM 2774 C C . VAL A 1 351 ? 42.188 0.331 -7.105 1 30.97 351 VAL A C 1
ATOM 2776 O O . VAL A 1 351 ? 41.594 1.132 -6.375 1 30.97 351 VAL A O 1
ATOM 2779 N N . ALA A 1 352 ? 43 -0.528 -6.492 1 36.31 352 ALA A N 1
ATOM 2780 C CA . ALA A 1 352 ? 43.875 -0.298 -5.34 1 36.31 352 ALA A CA 1
ATOM 2781 C C . ALA A 1 352 ? 44.625 1.015 -5.484 1 36.31 352 ALA A C 1
ATOM 2783 O O . ALA A 1 352 ? 45.375 1.211 -6.457 1 36.31 352 ALA A O 1
ATOM 2784 N N . SER A 1 353 ? 44.031 2.07 -5.031 1 26.08 353 SER A N 1
ATOM 2785 C CA . SER A 1 353 ? 44.812 3.299 -4.918 1 26.08 353 SER A CA 1
ATOM 2786 C C . SER A 1 353 ? 46.219 3.021 -4.34 1 26.08 353 SER A C 1
ATOM 2788 O O . SER A 1 353 ? 46.344 2.312 -3.342 1 26.08 353 SER A O 1
ATOM 2790 N N . ALA A 1 354 ? 47.312 3.162 -5.074 1 30.8 354 ALA A N 1
ATOM 2791 C CA . ALA A 1 354 ? 48.719 3.248 -4.738 1 30.8 354 ALA A CA 1
ATOM 2792 C C . ALA A 1 354 ? 48.938 4.082 -3.479 1 30.8 354 ALA A C 1
ATOM 2794 O O . ALA A 1 354 ? 48.219 5.051 -3.236 1 30.8 354 ALA A O 1
ATOM 2795 N N . GLU A 1 355 ? 50.094 3.803 -2.598 1 23.44 355 GLU A N 1
ATOM 2796 C CA . GLU A 1 355 ? 50.906 4.77 -1.86 1 23.44 355 GLU A CA 1
ATOM 2797 C C . GLU A 1 355 ? 51.281 5.953 -2.742 1 23.44 355 GLU A C 1
ATOM 2799 O O . GLU A 1 355 ? 51.625 5.777 -3.914 1 23.44 355 GLU A O 1
ATOM 2804 N N . MET B 1 1 ? 18.938 27.938 -1.572 1 97.62 1 MET B N 1
ATOM 2805 C CA . MET B 1 1 ? 19.109 26.484 -1.732 1 97.62 1 MET B CA 1
ATOM 2806 C C . MET B 1 1 ? 18.188 25.938 -2.812 1 97.62 1 MET B C 1
ATOM 2808 O O . MET B 1 1 ? 17.094 26.469 -3.014 1 97.62 1 MET B O 1
ATOM 2812 N N . ARG B 1 2 ? 18.672 25 -3.559 1 98.38 2 ARG B N 1
ATOM 2813 C CA . ARG B 1 2 ? 17.812 24.172 -4.398 1 98.38 2 ARG B CA 1
ATOM 2814 C C . ARG B 1 2 ? 17.188 23.031 -3.592 1 98.38 2 ARG B C 1
ATOM 2816 O O . ARG B 1 2 ? 17.891 22.125 -3.15 1 98.38 2 ARG B O 1
ATOM 2823 N N . ILE B 1 3 ? 15.828 23.078 -3.393 1 98.88 3 ILE B N 1
ATOM 2824 C CA . ILE B 1 3 ? 15.164 22.188 -2.459 1 98.88 3 ILE B CA 1
ATOM 2825 C C . ILE B 1 3 ? 14.156 21.312 -3.209 1 98.88 3 ILE B C 1
ATOM 2827 O O . ILE B 1 3 ? 13.359 21.828 -4 1 98.88 3 ILE B O 1
ATOM 2831 N N . ALA B 1 4 ? 14.18 20.047 -3.033 1 98.88 4 ALA B N 1
ATOM 2832 C CA . ALA B 1 4 ? 13.117 19.156 -3.486 1 98.88 4 ALA B CA 1
ATOM 2833 C C . ALA B 1 4 ? 12.094 18.906 -2.379 1 98.88 4 ALA B C 1
ATOM 2835 O O . ALA B 1 4 ? 12.438 18.406 -1.307 1 98.88 4 ALA B O 1
ATOM 2836 N N . GLN B 1 5 ? 10.898 19.328 -2.57 1 98.88 5 GLN B N 1
ATOM 2837 C CA . GLN B 1 5 ? 9.758 19 -1.725 1 98.88 5 GLN B CA 1
ATOM 2838 C C . GLN B 1 5 ? 8.969 17.828 -2.307 1 98.88 5 GLN B C 1
ATOM 2840 O O . GLN B 1 5 ? 8.359 17.953 -3.373 1 98.88 5 GLN B O 1
ATOM 2845 N N . VAL B 1 6 ? 8.922 16.703 -1.604 1 98.88 6 VAL B N 1
ATOM 2846 C CA . VAL B 1 6 ? 8.344 15.484 -2.178 1 98.88 6 VAL B CA 1
ATOM 2847 C C . VAL B 1 6 ? 7.066 15.109 -1.431 1 98.88 6 VAL B C 1
ATOM 2849 O O . VAL B 1 6 ? 7.121 14.602 -0.31 1 98.88 6 VAL B O 1
ATOM 2852 N N . ALA B 1 7 ? 5.957 15.289 -2.045 1 98.5 7 ALA B N 1
ATOM 2853 C CA . ALA B 1 7 ? 4.641 15.109 -1.43 1 98.5 7 ALA B CA 1
ATOM 2854 C C . ALA B 1 7 ? 4.02 13.781 -1.844 1 98.5 7 ALA B C 1
ATOM 2856 O O . ALA B 1 7 ? 4.355 13.227 -2.893 1 98.5 7 ALA B O 1
ATOM 2857 N N . PRO B 1 8 ? 3.133 13.219 -0.968 1 97.56 8 PRO B N 1
ATOM 2858 C CA . PRO B 1 8 ? 2.357 12.07 -1.443 1 97.56 8 PRO B CA 1
ATOM 2859 C C . PRO B 1 8 ? 1.525 12.391 -2.682 1 97.56 8 PRO B C 1
ATOM 2861 O O . PRO B 1 8 ? 1.048 13.516 -2.834 1 97.56 8 PRO B O 1
ATOM 2864 N N . LEU B 1 9 ? 1.277 11.398 -3.488 1 97.38 9 LEU B N 1
ATOM 2865 C CA . LEU B 1 9 ? 0.512 11.578 -4.715 1 97.38 9 LEU B CA 1
ATOM 2866 C C . LEU B 1 9 ? -0.978 11.367 -4.465 1 97.38 9 LEU B C 1
ATOM 2868 O O . LEU B 1 9 ? -1.781 11.422 -5.398 1 97.38 9 LEU B O 1
ATOM 2872 N N . THR B 1 10 ? -1.341 11.133 -3.248 1 94.75 10 THR B N 1
ATOM 2873 C CA . THR B 1 10 ? -2.707 10.766 -2.896 1 94.75 10 THR B CA 1
ATOM 2874 C C . THR B 1 10 ? -3.674 11.906 -3.205 1 94.75 10 THR B C 1
ATOM 2876 O O . THR B 1 10 ? -4.715 11.688 -3.832 1 94.75 10 THR B O 1
ATOM 2879 N N . GLU B 1 11 ? -3.326 13.148 -2.762 1 94.19 11 GLU B N 1
ATOM 2880 C CA . GLU B 1 11 ? -4.102 14.344 -3.055 1 94.19 11 GLU B CA 1
ATOM 2881 C C . GLU B 1 11 ? -3.266 15.375 -3.814 1 94.19 11 GLU B C 1
ATOM 2883 O O . GLU B 1 11 ? -2.033 15.32 -3.787 1 94.19 11 GLU B O 1
ATOM 2888 N N . ALA B 1 12 ? -3.957 16.281 -4.441 1 95.69 12 ALA B N 1
ATOM 2889 C CA . ALA B 1 12 ? -3.26 17.406 -5.055 1 95.69 12 ALA B CA 1
ATOM 2890 C C . ALA B 1 12 ? -2.664 18.328 -3.994 1 95.69 12 ALA B C 1
ATOM 2892 O O . ALA B 1 12 ? -3.102 18.312 -2.842 1 95.69 12 ALA B O 1
ATOM 2893 N N . VAL B 1 13 ? -1.653 19.078 -4.395 1 96.88 13 VAL B N 1
ATOM 2894 C CA . VAL B 1 13 ? -1.019 20.047 -3.512 1 96.88 13 VAL B CA 1
ATOM 2895 C C . VAL B 1 13 ? -1.272 21.469 -4.035 1 96.88 13 VAL B C 1
ATOM 2897 O O . VAL B 1 13 ? -0.653 21.891 -5.012 1 96.88 13 VAL B O 1
ATOM 2900 N N . PRO B 1 14 ? -2.17 22.25 -3.449 1 95.12 14 PRO B N 1
ATOM 2901 C CA . PRO B 1 14 ? -2.984 21.875 -2.293 1 95.12 14 PRO B CA 1
ATOM 2902 C C . PRO B 1 14 ? -4.168 20.984 -2.67 1 95.12 14 PRO B C 1
ATOM 2904 O O . PRO B 1 14 ? -4.516 20.875 -3.85 1 95.12 14 PRO B O 1
ATOM 2907 N N . PRO B 1 15 ? -4.723 20.344 -1.635 1 91.06 15 PRO B N 1
ATOM 2908 C CA . PRO B 1 15 ? -5.883 19.5 -1.935 1 91.06 15 PRO B CA 1
ATOM 2909 C C . PRO B 1 15 ? -7.125 20.312 -2.289 1 91.06 15 PRO B C 1
ATOM 2911 O O . PRO B 1 15 ? -7.281 21.438 -1.826 1 91.06 15 PRO B O 1
ATOM 2914 N N . LYS B 1 16 ? -7.965 19.703 -3.082 1 79.25 16 LYS B N 1
ATOM 2915 C CA . LYS B 1 16 ? -9.211 20.375 -3.459 1 79.25 16 LYS B CA 1
ATOM 2916 C C . LYS B 1 16 ? -10.219 20.344 -2.314 1 79.25 16 LYS B C 1
ATOM 2918 O O . LYS B 1 16 ? -10.977 21.297 -2.123 1 79.25 16 LYS B O 1
ATOM 2923 N N . LEU B 1 17 ? -10.242 19.266 -1.657 1 74.69 17 LEU B N 1
ATOM 2924 C CA . LEU B 1 17 ? -11.164 19.109 -0.539 1 74.69 17 LEU B CA 1
ATOM 2925 C C . LEU B 1 17 ? -10.406 18.859 0.761 1 74.69 17 LEU B C 1
ATOM 2927 O O . LEU B 1 17 ? -9.555 19.672 1.153 1 74.69 17 LEU B O 1
ATOM 2931 N N . TYR B 1 18 ? -10.531 17.75 1.308 1 69.88 18 TYR B N 1
ATOM 2932 C CA . TYR B 1 18 ? -9.828 17.453 2.549 1 69.88 18 TYR B CA 1
ATOM 2933 C C . TYR B 1 18 ? -8.492 16.781 2.268 1 69.88 18 TYR B C 1
ATOM 2935 O O . TYR B 1 18 ? -8.367 16 1.319 1 69.88 18 TYR B O 1
ATOM 2943 N N . GLY B 1 19 ? -7.375 17.234 2.943 1 79.94 19 GLY B N 1
ATOM 2944 C CA . GLY B 1 19 ? -6.012 16.734 2.887 1 79.94 19 GLY B CA 1
ATOM 2945 C C . GLY B 1 19 ? -5.039 17.547 3.715 1 79.94 19 GLY B C 1
ATOM 2946 O O . GLY B 1 19 ? -4.52 18.562 3.25 1 79.94 19 GLY B O 1
ATOM 2947 N N . GLY B 1 20 ? -4.77 17.062 4.883 1 87.12 20 GLY B N 1
ATOM 2948 C CA . GLY B 1 20 ? -3.961 17.828 5.812 1 87.12 20 GLY B CA 1
ATOM 2949 C C . GLY B 1 20 ? -2.494 17.891 5.43 1 87.12 20 GLY B C 1
ATOM 2950 O O . GLY B 1 20 ? -1.893 18.953 5.41 1 87.12 20 GLY B O 1
ATOM 2951 N N . THR B 1 21 ? -1.959 16.75 5.027 1 94 21 THR B N 1
ATOM 2952 C CA . THR B 1 21 ? -0.54 16.672 4.703 1 94 21 THR B CA 1
ATOM 2953 C C . THR B 1 21 ? -0.22 17.531 3.482 1 94 21 THR B C 1
ATOM 2955 O O . THR B 1 21 ? 0.688 18.375 3.523 1 94 21 THR B O 1
ATOM 2958 N N . GLU B 1 22 ? -1.012 17.391 2.461 1 95.81 22 GLU B N 1
ATOM 2959 C CA . GLU B 1 22 ? -0.75 18.094 1.21 1 95.81 22 GLU B CA 1
ATOM 2960 C C . GLU B 1 22 ? -0.972 19.594 1.365 1 95.81 22 GLU B C 1
ATOM 2962 O O . GLU B 1 22 ? -0.305 20.406 0.709 1 95.81 22 GLU B O 1
ATOM 2967 N N . ARG B 1 23 ? -1.888 19.984 2.258 1 94.75 23 ARG B N 1
ATOM 2968 C CA . ARG B 1 23 ? -2.09 21.406 2.545 1 94.75 23 ARG B CA 1
ATOM 2969 C C . ARG B 1 23 ? -0.851 22.016 3.189 1 94.75 23 ARG B C 1
ATOM 2971 O O . ARG B 1 23 ? -0.42 23.109 2.809 1 94.75 23 ARG B O 1
ATOM 2978 N N . VAL B 1 24 ? -0.307 21.328 4.121 1 97.44 24 VAL B N 1
ATOM 2979 C CA . VAL B 1 24 ? 0.878 21.797 4.824 1 97.44 24 VAL B CA 1
ATOM 2980 C C . VAL B 1 24 ? 2.062 21.859 3.863 1 97.44 24 VAL B C 1
ATOM 2982 O O . VAL B 1 24 ? 2.832 22.828 3.871 1 97.44 24 VAL B O 1
ATOM 2985 N N . VAL B 1 25 ? 2.174 20.859 3.043 1 98.56 25 VAL B N 1
ATOM 2986 C CA . VAL B 1 25 ? 3.244 20.844 2.051 1 98.56 25 VAL B CA 1
ATOM 2987 C C . VAL B 1 25 ? 3.117 22.047 1.13 1 98.56 25 VAL B C 1
ATOM 2989 O O . VAL B 1 25 ? 4.117 22.672 0.773 1 98.56 25 VAL B O 1
ATOM 2992 N N . HIS B 1 26 ? 1.89 22.344 0.792 1 98.12 26 HIS B N 1
ATOM 2993 C CA . HIS B 1 26 ? 1.655 23.516 -0.058 1 98.12 26 HIS B CA 1
ATOM 2994 C C . HIS B 1 26 ? 2.119 24.797 0.624 1 98.12 26 HIS B C 1
ATOM 2996 O O . HIS B 1 26 ? 2.889 25.562 0.046 1 98.12 26 HIS B O 1
ATOM 3002 N N . TRP B 1 27 ? 1.688 25.031 1.818 1 98.25 27 TRP B N 1
ATOM 3003 C CA . TRP B 1 27 ? 2.025 26.25 2.541 1 98.25 27 TRP B CA 1
ATOM 3004 C C . TRP B 1 27 ? 3.531 26.359 2.754 1 98.25 27 TRP B C 1
ATOM 3006 O O . TRP B 1 27 ? 4.109 27.438 2.596 1 98.25 27 TRP B O 1
ATOM 3016 N N . LEU B 1 28 ? 4.145 25.25 3.115 1 98.75 28 LEU B N 1
ATOM 3017 C CA . LEU B 1 28 ? 5.59 25.234 3.312 1 98.75 28 LEU B CA 1
ATOM 3018 C C . LEU B 1 28 ? 6.316 25.562 2.014 1 98.75 28 LEU B C 1
ATOM 3020 O O . LEU B 1 28 ? 7.219 26.406 2.002 1 98.75 28 LEU B O 1
ATOM 3024 N N . THR B 1 29 ? 5.898 24.938 0.931 1 98.88 29 THR B N 1
ATOM 3025 C CA . THR B 1 29 ? 6.523 25.125 -0.37 1 98.88 29 THR B CA 1
ATOM 3026 C C . THR B 1 29 ? 6.426 26.594 -0.798 1 98.88 29 THR B C 1
ATOM 3028 O O . THR B 1 29 ? 7.422 27.188 -1.208 1 98.88 29 THR B O 1
ATOM 3031 N N . GLU B 1 30 ? 5.27 27.188 -0.652 1 98.62 30 GLU B N 1
ATOM 3032 C CA . GLU B 1 30 ? 5.059 28.562 -1.062 1 98.62 30 GLU B CA 1
ATOM 3033 C C . GLU B 1 30 ? 5.902 29.531 -0.23 1 98.62 30 GLU B C 1
ATOM 3035 O O . GLU B 1 30 ? 6.461 30.484 -0.759 1 98.62 30 GLU B O 1
ATOM 3040 N N . GLU B 1 31 ? 5.98 29.281 1.083 1 98.69 31 GLU B N 1
ATOM 3041 C CA . GLU B 1 31 ? 6.797 30.125 1.948 1 98.69 31 GLU B CA 1
ATOM 3042 C C . GLU B 1 31 ? 8.273 30.016 1.585 1 98.69 31 GLU B C 1
ATOM 3044 O O . GLU B 1 31 ? 9 31.016 1.612 1 98.69 31 GLU B O 1
ATOM 3049 N N . LEU B 1 32 ? 8.734 28.797 1.29 1 98.81 32 LEU B N 1
ATOM 3050 C CA . LEU B 1 32 ? 10.133 28.609 0.908 1 98.81 32 LEU B CA 1
ATOM 3051 C C . LEU B 1 32 ? 10.461 29.391 -0.359 1 98.81 32 LEU B C 1
ATOM 3053 O O . LEU B 1 32 ? 11.516 30.031 -0.451 1 98.81 32 LEU B O 1
ATOM 3057 N N . VAL B 1 33 ? 9.539 29.344 -1.343 1 98.81 33 VAL B N 1
ATOM 3058 C CA . VAL B 1 33 ? 9.719 30.109 -2.568 1 98.81 33 VAL B CA 1
ATOM 3059 C C . VAL B 1 33 ? 9.766 31.594 -2.24 1 98.81 33 VAL B C 1
ATOM 3061 O O . VAL B 1 33 ? 10.641 32.312 -2.727 1 98.81 33 VAL B O 1
ATOM 3064 N N . THR B 1 34 ? 8.867 32.062 -1.41 1 98.44 34 THR B N 1
ATOM 3065 C CA . THR B 1 34 ? 8.797 33.469 -1.011 1 98.44 34 THR B CA 1
ATOM 3066 C C . THR B 1 34 ? 10.094 33.906 -0.348 1 98.44 34 THR B C 1
ATOM 3068 O O . THR B 1 34 ? 10.523 35.031 -0.517 1 98.44 34 THR B O 1
ATOM 3071 N N . LEU B 1 35 ? 10.711 33.031 0.352 1 98.44 35 LEU B N 1
ATOM 3072 C CA . LEU B 1 35 ? 11.938 33.312 1.083 1 98.44 35 LEU B CA 1
ATOM 3073 C C . LEU B 1 35 ? 13.156 33.25 0.162 1 98.44 35 LEU B C 1
ATOM 3075 O O . LEU B 1 35 ? 14.289 33.375 0.614 1 98.44 35 LEU B O 1
ATOM 3079 N N . GLY B 1 36 ? 12.992 32.906 -1.097 1 98.62 36 GLY B N 1
ATOM 3080 C CA . GLY B 1 36 ? 14.039 33.094 -2.092 1 98.62 36 GLY B CA 1
ATOM 3081 C C . GLY B 1 36 ? 14.703 31.781 -2.49 1 98.62 36 GLY B C 1
ATOM 3082 O O . GLY B 1 36 ? 15.727 31.781 -3.178 1 98.62 36 GLY B O 1
ATOM 3083 N N . HIS B 1 37 ? 14.109 30.641 -2.111 1 98.81 37 HIS B N 1
ATOM 3084 C CA . HIS B 1 37 ? 14.711 29.344 -2.443 1 98.81 37 HIS B CA 1
ATOM 3085 C C . HIS B 1 37 ? 14.164 28.812 -3.762 1 98.81 37 HIS B C 1
ATOM 3087 O O . HIS B 1 37 ? 13.078 29.203 -4.191 1 98.81 37 HIS B O 1
ATOM 3093 N N . ASP B 1 38 ? 15.016 28.047 -4.426 1 98.81 38 ASP B N 1
ATOM 3094 C CA . ASP B 1 38 ? 14.633 27.344 -5.652 1 98.81 38 ASP B CA 1
ATOM 3095 C C . ASP B 1 38 ? 14.016 25.984 -5.34 1 98.81 38 ASP B C 1
ATOM 3097 O O . ASP B 1 38 ? 14.734 25.016 -5.133 1 98.81 38 ASP B O 1
ATOM 3101 N N . VAL B 1 39 ? 12.648 25.969 -5.367 1 98.94 39 VAL B N 1
ATOM 3102 C CA . VAL B 1 39 ? 11.953 24.781 -4.867 1 98.94 39 VAL B CA 1
ATOM 3103 C C . VAL B 1 39 ? 11.336 24.016 -6.035 1 98.94 39 VAL B C 1
ATOM 3105 O O . VAL B 1 39 ? 10.719 24.625 -6.922 1 98.94 39 VAL B O 1
ATOM 3108 N N . THR B 1 40 ? 11.562 22.75 -6.133 1 98.94 40 THR B N 1
ATOM 3109 C CA . THR B 1 40 ? 10.836 21.828 -6.992 1 98.94 40 THR B CA 1
ATOM 3110 C C . THR B 1 40 ? 9.891 20.953 -6.168 1 98.94 40 THR B C 1
ATOM 3112 O O . THR B 1 40 ? 10.32 20.266 -5.242 1 98.94 40 THR B O 1
ATOM 3115 N N . LEU B 1 41 ? 8.633 21.078 -6.48 1 98.94 41 LEU B N 1
ATOM 3116 C CA . LEU B 1 41 ? 7.617 20.266 -5.824 1 98.94 41 LEU B CA 1
ATOM 3117 C C . LEU B 1 41 ? 7.328 19.016 -6.637 1 98.94 41 LEU B C 1
ATOM 3119 O O . LEU B 1 41 ? 6.934 19.094 -7.801 1 98.94 41 LEU B O 1
ATOM 3123 N N . PHE B 1 42 ? 7.598 17.891 -6.09 1 98.88 42 PHE B N 1
ATOM 3124 C CA . PHE B 1 42 ? 7.164 16.609 -6.66 1 98.88 42 PHE B CA 1
ATOM 3125 C C . PHE B 1 42 ? 5.777 16.234 -6.16 1 98.88 42 PHE B C 1
ATOM 3127 O O . PHE B 1 42 ? 5.59 15.969 -4.973 1 98.88 42 PHE B O 1
ATOM 3134 N N . ALA B 1 43 ? 4.762 16.234 -6.992 1 98.5 43 ALA B N 1
ATOM 3135 C CA . ALA B 1 43 ? 3.355 16.016 -6.668 1 98.5 43 ALA B CA 1
ATOM 3136 C C . ALA B 1 43 ? 2.559 15.609 -7.902 1 98.5 43 ALA B C 1
ATOM 3138 O O . ALA B 1 43 ? 3.139 15.25 -8.93 1 98.5 43 ALA B O 1
ATOM 3139 N N . SER B 1 44 ? 1.237 15.477 -7.719 1 97.56 44 SER B N 1
ATOM 3140 C CA . SER B 1 44 ? 0.38 15.172 -8.859 1 97.56 44 SER B CA 1
ATOM 3141 C C . SER B 1 44 ? 0.29 16.359 -9.812 1 97.56 44 SER B C 1
ATOM 3143 O O . SER B 1 44 ? 0.56 17.484 -9.43 1 97.56 44 SER B O 1
ATOM 3145 N N . GLY B 1 45 ? -0.062 16.031 -11.07 1 97.56 45 GLY B N 1
ATOM 3146 C CA . GLY B 1 45 ? -0.041 17.031 -12.125 1 97.56 45 GLY B CA 1
ATOM 3147 C C . GLY B 1 45 ? -1.087 18.109 -11.938 1 97.56 45 GLY B C 1
ATOM 3148 O O . GLY B 1 45 ? -0.951 19.219 -12.484 1 97.56 45 GLY B O 1
ATOM 3149 N N . ASP B 1 46 ? -2.098 17.828 -11.203 1 97.06 46 ASP B N 1
ATOM 3150 C CA . ASP B 1 46 ? -3.156 18.812 -10.961 1 97.06 46 ASP B CA 1
ATOM 3151 C C . ASP B 1 46 ? -2.844 19.672 -9.742 1 97.06 46 ASP B C 1
ATOM 3153 O O . ASP B 1 46 ? -3.703 20.422 -9.266 1 97.06 46 ASP B O 1
ATOM 3157 N N . SER B 1 47 ? -1.65 19.578 -9.234 1 97.69 47 SER B N 1
ATOM 3158 C CA . SER B 1 47 ? -1.199 20.438 -8.133 1 97.69 47 SER B CA 1
ATOM 3159 C C . SER B 1 47 ? -0.91 21.844 -8.617 1 97.69 47 SER B C 1
ATOM 3161 O O . SER B 1 47 ? -0.653 22.062 -9.805 1 97.69 47 SER B O 1
ATOM 3163 N N . GLN B 1 48 ? -1.108 22.797 -7.754 1 97.75 48 GLN B N 1
ATOM 3164 C CA . GLN B 1 48 ? -0.84 24.203 -8.023 1 97.75 48 GLN B CA 1
ATOM 3165 C C . GLN B 1 48 ? 0.226 24.75 -7.074 1 97.75 48 GLN B C 1
ATOM 3167 O O . GLN B 1 48 ? 0.1 24.641 -5.855 1 97.75 48 GLN B O 1
ATOM 3172 N N . THR B 1 49 ? 1.237 25.406 -7.66 1 98.38 49 THR B N 1
ATOM 3173 C CA . THR B 1 49 ? 2.332 25.922 -6.84 1 98.38 49 THR B CA 1
ATOM 3174 C C . THR B 1 49 ? 3.088 27.016 -7.578 1 98.38 49 THR B C 1
ATOM 3176 O O . THR B 1 49 ? 3.023 27.109 -8.805 1 98.38 49 THR B O 1
ATOM 3179 N N . SER B 1 50 ? 3.742 27.922 -6.816 1 98.5 50 SER B N 1
ATOM 3180 C CA . SER B 1 50 ? 4.648 28.906 -7.375 1 98.5 50 SER B CA 1
ATOM 3181 C C . SER B 1 50 ? 6.051 28.344 -7.562 1 98.5 50 SER B C 1
ATOM 3183 O O . SER B 1 50 ? 6.906 28.969 -8.188 1 98.5 50 SER B O 1
ATOM 3185 N N . ALA B 1 51 ? 6.293 27.078 -7.102 1 98.81 51 ALA B N 1
ATOM 3186 C CA . ALA B 1 51 ? 7.543 26.359 -7.324 1 98.81 51 ALA B CA 1
ATOM 3187 C C . ALA B 1 51 ? 7.551 25.672 -8.688 1 98.81 51 ALA B C 1
ATOM 3189 O O . ALA B 1 51 ? 6.613 25.828 -9.477 1 98.81 51 ALA B O 1
ATOM 3190 N N . LYS B 1 52 ? 8.68 25.078 -9.047 1 98.81 52 LYS B N 1
ATOM 3191 C CA . LYS B 1 52 ? 8.688 24.156 -10.18 1 98.81 52 LYS B CA 1
ATOM 3192 C C . LYS B 1 52 ? 7.938 22.875 -9.852 1 98.81 52 LYS B C 1
ATOM 3194 O O . LYS B 1 52 ? 8.172 22.25 -8.812 1 98.81 52 LYS B O 1
ATOM 3199 N N . LEU B 1 53 ? 7.012 22.578 -10.672 1 98.81 53 LEU B N 1
ATOM 3200 C CA . LEU B 1 53 ? 6.242 21.359 -10.445 1 98.81 53 LEU B CA 1
ATOM 3201 C C . LEU B 1 53 ? 6.809 20.203 -11.258 1 98.81 53 LEU B C 1
ATOM 3203 O O . LEU B 1 53 ? 6.953 20.312 -12.484 1 98.81 53 LEU B O 1
ATOM 3207 N N . ASP B 1 54 ? 7.23 19.188 -10.656 1 98.62 54 ASP B N 1
ATOM 3208 C CA . ASP B 1 54 ? 7.559 17.906 -11.289 1 98.62 54 ASP B CA 1
ATOM 3209 C C . ASP B 1 54 ? 6.441 16.891 -11.078 1 98.62 54 ASP B C 1
ATOM 3211 O O . ASP B 1 54 ? 6.324 16.297 -10 1 98.62 54 ASP B O 1
ATOM 3215 N N . ALA B 1 55 ? 5.656 16.688 -12.086 1 98 55 ALA B N 1
ATOM 3216 C CA . ALA B 1 55 ? 4.453 15.867 -12.008 1 98 55 ALA B CA 1
ATOM 3217 C C . ALA B 1 55 ? 4.738 14.438 -12.438 1 98 55 ALA B C 1
ATOM 3219 O O . ALA B 1 55 ? 5.117 14.188 -13.586 1 98 55 ALA B O 1
ATOM 3220 N N . THR B 1 56 ? 4.574 13.484 -11.508 1 94.94 56 THR B N 1
ATOM 3221 C CA . THR B 1 56 ? 4.773 12.078 -11.82 1 94.94 56 THR B CA 1
ATOM 3222 C C . THR B 1 56 ? 3.555 11.5 -12.539 1 94.94 56 THR B C 1
ATOM 3224 O O . THR B 1 56 ? 3.676 10.57 -13.336 1 94.94 56 THR B O 1
ATOM 3227 N N . TRP B 1 57 ? 2.424 11.961 -12.203 1 96.62 57 TRP B N 1
ATOM 3228 C CA . TRP B 1 57 ? 1.121 11.516 -12.688 1 96.62 57 TRP B CA 1
ATOM 3229 C C . TRP B 1 57 ? 0.167 12.695 -12.844 1 96.62 57 TRP B C 1
ATOM 3231 O O . TRP B 1 57 ? 0.23 13.656 -12.078 1 96.62 57 TRP B O 1
ATOM 3241 N N . PRO B 1 58 ? -0.727 12.68 -13.812 1 95.81 58 PRO B N 1
ATOM 3242 C CA . PRO B 1 58 ? -1.5 13.875 -14.164 1 95.81 58 PRO B CA 1
ATOM 3243 C C . PRO B 1 58 ? -2.457 14.305 -13.055 1 95.81 58 PRO B C 1
ATOM 3245 O O . PRO B 1 58 ? -2.768 15.492 -12.93 1 95.81 58 PRO B O 1
ATOM 3248 N N . LYS B 1 59 ? -2.91 13.312 -12.352 1 95.56 59 LYS B N 1
ATOM 3249 C CA . LYS B 1 59 ? -3.941 13.617 -11.359 1 95.56 59 LYS B CA 1
ATOM 3250 C C . LYS B 1 59 ? -3.674 12.898 -10.047 1 95.56 59 LYS B C 1
ATOM 3252 O O . LYS B 1 59 ? -3.084 11.82 -10.031 1 95.56 59 LYS B O 1
ATOM 3257 N N . ALA B 1 60 ? -4.156 13.609 -8.945 1 95.5 60 ALA B N 1
ATOM 3258 C CA . ALA B 1 60 ? -4.062 12.969 -7.645 1 95.5 60 ALA B CA 1
ATOM 3259 C C . ALA B 1 60 ? -4.688 11.57 -7.672 1 95.5 60 ALA B C 1
ATOM 3261 O O . ALA B 1 60 ? -5.723 11.367 -8.305 1 95.5 60 ALA B O 1
ATOM 3262 N N . LEU B 1 61 ? -4.184 10.641 -6.898 1 94.56 61 LEU B N 1
ATOM 3263 C CA . LEU B 1 61 ? -4.52 9.234 -7.031 1 94.56 61 LEU B CA 1
ATOM 3264 C C . LEU B 1 61 ? -5.879 8.938 -6.41 1 94.56 61 LEU B C 1
ATOM 3266 O O . LEU B 1 61 ? -6.594 8.039 -6.867 1 94.56 61 LEU B O 1
ATOM 3270 N N . ARG B 1 62 ? -6.203 9.594 -5.371 1 87.5 62 ARG B N 1
ATOM 3271 C CA . ARG B 1 62 ? -7.5 9.391 -4.73 1 87.5 62 ARG B CA 1
ATOM 3272 C C . ARG B 1 62 ? -8.641 9.672 -5.695 1 87.5 62 ARG B C 1
ATOM 3274 O O . ARG B 1 62 ? -9.688 9.023 -5.641 1 87.5 62 ARG B O 1
ATOM 3281 N N . LEU B 1 63 ? -8.43 10.602 -6.598 1 83 63 LEU B N 1
ATOM 3282 C CA . LEU B 1 63 ? -9.484 11.039 -7.512 1 83 63 LEU B CA 1
ATOM 3283 C C . LEU B 1 63 ? -9.367 10.32 -8.852 1 83 63 LEU B C 1
ATOM 3285 O O . LEU B 1 63 ? -10.172 10.555 -9.758 1 83 63 LEU B O 1
ATOM 3289 N N . ASP B 1 64 ? -8.336 9.578 -8.938 1 88.25 64 ASP B N 1
ATOM 3290 C CA . ASP B 1 64 ? -8.109 8.875 -10.195 1 88.25 64 ASP B CA 1
ATOM 3291 C C . ASP B 1 64 ? -8.57 7.422 -10.094 1 88.25 64 ASP B C 1
ATOM 3293 O O . ASP B 1 64 ? -7.852 6.566 -9.57 1 88.25 64 ASP B O 1
ATOM 3297 N N . GLY B 1 65 ? -9.688 7.109 -10.531 1 88.06 65 GLY B N 1
ATOM 3298 C CA . GLY B 1 65 ? -10.273 5.7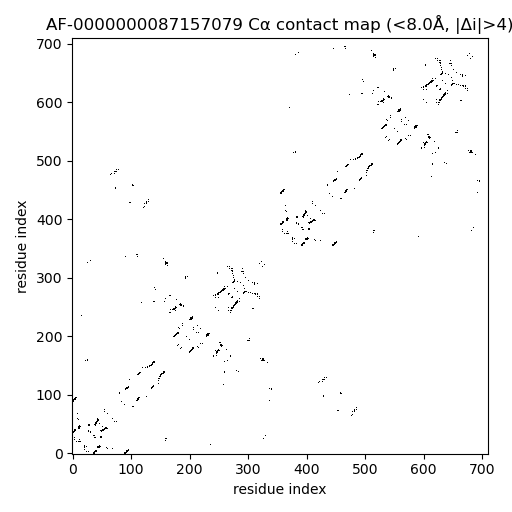81 -10.461 1 88.06 65 GLY B CA 1
ATOM 3299 C C . GLY B 1 65 ? -9.57 4.773 -11.359 1 88.06 65 GLY B C 1
ATOM 3300 O O . GLY B 1 65 ? -9.82 3.568 -11.25 1 88.06 65 GLY B O 1
ATOM 3301 N N . SER B 1 66 ? -8.672 5.199 -12.102 1 91.81 66 SER B N 1
ATOM 3302 C CA . SER B 1 66 ? -8.031 4.305 -13.062 1 91.81 66 SER B CA 1
ATOM 3303 C C . SER B 1 66 ? -6.832 3.596 -12.445 1 91.81 66 SER B C 1
ATOM 3305 O O . SER B 1 66 ? -6.387 2.564 -12.945 1 91.81 66 SER B O 1
ATOM 3307 N N . VAL B 1 67 ? -6.289 4.184 -11.383 1 94.81 67 VAL B N 1
ATOM 3308 C CA . VAL B 1 67 ? -5.086 3.635 -10.758 1 94.81 67 VAL B CA 1
ATOM 3309 C C . VAL B 1 67 ? -5.473 2.59 -9.719 1 94.81 67 VAL B C 1
ATOM 3311 O O . VAL B 1 67 ? -6.266 2.869 -8.812 1 94.81 67 VAL B O 1
ATOM 3314 N N . ARG B 1 68 ? -4.91 1.407 -9.883 1 93.38 68 ARG B N 1
ATOM 3315 C CA . ARG B 1 68 ? -5.238 0.31 -8.977 1 93.38 68 ARG B CA 1
ATOM 3316 C C . ARG B 1 68 ? -4.156 0.132 -7.918 1 93.38 68 ARG B C 1
ATOM 3318 O O . ARG B 1 68 ? -4.441 -0.307 -6.801 1 93.38 68 ARG B O 1
ATOM 3325 N N . ASP B 1 69 ? -2.93 0.458 -8.266 1 94.56 69 ASP B N 1
ATOM 3326 C CA . ASP B 1 69 ? -1.799 0.342 -7.352 1 94.56 69 ASP B CA 1
ATOM 3327 C C . ASP B 1 69 ? -1.09 1.684 -7.18 1 94.56 69 ASP B C 1
ATOM 3329 O O . ASP B 1 69 ? -0.083 1.947 -7.84 1 94.56 69 ASP B O 1
ATOM 3333 N N . PRO B 1 70 ? -1.495 2.436 -6.238 1 95.81 70 PRO B N 1
ATOM 3334 C CA . PRO B 1 70 ? -0.91 3.762 -6.027 1 95.81 70 PRO B CA 1
ATOM 3335 C C . PRO B 1 70 ? 0.577 3.703 -5.684 1 95.81 70 PRO B C 1
ATOM 3337 O O . PRO B 1 70 ? 1.32 4.641 -5.98 1 95.81 70 PRO B O 1
ATOM 3340 N N . ASN B 1 71 ? 1.031 2.654 -5.078 1 96.56 71 ASN B N 1
ATOM 3341 C CA . ASN B 1 71 ? 2.424 2.555 -4.656 1 96.56 71 ASN B CA 1
ATOM 3342 C C . ASN B 1 71 ? 3.373 2.533 -5.852 1 96.56 71 ASN B C 1
ATOM 3344 O O . ASN B 1 71 ? 4.496 3.037 -5.766 1 96.56 71 ASN B O 1
ATOM 3348 N N . ALA B 1 72 ? 2.889 1.973 -6.938 1 97.56 72 ALA B N 1
ATOM 3349 C CA . ALA B 1 72 ? 3.703 1.93 -8.148 1 97.56 72 ALA B CA 1
ATOM 3350 C C . ALA B 1 72 ? 4.148 3.33 -8.562 1 97.56 72 ALA B C 1
ATOM 3352 O O . ALA B 1 72 ? 5.328 3.557 -8.844 1 97.56 72 ALA B O 1
ATOM 3353 N N . LEU B 1 73 ? 3.244 4.246 -8.516 1 98.06 73 LEU B N 1
ATOM 3354 C CA . LEU B 1 73 ? 3.529 5.602 -8.969 1 98.06 73 LEU B CA 1
ATOM 3355 C C . LEU B 1 73 ? 4.367 6.355 -7.941 1 98.06 73 LEU B C 1
ATOM 3357 O O . LEU B 1 73 ? 5.191 7.199 -8.305 1 98.06 73 LEU B O 1
ATOM 3361 N N . HIS B 1 74 ? 4.234 6.031 -6.652 1 98.44 74 HIS B N 1
ATOM 3362 C CA . HIS B 1 74 ? 5.109 6.605 -5.637 1 98.44 74 HIS B CA 1
ATOM 3363 C C . HIS B 1 74 ? 6.555 6.152 -5.828 1 98.44 74 HIS B C 1
ATOM 3365 O O . HIS B 1 74 ? 7.484 6.938 -5.652 1 98.44 74 HIS B O 1
ATOM 3371 N N . MET B 1 75 ? 6.711 4.875 -6.215 1 98.19 75 MET B N 1
ATOM 3372 C CA . MET B 1 75 ? 8.055 4.359 -6.465 1 98.19 75 MET B CA 1
ATOM 3373 C C . MET B 1 75 ? 8.688 5.043 -7.676 1 98.19 75 MET B C 1
ATOM 3375 O O . MET B 1 75 ? 9.883 5.324 -7.68 1 98.19 75 MET B O 1
ATOM 3379 N N . VAL B 1 76 ? 7.867 5.309 -8.664 1 98.5 76 VAL B N 1
ATOM 3380 C CA . VAL B 1 76 ? 8.336 6.035 -9.844 1 98.5 76 VAL B CA 1
ATOM 3381 C C . VAL B 1 76 ? 8.812 7.43 -9.43 1 98.5 76 VAL B C 1
ATOM 3383 O O . VAL B 1 76 ? 9.898 7.855 -9.812 1 98.5 76 VAL B O 1
ATOM 3386 N N . MET B 1 77 ? 8.008 8.078 -8.641 1 98.75 77 MET B N 1
ATOM 3387 C CA . MET B 1 77 ? 8.344 9.43 -8.188 1 98.75 77 MET B CA 1
ATOM 3388 C C . MET B 1 77 ? 9.656 9.438 -7.414 1 98.75 77 MET B C 1
ATOM 3390 O O . MET B 1 77 ? 10.523 10.266 -7.668 1 98.75 77 MET B O 1
ATOM 3394 N N . LEU B 1 78 ? 9.836 8.516 -6.512 1 98.56 78 LEU B N 1
ATOM 3395 C CA . LEU B 1 78 ? 11.031 8.461 -5.68 1 98.56 78 LEU B CA 1
ATOM 3396 C C . LEU B 1 78 ? 12.273 8.195 -6.527 1 98.56 78 LEU B C 1
ATOM 3398 O O . LEU B 1 78 ? 13.336 8.773 -6.277 1 98.56 78 LEU B O 1
ATOM 3402 N N . GLU B 1 79 ? 12.109 7.34 -7.508 1 98.5 79 GLU B N 1
ATOM 3403 C CA . GLU B 1 79 ? 13.258 7.09 -8.375 1 98.5 79 GLU B CA 1
ATOM 3404 C C . GLU B 1 79 ? 13.609 8.328 -9.188 1 98.5 79 GLU B C 1
ATOM 3406 O O . GLU B 1 79 ? 14.789 8.617 -9.406 1 98.5 79 GLU B O 1
ATOM 3411 N N . ARG B 1 80 ? 12.609 9.055 -9.609 1 98.38 80 ARG B N 1
ATOM 3412 C CA . ARG B 1 80 ? 12.859 10.305 -10.32 1 98.38 80 ARG B CA 1
ATOM 3413 C C . ARG B 1 80 ? 13.609 11.297 -9.445 1 98.38 80 ARG B C 1
ATOM 3415 O O . ARG B 1 80 ? 14.555 11.938 -9.891 1 98.38 80 ARG B O 1
ATOM 3422 N N . VAL B 1 81 ? 13.195 11.445 -8.211 1 98.69 81 VAL B N 1
ATOM 3423 C CA . VAL B 1 81 ? 13.891 12.297 -7.262 1 98.69 81 VAL B CA 1
ATOM 3424 C C . VAL B 1 81 ? 15.344 11.836 -7.113 1 98.69 81 VAL B C 1
ATOM 3426 O O . VAL B 1 81 ? 16.266 12.656 -7.129 1 98.69 81 VAL B O 1
ATOM 3429 N N . ARG B 1 82 ? 15.531 10.523 -7 1 98.38 82 ARG B N 1
ATOM 3430 C CA . ARG B 1 82 ? 16.859 9.953 -6.801 1 98.38 82 ARG B CA 1
ATOM 3431 C C . ARG B 1 82 ? 17.766 10.258 -7.984 1 98.38 82 ARG B C 1
ATOM 3433 O O . ARG B 1 82 ? 18.922 10.641 -7.805 1 98.38 82 ARG B O 1
ATOM 3440 N N . GLN B 1 83 ? 17.219 10.055 -9.164 1 98 83 GLN B N 1
ATOM 3441 C CA . GLN B 1 83 ? 18 10.328 -10.375 1 98 83 GLN B CA 1
ATOM 3442 C C . GLN B 1 83 ? 18.406 11.789 -10.453 1 98 83 GLN B C 1
ATOM 3444 O O . GLN B 1 83 ? 19.562 12.102 -10.758 1 98 83 GLN B O 1
ATOM 3449 N N . LYS B 1 84 ? 17.531 12.672 -10.133 1 98.38 84 LYS B N 1
ATOM 3450 C CA . LYS B 1 84 ? 17.828 14.102 -10.156 1 98.38 84 LYS B CA 1
ATOM 3451 C C . LYS B 1 84 ? 18.812 14.477 -9.062 1 98.38 84 LYS B C 1
ATOM 3453 O O . LYS B 1 84 ? 19.656 15.359 -9.25 1 98.38 84 LYS B O 1
ATOM 3458 N N . ALA B 1 85 ? 18.656 13.828 -7.922 1 97.88 85 ALA B N 1
ATOM 3459 C CA . ALA B 1 85 ? 19.641 14.023 -6.863 1 97.88 85 ALA B CA 1
ATOM 3460 C C . ALA B 1 85 ? 21.016 13.555 -7.305 1 97.88 85 ALA B C 1
ATOM 3462 O O . ALA B 1 85 ? 22.016 14.227 -7.043 1 97.88 85 ALA B O 1
ATOM 3463 N N . ASP B 1 86 ? 21.078 12.406 -7.965 1 96.88 86 ASP B N 1
ATOM 3464 C CA . ASP B 1 86 ? 22.328 11.883 -8.5 1 96.88 86 ASP B CA 1
ATOM 3465 C C . ASP B 1 86 ? 22.969 12.867 -9.477 1 96.88 86 ASP B C 1
ATOM 3467 O O . ASP B 1 86 ? 24.188 12.922 -9.609 1 96.88 86 ASP B O 1
ATOM 3471 N N . ASP B 1 87 ? 22.156 13.594 -10.141 1 97.62 87 ASP B N 1
ATOM 3472 C CA . ASP B 1 87 ? 22.625 14.586 -11.109 1 97.62 87 ASP B CA 1
ATOM 3473 C C . ASP B 1 87 ? 22.922 15.922 -10.422 1 97.62 87 ASP B C 1
ATOM 3475 O O . ASP B 1 87 ? 23.047 16.953 -11.094 1 97.62 87 ASP B O 1
ATOM 3479 N N . ASP B 1 88 ? 22.906 15.984 -9.133 1 97.44 88 ASP B N 1
ATOM 3480 C CA . ASP B 1 88 ? 23.266 17.141 -8.312 1 97.44 88 ASP B CA 1
ATOM 3481 C C . ASP B 1 88 ? 22.312 18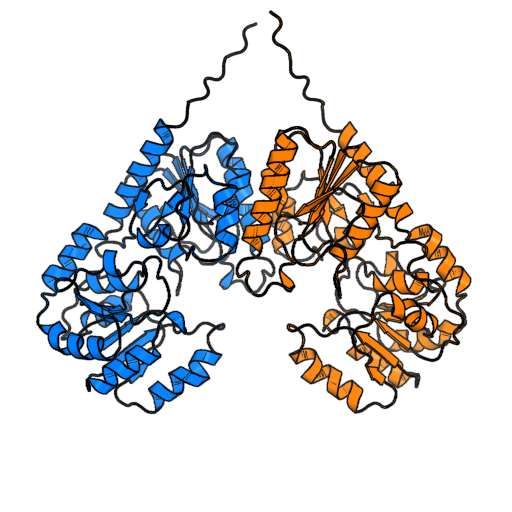.297 -8.562 1 97.44 88 ASP B C 1
ATOM 3483 O O . ASP B 1 88 ? 22.734 19.453 -8.625 1 97.44 88 ASP B O 1
ATOM 3487 N N . GLU B 1 89 ? 21.047 17.938 -8.68 1 98.38 89 GLU B N 1
ATOM 3488 C CA . GLU B 1 89 ? 20.078 18.984 -8.977 1 98.38 89 GLU B CA 1
ATOM 3489 C C . GLU B 1 89 ? 19.609 19.672 -7.703 1 98.38 89 GLU B C 1
ATOM 3491 O O . GLU B 1 89 ? 18.969 20.734 -7.758 1 98.38 89 GLU B O 1
ATOM 3496 N N . PHE B 1 90 ? 19.922 19.109 -6.547 1 98.75 90 PHE B N 1
ATOM 3497 C CA . PHE B 1 90 ? 19.359 19.625 -5.309 1 98.75 90 PHE B CA 1
ATOM 3498 C C . PHE B 1 90 ? 20.422 19.766 -4.238 1 98.75 90 PHE B C 1
ATOM 3500 O O . PHE B 1 90 ? 21.359 18.953 -4.168 1 98.75 90 PHE B O 1
ATOM 3507 N N . ASP B 1 91 ? 20.234 20.766 -3.436 1 98.38 91 ASP B N 1
ATOM 3508 C CA . ASP B 1 91 ? 21.031 20.938 -2.232 1 98.38 91 ASP B CA 1
ATOM 3509 C C . ASP B 1 91 ? 20.438 20.188 -1.048 1 98.38 91 ASP B C 1
ATOM 3511 O O . ASP B 1 91 ? 21.141 19.797 -0.124 1 98.38 91 ASP B O 1
ATOM 3515 N N . PHE B 1 92 ? 19.141 20.031 -1.068 1 98.69 92 PHE B N 1
ATOM 3516 C CA . PHE B 1 92 ? 18.438 19.438 0.06 1 98.69 92 PHE B CA 1
ATOM 3517 C C . PHE B 1 92 ? 17.156 18.75 -0.403 1 98.69 92 PHE B C 1
ATOM 3519 O O . PHE B 1 92 ? 16.453 19.25 -1.276 1 98.69 92 PHE B O 1
ATOM 3526 N N . LEU B 1 93 ? 16.859 17.562 0.151 1 98.88 93 LEU B N 1
ATOM 3527 C CA . LEU B 1 93 ? 15.625 16.828 -0.12 1 98.88 93 LEU B CA 1
ATOM 3528 C C . LEU B 1 93 ? 14.734 16.781 1.118 1 98.88 93 LEU B C 1
ATOM 3530 O O . LEU B 1 93 ? 15.203 16.484 2.217 1 98.88 93 LEU B O 1
ATOM 3534 N N . HIS B 1 94 ? 13.492 17.109 0.99 1 98.94 94 HIS B N 1
ATOM 3535 C CA . HIS B 1 94 ? 12.516 17 2.07 1 98.94 94 HIS B CA 1
ATOM 3536 C C . HIS B 1 94 ? 11.359 16.094 1.68 1 98.94 94 HIS B C 1
ATOM 3538 O O . HIS B 1 94 ? 10.609 16.391 0.749 1 98.94 94 HIS B O 1
ATOM 3544 N N . PHE B 1 95 ? 11.258 14.984 2.408 1 98.88 95 PHE B N 1
ATOM 3545 C CA . PHE B 1 95 ? 10.258 13.969 2.107 1 98.88 95 PHE B CA 1
ATOM 3546 C C . PHE B 1 95 ? 9.078 14.07 3.066 1 98.88 95 PHE B C 1
ATOM 3548 O O . PHE B 1 95 ? 9.258 14.312 4.262 1 98.88 95 PHE B O 1
ATOM 3555 N N . HIS B 1 96 ? 7.91 13.812 2.529 1 98.69 96 HIS B N 1
ATOM 3556 C CA . HIS B 1 96 ? 6.688 13.734 3.32 1 98.69 96 HIS B CA 1
ATOM 3557 C C . HIS B 1 96 ? 5.984 12.398 3.125 1 98.69 96 HIS B C 1
ATOM 3559 O O . HIS B 1 96 ? 4.754 12.328 3.145 1 98.69 96 HIS B O 1
ATOM 3565 N N . LEU B 1 97 ? 6.801 11.289 2.877 1 96.69 97 LEU B N 1
ATOM 3566 C CA . LEU B 1 97 ? 6.309 9.977 2.477 1 96.69 97 LEU B CA 1
ATOM 3567 C C . LEU B 1 97 ? 6.742 8.906 3.473 1 96.69 97 LEU B C 1
ATOM 3569 O O . LEU B 1 97 ? 6.992 7.758 3.09 1 96.69 97 LEU B O 1
ATOM 3573 N N . ASP B 1 98 ? 6.898 9.242 4.703 1 96.25 98 ASP B N 1
ATOM 3574 C CA . ASP B 1 98 ? 7.273 8.305 5.762 1 96.25 98 ASP B CA 1
ATOM 3575 C C . ASP B 1 98 ? 8.5 7.488 5.359 1 96.25 98 ASP B C 1
ATOM 3577 O O . ASP B 1 98 ? 9.523 8.047 4.969 1 96.25 98 ASP B O 1
ATOM 3581 N N . TYR B 1 99 ? 8.531 6.211 5.457 1 97.75 99 TYR B N 1
ATOM 3582 C CA . TYR B 1 99 ? 9.711 5.355 5.375 1 97.75 99 TYR B CA 1
ATOM 3583 C C . TYR B 1 99 ? 9.977 4.938 3.936 1 97.75 99 TYR B C 1
ATOM 3585 O O . TYR B 1 99 ? 10.969 4.254 3.654 1 97.75 99 TYR B O 1
ATOM 3593 N N . TYR B 1 100 ? 9.195 5.348 2.928 1 97.44 100 TYR B N 1
ATOM 3594 C CA . TYR B 1 100 ? 9.312 4.91 1.542 1 97.44 100 TYR B CA 1
ATOM 3595 C C . TYR B 1 100 ? 10.664 5.309 0.955 1 97.44 100 TYR B C 1
ATOM 3597 O O . TYR B 1 100 ? 11.305 4.512 0.271 1 97.44 100 TYR B O 1
ATOM 3605 N N . PRO B 1 101 ? 11.156 6.527 1.279 1 98.06 101 PRO B N 1
ATOM 3606 C CA . PRO B 1 101 ? 12.406 6.949 0.634 1 98.06 101 PRO B CA 1
ATOM 3607 C C . PRO B 1 101 ? 13.648 6.395 1.33 1 98.06 101 PRO B C 1
ATOM 3609 O O . PRO B 1 101 ? 14.75 6.477 0.786 1 98.06 101 PRO B O 1
ATOM 3612 N N . TRP B 1 102 ? 13.531 5.859 2.516 1 98.25 102 TRP B N 1
ATOM 3613 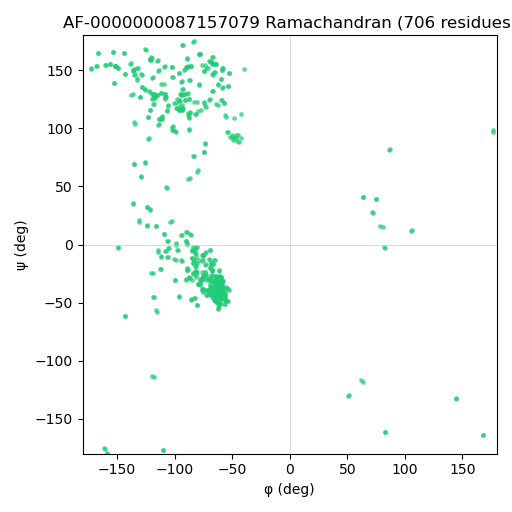C CA . TRP B 1 102 ? 14.641 5.793 3.461 1 98.25 102 TRP B CA 1
ATOM 3614 C C . TRP B 1 102 ? 15.734 4.863 2.951 1 98.25 102 TRP B C 1
ATOM 3616 O O . TRP B 1 102 ? 16.922 5.23 2.938 1 98.25 102 TRP B O 1
ATOM 3626 N N . SER B 1 103 ? 15.352 3.73 2.436 1 97 103 SER B N 1
ATOM 3627 C CA . SER B 1 103 ? 16.375 2.795 1.98 1 97 103 SER B CA 1
ATOM 3628 C C . SER B 1 103 ? 17.109 3.334 0.758 1 97 103 SER B C 1
ATOM 3630 O O . SER B 1 103 ? 18.344 3.209 0.658 1 97 103 SER B O 1
ATOM 3632 N N . ALA B 1 104 ? 16.422 3.961 -0.144 1 96 104 ALA B N 1
ATOM 3633 C CA . ALA B 1 104 ? 16.984 4.441 -1.404 1 96 104 ALA B CA 1
ATOM 3634 C C . ALA B 1 104 ? 17.859 5.664 -1.18 1 96 104 ALA B C 1
ATOM 3636 O O . ALA B 1 104 ? 18.797 5.91 -1.941 1 96 104 ALA B O 1
ATOM 3637 N N . PHE B 1 105 ? 17.688 6.434 -0.119 1 97.44 105 PHE B N 1
ATOM 3638 C CA . PHE B 1 105 ? 18.344 7.73 -0.004 1 97.44 105 PHE B CA 1
ATOM 3639 C C . PHE B 1 105 ? 19.359 7.727 1.141 1 97.44 105 PHE B C 1
ATOM 3641 O O . PHE B 1 105 ? 20.125 8.68 1.301 1 97.44 105 PHE B O 1
ATOM 3648 N N . SER B 1 106 ? 19.359 6.613 1.881 1 95.94 106 SER B N 1
ATOM 3649 C CA . SER B 1 106 ? 20.234 6.566 3.051 1 95.94 106 SER B CA 1
ATOM 3650 C C . SER B 1 106 ? 21.688 6.434 2.645 1 95.94 106 SER B C 1
ATOM 3652 O O . SER B 1 106 ? 22.594 6.613 3.469 1 95.94 106 SER B O 1
ATOM 3654 N N . ARG B 1 107 ? 21.938 6.238 1.326 1 94.12 107 ARG B N 1
ATOM 3655 C CA . ARG B 1 107 ? 23.297 5.965 0.887 1 94.12 107 ARG B CA 1
ATOM 3656 C C . ARG B 1 107 ? 23.734 6.977 -0.165 1 94.12 107 ARG B C 1
ATOM 3658 O O . ARG B 1 107 ? 24.703 6.727 -0.902 1 94.12 107 ARG B O 1
ATOM 3665 N N . GLN B 1 108 ? 23.094 8.062 -0.301 1 94.5 108 GLN B N 1
ATOM 3666 C CA . GLN B 1 108 ? 23.453 9.117 -1.243 1 94.5 108 GLN B CA 1
ATOM 3667 C C . GLN B 1 108 ? 23.844 10.398 -0.511 1 94.5 108 GLN B C 1
ATOM 3669 O O . GLN B 1 108 ? 23.5 10.586 0.657 1 94.5 108 GLN B O 1
ATOM 3674 N N . PRO B 1 109 ? 24.562 11.219 -1.149 1 94.81 109 PRO B N 1
ATOM 3675 C CA . PRO B 1 109 ? 25.219 12.32 -0.445 1 94.81 109 PRO B CA 1
ATOM 3676 C C . PRO B 1 109 ? 24.297 13.508 -0.204 1 94.81 109 PRO B C 1
ATOM 3678 O O . PRO B 1 109 ? 24.516 14.305 0.712 1 94.81 109 PRO B O 1
ATOM 3681 N N . THR B 1 110 ? 23.281 13.719 -0.998 1 97.56 110 THR B N 1
ATOM 3682 C CA . THR B 1 110 ? 22.422 14.883 -0.83 1 97.56 110 THR B CA 1
ATOM 3683 C C . THR B 1 110 ? 21.688 14.82 0.509 1 97.56 110 THR B C 1
ATOM 3685 O O . THR B 1 110 ? 21.016 13.828 0.809 1 97.56 110 THR B O 1
ATOM 3688 N N . PRO B 1 111 ? 21.875 15.844 1.415 1 97.94 111 PRO B N 1
ATOM 3689 C CA . PRO B 1 111 ? 21.172 15.828 2.695 1 97.94 111 PRO B CA 1
ATOM 3690 C C . PRO B 1 111 ? 19.656 15.805 2.527 1 97.94 111 PRO B C 1
ATOM 3692 O O . PRO B 1 111 ? 19.125 16.344 1.548 1 97.94 111 PRO B O 1
ATOM 3695 N N . TYR B 1 112 ? 19.016 15.203 3.492 1 98.38 112 TYR B N 1
ATOM 3696 C CA . TYR B 1 112 ? 17.562 15.07 3.406 1 98.38 112 TYR B CA 1
ATOM 3697 C C . TYR B 1 112 ? 16.938 14.961 4.793 1 98.38 112 TYR B C 1
ATOM 3699 O O . TYR B 1 112 ? 17.641 14.773 5.785 1 98.38 112 TYR B O 1
ATOM 3707 N N . VAL B 1 113 ? 15.633 15.133 4.883 1 98.69 113 VAL B N 1
ATOM 3708 C CA . VAL B 1 113 ? 14.852 14.938 6.102 1 98.69 113 VAL B CA 1
ATOM 3709 C C . VAL B 1 113 ? 13.445 14.469 5.742 1 98.69 113 VAL B C 1
ATOM 3711 O O . VAL B 1 113 ? 12.977 14.695 4.625 1 98.69 113 VAL B O 1
ATOM 3714 N N . THR B 1 114 ? 12.82 13.742 6.609 1 98.88 114 THR B N 1
ATOM 3715 C CA . THR B 1 114 ? 11.422 13.352 6.457 1 98.88 114 THR B CA 1
ATOM 3716 C C . THR B 1 114 ? 10.57 13.93 7.59 1 98.88 114 THR B C 1
ATOM 3718 O O . THR B 1 114 ? 10.953 13.836 8.758 1 98.88 114 THR B O 1
ATOM 3721 N N . THR B 1 115 ? 9.531 14.586 7.234 1 98.88 115 THR B N 1
ATOM 3722 C CA . THR B 1 115 ? 8.523 14.945 8.227 1 98.88 115 THR B CA 1
ATOM 3723 C C . THR B 1 115 ? 7.441 13.867 8.312 1 98.88 115 THR B C 1
ATOM 3725 O O . THR B 1 115 ? 6.898 13.445 7.289 1 98.88 115 THR B O 1
ATOM 3728 N N . LEU B 1 116 ? 7.172 13.43 9.508 1 98.56 116 LEU B N 1
ATOM 3729 C CA . LEU B 1 116 ? 6.125 12.445 9.742 1 98.56 116 LEU B CA 1
ATOM 3730 C C . LEU B 1 116 ? 4.809 13.125 10.109 1 98.56 116 LEU B C 1
ATOM 3732 O O . LEU B 1 116 ? 4.758 13.922 11.047 1 98.56 116 LEU B O 1
ATOM 3736 N N . HIS B 1 117 ? 3.725 12.719 9.367 1 97.62 117 HIS B N 1
ATOM 3737 C CA . HIS B 1 117 ? 2.486 13.477 9.523 1 97.62 117 HIS B CA 1
ATOM 3738 C C . HIS B 1 117 ? 1.415 12.648 10.219 1 97.62 117 HIS B C 1
ATOM 3740 O O . HIS B 1 117 ? 0.37 13.18 10.609 1 97.62 117 HIS B O 1
ATOM 3746 N N . GLY B 1 118 ? 1.614 11.391 10.398 1 95.44 118 GLY B N 1
ATOM 3747 C CA . GLY B 1 118 ? 0.6 10.516 10.969 1 95.44 118 GLY B CA 1
ATOM 3748 C C . GLY B 1 118 ? 0.941 10.023 12.359 1 95.44 118 GLY B C 1
ATOM 3749 O O . GLY B 1 118 ? 1.9 10.5 12.977 1 95.44 118 GLY B O 1
ATOM 3750 N N . ARG B 1 119 ? 0.074 9.164 12.906 1 95.75 119 ARG B N 1
ATOM 3751 C CA . ARG B 1 119 ? 0.344 8.523 14.188 1 95.75 119 ARG B CA 1
ATOM 3752 C C . ARG B 1 119 ? 1.571 7.617 14.102 1 95.75 119 ARG B C 1
ATOM 3754 O O . ARG B 1 119 ? 1.903 7.117 13.023 1 95.75 119 ARG B O 1
ATOM 3761 N N . LEU B 1 120 ? 2.186 7.402 15.234 1 97.81 120 LEU B N 1
ATOM 3762 C CA . LEU B 1 120 ? 3.387 6.574 15.25 1 97.81 120 LEU B CA 1
ATOM 3763 C C . LEU B 1 120 ? 3.305 5.512 16.344 1 97.81 120 LEU B C 1
ATOM 3765 O O . LEU B 1 120 ? 4.332 4.996 16.781 1 97.81 120 LEU B O 1
ATOM 3769 N N . ASP B 1 121 ? 2.104 5.246 16.781 1 96.81 121 ASP B N 1
ATOM 3770 C CA . ASP B 1 121 ? 1.944 4.324 17.906 1 96.81 121 ASP B CA 1
ATOM 3771 C C . ASP B 1 121 ? 1.491 2.947 17.422 1 96.81 121 ASP B C 1
ATOM 3773 O O . ASP B 1 121 ? 0.952 2.158 18.203 1 96.81 121 ASP B O 1
ATOM 3777 N N . LEU B 1 122 ? 1.688 2.656 16.203 1 96.44 122 LEU B N 1
ATOM 3778 C CA . LEU B 1 122 ? 1.351 1.339 15.68 1 96.44 122 LEU B CA 1
ATOM 3779 C C . LEU B 1 122 ? 2.498 0.356 15.891 1 96.44 122 LEU B C 1
ATOM 3781 O O . LEU B 1 122 ? 3.666 0.748 15.883 1 96.44 122 LEU B O 1
ATOM 3785 N N . PRO B 1 123 ? 2.162 -0.953 15.977 1 96.5 123 PRO B N 1
ATOM 3786 C CA . PRO B 1 123 ? 3.197 -1.941 16.297 1 96.5 123 PRO B CA 1
ATOM 3787 C C . PRO B 1 123 ? 4.297 -2.002 15.234 1 96.5 123 PRO B C 1
ATOM 3789 O O . PRO B 1 123 ? 5.461 -2.244 15.555 1 96.5 123 PRO B O 1
ATOM 3792 N N . GLU B 1 124 ? 3.998 -1.762 14.016 1 96.5 124 GLU B N 1
ATOM 3793 C CA . GLU B 1 124 ? 4.961 -1.9 12.93 1 96.5 124 GLU B CA 1
ATOM 3794 C C . GLU B 1 124 ? 5.949 -0.738 12.914 1 96.5 124 GLU B C 1
ATOM 3796 O O . GLU B 1 124 ? 6.98 -0.8 12.242 1 96.5 124 GLU B O 1
ATOM 3801 N N . HIS B 1 125 ? 5.684 0.265 13.719 1 97.75 125 HIS B N 1
ATOM 3802 C CA . HIS B 1 125 ? 6.605 1.393 13.742 1 97.75 125 HIS B CA 1
ATOM 3803 C C . HIS B 1 125 ? 7.879 1.045 14.508 1 97.75 125 HIS B C 1
ATOM 3805 O O . HIS B 1 125 ? 8.945 1.61 14.242 1 97.75 125 HIS B O 1
ATOM 3811 N N . GLN B 1 126 ? 7.793 0.152 15.398 1 97.62 126 GLN B N 1
ATOM 3812 C CA . GLN B 1 126 ? 8.961 -0.203 16.188 1 97.62 126 GLN B CA 1
ATOM 3813 C C . GLN B 1 126 ? 10.07 -0.774 15.312 1 97.62 126 GLN B C 1
ATOM 3815 O O . GLN B 1 126 ? 11.172 -0.226 15.266 1 97.62 126 GLN B O 1
ATOM 3820 N N . PRO B 1 127 ? 9.766 -1.816 14.547 1 97.81 127 PRO B N 1
ATOM 3821 C CA . PRO B 1 127 ? 10.852 -2.299 13.688 1 97.81 127 PRO B CA 1
ATOM 3822 C C . PRO B 1 127 ? 11.289 -1.266 12.648 1 97.81 127 PRO B C 1
ATOM 3824 O O . PRO B 1 127 ? 12.461 -1.229 12.266 1 97.81 127 PRO B O 1
ATOM 3827 N N . VAL B 1 128 ? 10.43 -0.417 12.211 1 98.44 128 VAL B N 1
ATOM 3828 C CA . VAL B 1 128 ? 10.773 0.607 11.227 1 98.44 128 VAL B CA 1
ATOM 3829 C C . VAL B 1 128 ? 11.852 1.524 11.789 1 98.44 128 VAL B C 1
ATOM 3831 O O . VAL B 1 128 ? 12.922 1.672 11.195 1 98.44 128 VAL B O 1
ATOM 3834 N N . PHE B 1 129 ? 11.609 2.016 12.992 1 98.56 129 PHE B N 1
ATOM 3835 C CA . PHE B 1 129 ? 12.516 3.027 13.523 1 98.56 129 PHE B CA 1
ATOM 3836 C C . PHE B 1 129 ? 13.734 2.379 14.172 1 98.56 129 PHE B C 1
ATOM 3838 O O . PHE B 1 129 ? 14.75 3.037 14.398 1 98.56 129 PHE B O 1
ATOM 3845 N N . ASN B 1 130 ? 13.656 1.08 14.461 1 98.38 130 ASN B N 1
ATOM 3846 C CA . ASN B 1 130 ? 14.859 0.346 14.859 1 98.38 130 ASN B CA 1
ATOM 3847 C C . ASN B 1 130 ? 15.797 0.131 13.68 1 98.38 130 ASN B C 1
ATOM 3849 O O . ASN B 1 130 ? 17.016 0.236 13.82 1 98.38 130 ASN B O 1
ATOM 3853 N N . THR B 1 131 ? 15.25 -0.148 12.547 1 98.19 131 THR B N 1
ATOM 3854 C CA . THR B 1 131 ? 16.031 -0.421 11.344 1 98.19 131 THR B CA 1
ATOM 3855 C C . THR B 1 131 ? 16.609 0.868 10.766 1 98.19 131 THR B C 1
ATOM 3857 O O . THR B 1 131 ? 17.766 0.897 10.328 1 98.19 131 THR B O 1
ATOM 3860 N N . PHE B 1 132 ? 15.789 1.91 10.797 1 98 132 PHE B N 1
ATOM 3861 C CA . PHE B 1 132 ? 16.172 3.195 10.227 1 98 132 PHE B CA 1
ATOM 3862 C C . PHE B 1 132 ? 16.484 4.207 11.32 1 98 132 PHE B C 1
ATOM 3864 O O . PHE B 1 132 ? 15.977 5.336 11.289 1 98 132 PHE B O 1
ATOM 3871 N N . SER B 1 133 ? 17.266 3.83 12.266 1 96.81 133 SER B N 1
ATOM 3872 C CA . SER B 1 133 ? 17.469 4.594 13.492 1 96.81 133 SER B CA 1
ATOM 3873 C C . SER B 1 133 ? 18.359 5.812 13.242 1 96.81 133 SER B C 1
ATOM 3875 O O . SER B 1 133 ? 18.422 6.719 14.07 1 96.81 133 SER B O 1
ATOM 3877 N N . LYS B 1 134 ? 18.953 5.902 12.055 1 96.75 134 LYS B N 1
ATOM 3878 C CA . LYS B 1 134 ? 19.891 6.996 11.797 1 96.75 134 LYS B CA 1
ATOM 3879 C C . LYS B 1 134 ? 19.281 8.016 10.836 1 96.75 134 LYS B C 1
ATOM 3881 O O . LYS B 1 134 ? 19.906 9.047 10.539 1 96.75 134 LYS B O 1
ATOM 3886 N N . ILE B 1 135 ? 18.125 7.723 10.312 1 97.75 135 ILE B N 1
ATOM 3887 C CA . ILE B 1 135 ? 17.469 8.594 9.344 1 97.75 135 ILE B CA 1
ATOM 3888 C C . ILE B 1 135 ? 16.891 9.805 10.055 1 97.75 135 ILE B C 1
ATOM 3890 O O . ILE B 1 135 ? 16.109 9.664 11 1 97.75 135 ILE B O 1
ATOM 3894 N N . PRO B 1 136 ? 17.297 11.039 9.648 1 98.44 136 PRO B N 1
ATOM 3895 C CA . PRO B 1 136 ? 16.734 12.227 10.312 1 98.44 136 PRO B CA 1
ATOM 3896 C C . PRO B 1 136 ? 15.25 12.414 10.039 1 98.44 136 PRO B C 1
ATOM 3898 O O . PRO B 1 136 ? 14.82 12.375 8.883 1 98.44 136 PRO B O 1
ATOM 3901 N N . VAL B 1 137 ? 14.484 12.664 11.102 1 98.81 137 VAL B N 1
ATOM 3902 C CA . VAL B 1 137 ? 13.039 12.867 10.961 1 98.81 137 VAL B CA 1
ATOM 3903 C C . VAL B 1 137 ? 12.609 14.062 11.805 1 98.81 137 VAL B C 1
ATOM 3905 O O . VAL B 1 137 ? 13.258 14.406 12.797 1 98.81 137 VAL B O 1
ATOM 3908 N N . ILE B 1 138 ? 11.578 14.688 11.336 1 98.81 138 ILE B N 1
ATOM 3909 C CA . ILE B 1 138 ? 10.969 15.812 12.031 1 98.81 138 ILE B CA 1
ATOM 3910 C C . ILE B 1 138 ? 9.547 15.453 12.461 1 98.81 138 ILE B C 1
ATOM 3912 O O . ILE B 1 138 ? 8.781 14.898 11.664 1 98.81 138 ILE B O 1
ATOM 3916 N N . SER B 1 139 ? 9.203 15.664 13.758 1 98.69 139 SER B N 1
ATOM 3917 C CA . SER B 1 139 ? 7.844 15.492 14.242 1 98.69 139 SER B CA 1
ATOM 3918 C C . SER B 1 139 ? 7.039 16.781 14.109 1 98.69 139 SER B C 1
ATOM 3920 O O . SER B 1 139 ? 7.613 17.875 14.008 1 98.69 139 SER B O 1
ATOM 3922 N N . ILE B 1 140 ? 5.754 16.625 14.133 1 98.75 140 ILE B N 1
ATOM 3923 C CA . ILE B 1 140 ? 4.898 17.797 14.016 1 98.75 140 ILE B CA 1
ATOM 3924 C C . ILE B 1 140 ? 4.293 18.125 15.383 1 98.75 140 ILE B C 1
ATOM 3926 O O . ILE B 1 140 ? 3.564 19.125 15.516 1 98.75 140 ILE B O 1
ATOM 3930 N N . SER B 1 141 ? 4.543 17.375 16.344 1 98.69 141 SER B N 1
ATOM 3931 C CA . SER B 1 141 ? 4.281 17.641 17.766 1 98.69 141 SER B CA 1
ATOM 3932 C C . SER B 1 141 ? 5.199 16.812 18.656 1 98.69 141 SER B C 1
ATOM 3934 O O . SER B 1 141 ? 5.758 15.805 18.219 1 98.69 141 SER B O 1
ATOM 3936 N N . ASN B 1 142 ? 5.449 17.297 19.891 1 98.31 142 ASN B N 1
ATOM 3937 C CA . ASN B 1 142 ? 6.223 16.5 20.844 1 98.31 142 ASN B CA 1
ATOM 3938 C C . ASN B 1 142 ? 5.531 15.18 21.172 1 98.31 142 ASN B C 1
ATOM 3940 O O . ASN B 1 142 ? 6.188 14.148 21.328 1 98.31 142 ASN B O 1
ATOM 3944 N N . ALA B 1 143 ? 4.254 15.234 21.25 1 98.31 143 ALA B N 1
ATOM 3945 C CA . ALA B 1 143 ? 3.467 14.047 21.578 1 98.31 143 ALA B CA 1
ATOM 3946 C C . ALA B 1 143 ? 3.668 12.953 20.531 1 98.31 143 ALA B C 1
ATOM 3948 O O . ALA B 1 143 ? 3.658 11.766 20.844 1 98.31 143 ALA B O 1
ATOM 3949 N N . GLN B 1 144 ? 3.826 13.312 19.312 1 98.31 144 GLN B N 1
ATOM 3950 C CA . GLN B 1 144 ? 3.98 12.375 18.203 1 98.31 144 GLN B CA 1
ATOM 3951 C C . GLN B 1 144 ? 5.227 11.516 18.375 1 98.31 144 GLN B C 1
ATOM 3953 O O . GLN B 1 144 ? 5.285 10.391 17.891 1 98.31 144 GLN B O 1
ATOM 3958 N N . ARG B 1 145 ? 6.23 11.977 19.172 1 97.88 145 ARG B N 1
ATOM 3959 C CA . ARG B 1 145 ? 7.527 11.32 19.328 1 97.88 145 ARG B CA 1
ATOM 3960 C C . ARG B 1 145 ? 7.445 10.188 20.344 1 97.88 145 ARG B C 1
ATOM 3962 O O . ARG B 1 145 ? 8.266 9.266 20.312 1 97.88 145 ARG B O 1
ATOM 3969 N N . ARG B 1 146 ? 6.547 10.297 21.125 1 97.56 146 ARG B N 1
ATOM 3970 C CA . ARG B 1 146 ? 6.539 9.508 22.359 1 97.56 146 ARG B CA 1
ATOM 3971 C C . ARG B 1 146 ? 6.543 8.016 22.047 1 97.56 146 ARG B C 1
ATOM 3973 O O . ARG B 1 146 ? 7.262 7.246 22.703 1 97.56 146 ARG B O 1
ATOM 3980 N N . PRO B 1 147 ? 5.809 7.602 21.078 1 98 147 PRO B N 1
ATOM 3981 C CA . PRO B 1 147 ? 5.746 6.156 20.859 1 98 147 PRO B CA 1
ATOM 3982 C C . PRO B 1 147 ? 7.035 5.598 20.25 1 98 147 PRO B C 1
ATOM 3984 O O . PRO B 1 147 ? 7.242 4.379 20.25 1 98 147 PRO B O 1
ATOM 3987 N N . VAL B 1 148 ? 7.883 6.422 19.688 1 98.25 148 VAL B N 1
ATOM 3988 C CA . VAL B 1 148 ? 9.086 5.941 19.016 1 98.25 148 VAL B CA 1
ATOM 3989 C C . VAL B 1 148 ? 10.281 6.797 19.422 1 98.25 148 VAL B C 1
ATOM 3991 O O . VAL B 1 148 ? 10.914 7.441 18.578 1 98.25 148 VAL B O 1
ATOM 3994 N N . PRO B 1 149 ? 10.719 6.707 20.641 1 97.94 149 PRO B N 1
ATOM 3995 C CA . PRO B 1 149 ? 11.82 7.535 21.141 1 97.94 149 PRO B CA 1
ATOM 3996 C C . PRO B 1 149 ? 13.156 7.207 20.469 1 97.94 149 PRO B C 1
ATOM 3998 O O . PRO B 1 149 ? 14.078 8.016 20.5 1 97.94 149 PRO B O 1
ATOM 4001 N N . GLN B 1 150 ? 13.297 6.027 19.781 1 98 150 GLN B N 1
ATOM 4002 C CA . GLN B 1 150 ? 14.555 5.574 19.188 1 98 150 GLN B CA 1
ATOM 4003 C C . GLN B 1 150 ? 14.789 6.23 17.844 1 98 150 GLN B C 1
ATOM 4005 O O . GLN B 1 150 ? 15.859 6.074 17.25 1 98 150 GLN B O 1
ATOM 4010 N N . ALA B 1 151 ? 13.789 6.949 17.359 1 98.44 151 ALA B N 1
ATOM 4011 C CA . ALA B 1 151 ? 13.953 7.625 16.078 1 98.44 151 ALA B CA 1
ATOM 4012 C C . ALA B 1 151 ? 14.984 8.742 16.172 1 98.44 151 ALA B C 1
ATOM 4014 O O . ALA B 1 151 ? 15.227 9.281 17.25 1 98.44 151 ALA B O 1
ATOM 4015 N N . HIS B 1 152 ? 15.602 9.102 15.055 1 98.31 152 HIS B N 1
ATOM 4016 C CA . HIS B 1 152 ? 16.547 10.211 15 1 98.31 152 HIS B CA 1
ATOM 4017 C C . HIS B 1 152 ? 15.82 11.547 14.844 1 98.31 152 HIS B C 1
ATOM 4019 O O . HIS B 1 152 ? 15.922 12.18 13.789 1 98.31 152 HIS B O 1
ATOM 4025 N N . TRP B 1 153 ? 15.25 12.008 15.898 1 98.56 153 TRP B N 1
ATOM 4026 C CA . TRP B 1 153 ? 14.492 13.25 15.891 1 98.56 153 TRP B CA 1
ATOM 4027 C C . TRP B 1 153 ? 15.422 14.461 15.781 1 98.56 153 TRP B C 1
ATOM 4029 O O . TRP B 1 153 ? 16.219 14.711 16.688 1 98.56 153 TRP B O 1
ATOM 4039 N N . VAL B 1 154 ? 15.234 15.211 14.688 1 97.94 154 VAL B N 1
ATOM 4040 C CA . VAL B 1 154 ? 16.016 16.422 14.469 1 97.94 154 VAL B CA 1
ATOM 4041 C C . VAL B 1 154 ? 15.391 17.578 15.25 1 97.94 154 VAL B C 1
ATOM 4043 O O . VAL B 1 154 ? 16.109 18.391 15.844 1 97.94 154 VAL B O 1
ATOM 4046 N N . ARG B 1 155 ? 14.039 17.656 15.109 1 97.62 155 ARG B N 1
ATOM 4047 C CA . ARG B 1 155 ? 13.281 18.766 15.703 1 97.62 155 ARG B CA 1
ATOM 4048 C C . ARG B 1 155 ? 11.781 18.484 15.656 1 97.62 155 ARG B C 1
ATOM 4050 O O . ARG B 1 155 ? 11.328 17.594 14.938 1 97.62 155 ARG B O 1
ATOM 4057 N N . THR B 1 156 ? 11.117 19.094 16.594 1 98.69 156 THR B N 1
ATOM 4058 C CA . THR B 1 156 ? 9.672 19.219 16.438 1 98.69 156 THR B CA 1
ATOM 4059 C C . THR B 1 156 ? 9.32 20.578 15.812 1 98.69 156 THR B C 1
ATOM 4061 O O . THR B 1 156 ? 9.766 21.625 16.281 1 98.69 156 THR B O 1
ATOM 4064 N N . ILE B 1 157 ? 8.617 20.5 14.711 1 98.81 157 ILE B N 1
ATOM 4065 C CA . ILE B 1 157 ? 8.164 21.719 14.055 1 98.81 157 ILE B CA 1
ATOM 4066 C C . ILE B 1 157 ? 6.641 21.703 13.898 1 98.81 157 ILE B C 1
ATOM 4068 O O . ILE B 1 157 ? 6.109 20.922 13.102 1 98.81 157 ILE B O 1
ATOM 4072 N N . HIS B 1 158 ? 5.977 22.531 14.648 1 98.69 158 HIS B N 1
ATOM 4073 C CA . HIS B 1 158 ? 4.527 22.625 14.555 1 98.69 158 HIS B CA 1
ATOM 4074 C C . HIS B 1 158 ? 4.094 23.172 13.195 1 98.69 158 HIS B C 1
ATOM 4076 O O . HIS B 1 158 ? 4.793 23.984 12.594 1 98.69 158 HIS B O 1
ATOM 4082 N N . HIS B 1 159 ? 2.926 22.703 12.766 1 98.44 159 HIS B N 1
ATOM 4083 C CA . HIS B 1 159 ? 2.365 23.234 11.523 1 98.44 159 HIS B CA 1
ATOM 4084 C C . HIS B 1 159 ? 1.999 24.703 11.664 1 98.44 159 HIS B C 1
ATOM 4086 O O . HIS B 1 159 ? 1.796 25.188 12.773 1 98.44 159 HIS B O 1
ATOM 4092 N N . GLY B 1 160 ? 1.978 25.344 10.539 1 98 160 GLY B N 1
ATOM 4093 C CA . GLY B 1 160 ? 1.448 26.688 10.406 1 98 160 GLY B CA 1
ATOM 4094 C C . GLY B 1 160 ? 0.614 26.891 9.148 1 98 160 GLY B C 1
ATOM 4095 O O . GLY B 1 160 ? 0.74 26.125 8.195 1 98 160 GLY B O 1
ATOM 4096 N N . LEU B 1 161 ? -0.273 27.859 9.203 1 96.75 161 LEU B N 1
ATOM 4097 C CA . LEU B 1 161 ? -0.992 28.25 7.996 1 96.75 161 LEU B CA 1
ATOM 4098 C C . LEU B 1 161 ? -0.766 29.719 7.668 1 96.75 161 LEU B C 1
ATOM 4100 O O . LEU B 1 161 ? -0.292 30.484 8.516 1 96.75 161 LEU B O 1
ATOM 4104 N N . PRO B 1 162 ? -1.01 30.047 6.402 1 97.44 162 PRO B N 1
ATOM 4105 C CA . PRO B 1 162 ? -0.778 31.453 6.027 1 97.44 162 PRO B CA 1
ATOM 4106 C C . PRO B 1 162 ? -1.516 32.438 6.93 1 97.44 162 PRO B C 1
ATOM 4108 O O . PRO B 1 162 ? -2.693 32.219 7.238 1 97.44 162 PRO B O 1
ATOM 4111 N N . GLU B 1 163 ? -0.798 33.438 7.27 1 97.38 163 GLU B N 1
ATOM 4112 C CA . GLU B 1 163 ? -1.253 34.375 8.289 1 97.38 163 GLU B CA 1
ATOM 4113 C C . GLU B 1 163 ? -2.625 34.938 7.945 1 97.38 163 GLU B C 1
ATOM 4115 O O . GLU B 1 163 ? -3.465 35.125 8.828 1 97.38 163 GLU B O 1
ATOM 4120 N N . ASN B 1 164 ? -2.869 35.188 6.676 1 96.81 164 ASN B N 1
ATOM 4121 C CA . ASN B 1 164 ? -4.082 35.906 6.293 1 96.81 164 ASN B CA 1
ATOM 4122 C C . ASN B 1 164 ? -5.078 34.969 5.598 1 96.81 164 ASN B C 1
ATOM 4124 O O . ASN B 1 164 ? -6.031 35.438 4.973 1 96.81 164 ASN B O 1
ATOM 4128 N N . LEU B 1 165 ? -4.828 33.688 5.605 1 95.81 165 LEU B N 1
ATOM 4129 C CA . LEU B 1 165 ? -5.734 32.75 4.977 1 95.81 165 LEU B CA 1
ATOM 4130 C C . LEU B 1 165 ? -7.086 32.719 5.684 1 95.81 165 LEU B C 1
ATOM 4132 O O . LEU B 1 165 ? -8.133 32.75 5.027 1 95.81 165 LEU B O 1
ATOM 4136 N N . LEU B 1 166 ? -7.059 32.625 6.98 1 97.5 166 LEU B N 1
ATOM 4137 C CA . LEU B 1 166 ? -8.242 32.688 7.836 1 97.5 166 LEU B CA 1
ATOM 4138 C C . LEU B 1 166 ? -8.148 33.875 8.797 1 97.5 166 LEU B C 1
ATOM 4140 O O . LEU B 1 166 ? -7.164 34 9.531 1 97.5 166 LEU B O 1
ATOM 4144 N N . THR B 1 167 ? -9.172 34.688 8.766 1 97.69 167 THR B N 1
ATOM 4145 C CA . THR B 1 167 ? -9.156 35.875 9.602 1 97.69 167 THR B CA 1
ATOM 4146 C C . THR B 1 167 ? -10.477 36.031 10.352 1 97.69 167 THR B C 1
ATOM 4148 O O . THR B 1 167 ? -11.516 35.562 9.898 1 97.69 167 THR B O 1
ATOM 4151 N N . PRO B 1 168 ? -10.344 36.719 11.578 1 98.12 168 PRO B N 1
ATOM 4152 C CA . PRO B 1 168 ? -11.594 37 12.297 1 98.12 168 PRO B CA 1
ATOM 4153 C C . PRO B 1 168 ? -12.578 37.812 11.469 1 98.12 168 PRO B C 1
ATOM 4155 O O . PRO B 1 168 ? -12.172 38.719 10.742 1 98.12 168 PRO B O 1
ATOM 4158 N N . GLN B 1 169 ? -13.812 37.344 11.539 1 98.06 169 GLN B N 1
ATOM 4159 C CA . GLN B 1 169 ? -14.891 38.031 10.859 1 98.06 169 GLN B CA 1
ATOM 4160 C C . GLN B 1 169 ? -15.82 38.719 11.867 1 98.06 169 GLN B C 1
ATOM 4162 O O . GLN B 1 169 ? -15.93 38.281 13.016 1 98.06 169 GLN B O 1
ATOM 4167 N N . PRO B 1 170 ? -16.453 39.781 11.375 1 96.38 170 PRO B N 1
ATOM 4168 C CA . PRO B 1 170 ? -17.359 40.5 12.281 1 96.38 170 PRO B CA 1
ATOM 4169 C C . PRO B 1 170 ? -18.719 39.844 12.43 1 96.38 170 PRO B C 1
ATOM 4171 O O . PRO B 1 170 ? -19.734 40.406 12.062 1 96.38 170 PRO B O 1
ATOM 4174 N N . VAL B 1 171 ? -18.75 38.688 12.93 1 96.5 171 VAL B N 1
ATOM 4175 C CA . VAL B 1 171 ? -19.969 37.938 13.172 1 96.5 171 VAL B CA 1
ATOM 4176 C C . VAL B 1 171 ? -20.109 37.625 14.664 1 96.5 171 VAL B C 1
ATOM 4178 O O . VAL B 1 171 ? -19.125 37.406 15.359 1 96.5 171 VAL B O 1
ATOM 4181 N N . LYS B 1 172 ? -21.406 37.688 15.086 1 96.12 172 LYS B N 1
ATOM 4182 C CA . LYS B 1 172 ? -21.656 37.375 16.5 1 96.12 172 LYS B CA 1
ATOM 4183 C C . LYS B 1 172 ? -21.703 35.875 16.75 1 96.12 172 LYS B C 1
ATOM 4185 O O . LYS B 1 172 ? -22.5 35.156 16.141 1 96.12 172 LYS B O 1
ATOM 4190 N N . PRO B 1 173 ? -20.844 35.406 17.641 1 97.69 173 PRO B N 1
ATOM 4191 C CA . PRO B 1 173 ? -20.875 33.969 17.938 1 97.69 173 PRO B CA 1
ATOM 4192 C C . PRO B 1 173 ? -22.203 33.531 18.531 1 97.69 173 PRO B C 1
ATOM 4194 O O . PRO B 1 173 ? -22.797 34.219 19.344 1 97.69 173 PRO B O 1
ATOM 4197 N N . SER B 1 174 ? -22.688 32.281 18 1 97.88 174 SER B N 1
ATOM 4198 C CA . SER B 1 174 ? -24.016 31.906 18.484 1 97.88 174 SER B CA 1
ATOM 4199 C C . SER B 1 174 ? -24.156 30.391 18.547 1 97.88 174 SER B C 1
ATOM 4201 O O . SER B 1 174 ? -25.203 29.875 18.969 1 97.88 174 SER B O 1
ATOM 4203 N N . TYR B 1 175 ? -23.188 29.656 18.156 1 98.62 175 TYR B N 1
ATOM 4204 C CA . TYR B 1 175 ? -23.266 28.203 18.125 1 98.62 175 TYR B CA 1
ATOM 4205 C C . TYR B 1 175 ? -21.922 27.578 18.5 1 98.62 175 TYR B C 1
ATOM 4207 O O . TYR B 1 175 ? -20.906 28.266 18.578 1 98.62 175 TYR B O 1
ATOM 4215 N N . LEU B 1 176 ? -21.922 26.328 18.812 1 98.75 176 LEU B N 1
ATOM 4216 C CA . LEU B 1 176 ? -20.703 25.5 18.859 1 98.75 176 LEU B CA 1
ATOM 4217 C C . LEU B 1 176 ? -20.422 24.875 17.5 1 98.75 176 LEU B C 1
ATOM 4219 O O . LEU B 1 176 ? -21.328 24.672 16.703 1 98.75 176 LEU B O 1
ATOM 4223 N N . ALA B 1 177 ? -19.141 24.625 17.312 1 98.75 177 ALA B N 1
ATOM 4224 C CA . ALA B 1 177 ? -18.781 24.188 15.969 1 98.75 177 ALA B CA 1
ATOM 4225 C C . ALA B 1 177 ? -17.953 22.906 16.016 1 98.75 177 ALA B C 1
ATOM 4227 O O . ALA B 1 177 ? -17.203 22.672 16.969 1 98.75 177 ALA B O 1
ATOM 4228 N N . VAL B 1 178 ? -18.141 22.094 15.047 1 98.12 178 VAL B N 1
ATOM 4229 C CA . VAL B 1 178 ? -17.266 20.984 14.688 1 98.12 178 VAL B CA 1
ATOM 4230 C C . VAL B 1 178 ? -16.781 21.141 13.25 1 98.12 178 VAL B C 1
ATOM 4232 O O . VAL B 1 178 ? -17.562 21.484 12.359 1 98.12 178 VAL B O 1
ATOM 4235 N N . LEU B 1 179 ? -15.477 21 13.078 1 95.88 179 LEU B N 1
ATOM 4236 C CA . LEU B 1 179 ? -14.883 21.125 11.75 1 95.88 179 LEU B CA 1
ATOM 4237 C C . LEU B 1 179 ? -13.961 19.953 11.445 1 95.88 179 LEU B C 1
ATOM 4239 O O . LEU B 1 179 ? -13.117 19.578 12.266 1 95.88 179 LEU B O 1
ATOM 4243 N N . GLY B 1 180 ? -14.195 19.281 10.273 1 91.81 180 GLY B N 1
ATOM 4244 C CA . GLY B 1 180 ? -13.258 18.234 9.875 1 91.81 180 GLY B CA 1
ATOM 4245 C C . GLY B 1 180 ? -13.93 17.062 9.18 1 91.81 180 GLY B C 1
ATOM 4246 O O . GLY B 1 180 ? -14.672 17.266 8.211 1 91.81 180 GLY B O 1
ATOM 4247 N N . ARG B 1 181 ? -13.609 15.898 9.594 1 90.31 181 ARG B N 1
ATOM 4248 C CA . ARG B 1 181 ? -14.164 14.664 9.039 1 90.31 181 ARG B CA 1
ATOM 4249 C C . ARG B 1 181 ? -15.008 13.93 10.07 1 90.31 181 ARG B C 1
ATOM 4251 O O . ARG B 1 181 ? -14.727 13.992 11.266 1 90.31 181 ARG B O 1
ATOM 4258 N N . ILE B 1 182 ? -15.984 13.25 9.477 1 93.12 182 ILE B N 1
ATOM 4259 C CA . ILE B 1 182 ? -16.781 12.391 10.344 1 93.12 182 ILE B CA 1
ATOM 4260 C C . ILE B 1 182 ? -16.109 11.016 10.453 1 93.12 182 ILE B C 1
ATOM 4262 O O . ILE B 1 182 ? -16.062 10.273 9.469 1 93.12 182 ILE B O 1
ATOM 4266 N N . ALA B 1 183 ? -15.578 10.75 11.562 1 93 183 ALA B N 1
ATOM 4267 C CA . ALA B 1 183 ? -14.938 9.477 11.875 1 93 183 ALA B CA 1
ATOM 4268 C C . ALA B 1 183 ? -15.023 9.172 13.375 1 93 183 ALA B C 1
ATOM 4270 O O . ALA B 1 183 ? -15.117 10.086 14.195 1 93 183 ALA B O 1
ATOM 4271 N N . PRO B 1 184 ? -14.984 7.891 13.703 1 93.81 184 PRO B N 1
ATOM 4272 C CA . PRO B 1 184 ? -15.094 7.535 15.117 1 93.81 184 PRO B CA 1
ATOM 4273 C C . PRO B 1 184 ? -14.07 8.258 15.984 1 93.81 184 PRO B C 1
ATOM 4275 O O . PRO B 1 184 ? -14.398 8.727 17.078 1 93.81 184 PRO B O 1
ATOM 4278 N N . GLU B 1 185 ? -12.891 8.422 15.484 1 94.06 185 GLU B N 1
ATOM 4279 C CA . GLU B 1 185 ? -11.812 8.984 16.281 1 94.06 185 GLU B CA 1
ATOM 4280 C C . GLU B 1 185 ? -11.969 10.492 16.438 1 94.06 185 GLU B C 1
ATOM 4282 O O . GLU B 1 185 ? -11.312 11.109 17.281 1 94.06 185 GLU B O 1
ATOM 4287 N N . LYS B 1 186 ? -12.812 11.141 15.656 1 94.81 186 LYS B N 1
ATOM 4288 C CA . LYS B 1 186 ? -12.977 12.586 15.711 1 94.81 186 LYS B CA 1
ATOM 4289 C C . LYS B 1 186 ? -14.047 12.977 16.734 1 94.81 186 LYS B C 1
ATOM 4291 O O . LYS B 1 186 ? -14.141 14.141 17.125 1 94.81 186 LYS B O 1
ATOM 4296 N N . GLY B 1 187 ? -14.969 12.055 17.109 1 95.56 187 GLY B N 1
ATOM 4297 C CA . GLY B 1 187 ? -15.844 12.195 18.266 1 95.56 187 GLY B CA 1
ATOM 4298 C C . GLY B 1 187 ? -16.984 13.18 18.047 1 95.56 187 GLY B C 1
ATOM 4299 O O . GLY B 1 187 ? -17.312 13.953 18.938 1 95.56 187 GLY B O 1
ATOM 4300 N N . VAL B 1 188 ? -17.516 13.117 16.828 1 96.38 188 VAL B N 1
ATOM 4301 C CA . VAL B 1 188 ? -18.625 14.016 16.516 1 96.38 188 VAL B CA 1
ATOM 4302 C C . VAL B 1 188 ? -19.828 13.68 17.391 1 96.38 188 VAL B C 1
ATOM 4304 O O . VAL B 1 188 ? -20.578 14.57 17.797 1 96.38 188 VAL B O 1
ATOM 4307 N N . ASP B 1 189 ? -20.047 12.398 17.734 1 96.69 189 ASP B N 1
ATOM 4308 C CA . ASP B 1 189 ? -21.125 11.969 18.641 1 96.69 189 ASP B CA 1
ATOM 4309 C C . ASP B 1 189 ? -21.016 12.664 19.984 1 96.69 189 ASP B C 1
ATOM 4311 O O . ASP B 1 189 ? -22.016 13.125 20.531 1 96.69 189 ASP B O 1
ATOM 4315 N N . ARG B 1 190 ? -19.844 12.844 20.469 1 97.5 190 ARG B N 1
ATOM 4316 C CA . ARG B 1 190 ? -19.609 13.523 21.734 1 97.5 190 ARG B CA 1
ATOM 4317 C C . ARG B 1 190 ? -19.906 15.016 21.625 1 97.5 190 ARG B C 1
ATOM 4319 O O . ARG B 1 190 ? -20.453 15.617 22.547 1 97.5 190 ARG B O 1
ATOM 4326 N N . ALA B 1 191 ? -19.531 15.562 20.531 1 98.31 191 ALA B N 1
ATOM 4327 C CA . ALA B 1 191 ? -19.797 16.984 20.312 1 98.31 191 ALA B CA 1
ATOM 4328 C C . ALA B 1 191 ? -21.297 17.25 20.344 1 98.31 191 ALA B C 1
ATOM 4330 O O . ALA B 1 191 ? -21.734 18.25 20.922 1 98.31 191 ALA B O 1
ATOM 4331 N N . ILE B 1 192 ? -22.031 16.359 19.719 1 98 192 ILE B N 1
ATOM 4332 C CA . ILE B 1 192 ? -23.484 16.5 19.688 1 98 192 ILE B CA 1
ATOM 4333 C C . ILE B 1 192 ? -24.047 16.422 21.109 1 98 192 ILE B C 1
ATOM 4335 O O . ILE B 1 192 ? -24.875 17.25 21.5 1 98 192 ILE B O 1
ATOM 4339 N N . LYS B 1 193 ? -23.547 15.516 21.844 1 97.5 193 LYS B N 1
ATOM 4340 C CA . LYS B 1 193 ? -24 15.352 23.219 1 97.5 193 LYS B CA 1
ATOM 4341 C C . LYS B 1 193 ? -23.688 16.578 24.062 1 97.5 193 LYS B C 1
ATOM 4343 O O . LYS B 1 193 ? -24.516 17.047 24.844 1 97.5 193 LYS B O 1
ATOM 4348 N N . ILE B 1 194 ? -22.516 17.094 23.906 1 98.19 194 ILE B N 1
ATOM 4349 C CA . ILE B 1 194 ? -22.062 18.266 24.641 1 98.19 194 ILE B CA 1
ATOM 4350 C C . ILE B 1 194 ? -22.984 19.453 24.328 1 98.19 194 ILE B C 1
ATOM 4352 O O . ILE B 1 194 ? -23.5 20.094 25.234 1 98.19 194 ILE B O 1
ATOM 4356 N N . ALA B 1 195 ? -23.203 19.719 23.062 1 98.31 195 ALA B N 1
ATOM 4357 C CA . ALA B 1 195 ? -24.047 20.844 22.641 1 98.31 195 ALA B CA 1
ATOM 4358 C C . ALA B 1 195 ? -25.469 20.688 23.141 1 98.31 195 ALA B C 1
ATOM 4360 O O . ALA B 1 195 ? -26.094 21.656 23.609 1 98.31 195 ALA B O 1
ATOM 4361 N N . THR B 1 196 ? -25.969 19.469 23.047 1 97.75 196 THR B N 1
ATOM 4362 C CA . THR B 1 196 ? -27.328 19.172 23.484 1 97.75 196 THR B CA 1
ATOM 4363 C C . THR B 1 196 ? -27.484 19.422 24.969 1 97.75 196 THR B C 1
ATOM 4365 O O . THR B 1 196 ? -28.469 20.031 25.406 1 97.75 196 THR B O 1
ATOM 4368 N N . ARG B 1 197 ? -26.578 19.016 25.688 1 97.56 197 ARG B N 1
ATOM 4369 C CA . ARG B 1 197 ? -26.625 19.188 27.141 1 97.56 197 ARG B CA 1
ATOM 4370 C C . ARG B 1 197 ? -26.547 20.672 27.516 1 97.56 197 ARG B C 1
ATOM 4372 O O . ARG B 1 197 ? -27.156 21.094 28.5 1 97.56 197 ARG B O 1
ATOM 4379 N N . CYS B 1 198 ? -25.875 21.438 26.766 1 97.62 198 CYS B N 1
ATOM 4380 C CA . CYS B 1 198 ? -25.734 22.859 27.031 1 97.62 198 CYS B CA 1
ATOM 4381 C C . CYS B 1 198 ? -26.938 23.641 26.516 1 97.62 198 CYS B C 1
ATOM 4383 O O . CYS B 1 198 ? -27.125 24.812 26.891 1 97.62 198 CYS B O 1
ATOM 4385 N N . GLY B 1 199 ? -27.672 23.062 25.641 1 97.5 199 GLY B N 1
ATOM 4386 C CA . GLY B 1 199 ? -28.766 23.766 24.984 1 97.5 199 GLY B CA 1
ATOM 4387 C C . GLY B 1 199 ? -28.297 24.812 23.984 1 97.5 199 GLY B C 1
ATOM 4388 O O . GLY B 1 199 ? -28.922 25.859 23.844 1 97.5 199 GLY B O 1
ATOM 4389 N N . ILE B 1 200 ? -27.188 24.594 23.438 1 98.25 200 ILE B N 1
ATOM 4390 C CA . ILE B 1 200 ? -26.594 25.531 22.484 1 98.25 200 ILE B CA 1
ATOM 4391 C C . ILE B 1 200 ? -26.594 24.891 21.094 1 98.25 200 ILE B C 1
ATOM 4393 O O . ILE B 1 200 ? -26.266 23.719 20.938 1 98.25 200 ILE B O 1
ATOM 4397 N N . PRO B 1 201 ? -26.922 25.641 20.062 1 98.5 201 PRO B N 1
ATOM 4398 C CA . PRO B 1 201 ? -26.875 25.094 18.719 1 98.5 201 PRO B CA 1
ATOM 4399 C C . PRO B 1 201 ? -25.469 24.609 18.328 1 98.5 201 PRO B C 1
ATOM 4401 O O . PRO B 1 201 ? -24.469 25.234 18.688 1 98.5 201 PRO B O 1
ATOM 4404 N N . LEU B 1 202 ? -25.453 23.484 17.578 1 98.69 202 LEU B N 1
ATOM 4405 C CA . LEU B 1 202 ? -24.219 22.922 17.047 1 98.69 202 LEU B CA 1
ATOM 4406 C C . LEU B 1 202 ? -24.234 22.922 15.516 1 98.69 202 LEU B C 1
ATOM 4408 O O . LEU B 1 202 ? -25.188 22.453 14.906 1 98.69 202 LEU B O 1
ATOM 4412 N N . LYS B 1 203 ? -23.203 23.5 14.938 1 98.5 203 LYS B N 1
ATOM 4413 C CA . LYS B 1 203 ? -23 23.391 13.5 1 98.5 203 LYS B CA 1
ATOM 4414 C C . LYS B 1 203 ? -21.828 22.469 13.18 1 98.5 203 LYS B C 1
ATOM 4416 O O . LYS B 1 203 ? -20.719 22.656 13.703 1 98.5 203 LYS B O 1
ATOM 4421 N N . ILE B 1 204 ? -22.078 21.484 12.336 1 97.88 204 ILE B N 1
ATOM 4422 C CA . ILE B 1 204 ? -21.062 20.5 11.961 1 97.88 204 ILE B CA 1
ATOM 4423 C C . ILE B 1 204 ? -20.672 20.703 10.5 1 97.88 204 ILE B C 1
ATOM 4425 O O . ILE B 1 204 ? -21.469 20.453 9.602 1 97.88 204 ILE B O 1
ATOM 4429 N N . ALA B 1 205 ? -19.516 21.203 10.305 1 96.06 205 ALA B N 1
ATOM 4430 C CA . ALA B 1 205 ? -18.922 21.266 8.969 1 96.06 205 ALA B CA 1
ATOM 4431 C C . ALA B 1 205 ? -17.891 20.156 8.773 1 96.06 205 ALA B C 1
ATOM 4433 O O . ALA B 1 205 ? -16.75 20.297 9.219 1 96.06 205 ALA B O 1
ATOM 4434 N N . ALA B 1 206 ? -18.281 19.062 8.125 1 93.19 206 ALA B N 1
ATOM 4435 C CA . ALA B 1 206 ? -17.391 17.906 8.031 1 93.19 206 ALA B CA 1
ATOM 4436 C C . ALA B 1 206 ? -17.672 17.109 6.762 1 93.19 206 ALA B C 1
ATOM 4438 O O . ALA B 1 206 ? -18.781 17.156 6.219 1 93.19 206 ALA B O 1
ATOM 4439 N N . LYS B 1 207 ? -16.672 16.469 6.367 1 89.19 207 LYS B N 1
ATOM 4440 C CA . LYS B 1 207 ? -16.797 15.547 5.25 1 89.19 207 LYS B CA 1
ATOM 4441 C C . LYS B 1 207 ? -17 14.117 5.742 1 89.19 207 LYS B C 1
ATOM 4443 O O . LYS B 1 207 ? -16.516 13.75 6.816 1 89.19 207 LYS B O 1
ATOM 4448 N N . VAL B 1 208 ? -17.766 13.352 4.957 1 90.06 208 VAL B N 1
ATOM 4449 C CA . VAL B 1 208 ? -17.922 11.922 5.207 1 90.06 208 VAL B CA 1
ATOM 4450 C C . VAL B 1 208 ? -17.234 11.125 4.105 1 90.06 208 VAL B C 1
ATOM 4452 O O . VAL B 1 208 ? -17.703 11.07 2.971 1 90.06 208 VAL B O 1
ATOM 4455 N N . ASP B 1 209 ? -16.172 10.492 4.465 1 83 209 ASP B N 1
ATOM 4456 C CA . ASP B 1 209 ? -15.484 9.641 3.5 1 83 209 ASP B CA 1
ATOM 4457 C C . ASP B 1 209 ? -16.203 8.305 3.34 1 83 209 ASP B C 1
ATOM 4459 O O . ASP B 1 209 ? -16.953 7.883 4.223 1 83 209 ASP B O 1
ATOM 4463 N N . ARG B 1 210 ? -15.867 7.617 2.266 1 78.19 210 ARG B N 1
ATOM 4464 C CA . ARG B 1 210 ? -16.469 6.324 1.973 1 78.19 210 ARG B CA 1
ATOM 4465 C C . ARG B 1 210 ? -16.219 5.332 3.105 1 78.19 210 ARG B C 1
ATOM 4467 O O . ARG B 1 210 ? -17.109 4.539 3.449 1 78.19 210 ARG B O 1
ATOM 4474 N N . ALA B 1 211 ? -15.133 5.441 3.643 1 78.19 211 ALA B N 1
ATOM 4475 C CA . ALA B 1 211 ? -14.727 4.504 4.684 1 78.19 211 ALA B CA 1
ATOM 4476 C C . ALA B 1 211 ? -15.578 4.672 5.938 1 78.19 211 ALA B C 1
ATOM 4478 O O . ALA B 1 211 ? -15.734 3.73 6.719 1 78.19 211 ALA B O 1
ATOM 4479 N N . ASP B 1 212 ? -16.172 5.852 6.098 1 88.56 212 ASP B N 1
ATOM 4480 C CA . ASP B 1 212 ? -16.891 6.137 7.336 1 88.56 212 ASP B CA 1
ATOM 4481 C C . ASP B 1 212 ? -18.375 6.336 7.082 1 88.56 212 ASP B C 1
ATOM 4483 O O . ASP B 1 212 ? -19.094 6.848 7.941 1 88.56 212 ASP B O 1
ATOM 4487 N N . GLN B 1 213 ? -18.797 5.902 5.922 1 90.5 213 GLN B N 1
ATOM 4488 C CA . GLN B 1 213 ? -20.188 6.09 5.547 1 90.5 213 GLN B CA 1
ATOM 4489 C C . GLN B 1 213 ? -21.125 5.312 6.477 1 90.5 213 GLN B C 1
ATOM 4491 O O . GLN B 1 213 ? -22.156 5.828 6.902 1 90.5 213 GLN B O 1
ATOM 4496 N N . GLU B 1 214 ? -20.734 4.086 6.781 1 90.5 214 GLU B N 1
ATOM 4497 C CA . GLU B 1 214 ? -21.562 3.264 7.668 1 90.5 214 GLU B CA 1
ATOM 4498 C C . GLU B 1 214 ? -21.641 3.875 9.062 1 90.5 214 GLU B C 1
ATOM 4500 O O . GLU B 1 214 ? -22.719 3.908 9.664 1 90.5 214 GLU B O 1
ATOM 4505 N N . TYR B 1 215 ? -20.516 4.289 9.531 1 93 215 TYR B N 1
ATOM 4506 C CA . TYR B 1 215 ? -20.469 4.957 10.828 1 93 215 TYR B CA 1
ATOM 4507 C C . TYR B 1 215 ? -21.375 6.18 10.844 1 93 215 TYR B C 1
ATOM 4509 O O . TYR B 1 215 ? -22.156 6.371 11.789 1 93 215 TYR B O 1
ATOM 4517 N N . TYR B 1 216 ? -21.391 6.973 9.805 1 95.12 216 TYR B N 1
ATOM 4518 C CA . TYR B 1 216 ? -22.219 8.164 9.695 1 95.12 216 TYR B CA 1
ATOM 4519 C C . TYR B 1 216 ? -23.703 7.789 9.68 1 95.12 216 TYR B C 1
ATOM 4521 O O . TYR B 1 216 ? -24.484 8.336 10.445 1 95.12 216 TYR B O 1
ATOM 4529 N N . ASP B 1 217 ? -24.031 6.832 8.867 1 94.62 217 ASP B N 1
ATOM 4530 C CA . ASP B 1 217 ? -25.422 6.469 8.648 1 94.62 217 ASP B CA 1
ATOM 4531 C C . ASP B 1 217 ? -26.031 5.836 9.891 1 94.62 217 ASP B C 1
ATOM 4533 O O . ASP B 1 217 ? -27.203 6.086 10.219 1 94.62 217 ASP B O 1
ATOM 4537 N N . GLU B 1 218 ? -25.219 5.066 10.586 1 94.62 218 GLU B N 1
ATOM 4538 C CA . GLU B 1 218 ? -25.75 4.25 11.664 1 94.62 218 GLU B CA 1
ATOM 4539 C C . GLU B 1 218 ? -25.734 5 12.992 1 94.62 218 GLU B C 1
ATOM 4541 O O . GLU B 1 218 ? -26.594 4.789 13.852 1 94.62 218 GLU B O 1
ATOM 4546 N N . LEU B 1 219 ? -24.75 5.875 13.086 1 94.12 219 LEU B N 1
ATOM 4547 C CA . LEU B 1 219 ? -24.578 6.434 14.414 1 94.12 219 LEU B CA 1
ATOM 4548 C C . LEU B 1 219 ? -24.797 7.945 14.406 1 94.12 219 LEU B C 1
ATOM 4550 O O . LEU B 1 219 ? -25.516 8.477 15.25 1 94.12 219 LEU B O 1
ATOM 4554 N N . ILE B 1 220 ? -24.281 8.656 13.516 1 95.69 220 ILE B N 1
ATOM 4555 C CA . ILE B 1 220 ? -24.219 10.117 13.57 1 95.69 220 ILE B CA 1
ATOM 4556 C C . ILE B 1 220 ? -25.516 10.703 13.008 1 95.69 220 ILE B C 1
ATOM 4558 O O . ILE B 1 220 ? -26.125 11.578 13.633 1 95.69 220 ILE B O 1
ATOM 4562 N N . LYS B 1 221 ? -25.938 10.18 11.859 1 95.31 221 LYS B N 1
ATOM 4563 C CA . LYS B 1 221 ? -27.125 10.703 11.188 1 95.31 221 LYS B CA 1
ATOM 4564 C C . LYS B 1 221 ? -28.344 10.656 12.102 1 95.31 221 LYS B C 1
ATOM 4566 O O . LYS B 1 221 ? -29.078 11.633 12.211 1 95.31 221 LYS B O 1
ATOM 4571 N N . PRO B 1 222 ? -28.578 9.57 12.766 1 95.5 222 PRO B N 1
ATOM 4572 C CA . PRO B 1 222 ? -29.719 9.531 13.688 1 95.5 222 PRO B CA 1
ATOM 4573 C C . PRO B 1 222 ? -29.609 10.555 14.812 1 95.5 222 PRO B C 1
ATOM 4575 O O . PRO B 1 222 ? -30.625 11.086 15.266 1 95.5 222 PRO B O 1
ATOM 4578 N N . LEU B 1 223 ? -28.406 10.828 15.242 1 95 223 LEU B N 1
ATOM 4579 C CA . LEU B 1 223 ? -28.188 11.812 16.297 1 95 223 LEU B CA 1
ATOM 4580 C C . LEU B 1 223 ? -28.516 13.219 15.812 1 95 223 LEU B C 1
ATOM 4582 O O . LEU B 1 223 ? -28.984 14.055 16.594 1 95 223 LEU B O 1
ATOM 4586 N N . ILE B 1 224 ? -28.328 13.469 14.57 1 95 224 ILE B N 1
ATOM 4587 C CA . ILE B 1 224 ? -28.562 14.781 13.977 1 95 224 ILE B CA 1
ATOM 4588 C C . ILE B 1 224 ? -30.062 14.953 13.695 1 95 224 ILE B C 1
ATOM 4590 O O . ILE B 1 224 ? -30.656 15.977 14.047 1 95 224 ILE B O 1
ATOM 4594 N N . SER B 1 225 ? -30.688 13.969 12.984 1 93.12 225 SER B N 1
ATOM 4595 C CA . SER B 1 225 ? -32.094 14.039 12.57 1 93.12 225 SER B CA 1
ATOM 4596 C C . SER B 1 225 ? -33 14.188 13.766 1 93.12 225 SER B C 1
ATOM 4598 O O . SER B 1 225 ? -34.031 14.859 13.68 1 93.12 225 SER B O 1
ATOM 4600 N N . GLY B 1 226 ? -32.719 13.734 14.789 1 88.88 226 GLY B N 1
ATOM 4601 C CA . GLY B 1 226 ? -33.562 13.758 15.969 1 88.88 226 GLY B CA 1
ATOM 4602 C C . GLY B 1 226 ? -33.281 14.938 16.891 1 88.88 226 GLY B C 1
ATOM 4603 O O . GLY B 1 226 ? -33.844 15.023 17.969 1 88.88 226 GLY B O 1
ATOM 4604 N N . ASN B 1 227 ? -32.438 15.875 16.438 1 95.56 227 ASN B N 1
ATOM 4605 C CA . ASN B 1 227 ? -31.984 16.938 17.344 1 95.56 227 ASN B CA 1
ATOM 4606 C C . ASN B 1 227 ? -32.031 18.297 16.672 1 95.56 227 ASN B C 1
ATOM 4608 O O . ASN B 1 227 ? -31.125 18.656 15.922 1 95.56 227 ASN B O 1
ATOM 4612 N N . PRO B 1 228 ? -32.938 19.141 16.953 1 95.25 228 PRO B N 1
ATOM 4613 C CA . PRO B 1 228 ? -33.125 20.438 16.297 1 95.25 228 PRO B CA 1
ATOM 4614 C C . PRO B 1 228 ? -31.953 21.391 16.578 1 95.25 228 PRO B C 1
ATOM 4616 O O . PRO B 1 228 ? -31.797 22.406 15.891 1 95.25 228 PRO B O 1
ATOM 4619 N N . LEU B 1 229 ? -31.141 21.094 17.5 1 97.25 229 LEU B N 1
ATOM 4620 C CA . LEU B 1 229 ? -30 21.953 17.844 1 97.25 229 LEU B CA 1
ATOM 4621 C C . LEU B 1 229 ? -28.828 21.719 16.906 1 97.25 229 LEU B C 1
ATOM 4623 O O . LEU B 1 229 ? -27.875 22.5 16.875 1 97.25 229 LEU B O 1
ATOM 4627 N N . VAL B 1 230 ? -28.891 20.641 16.203 1 97.94 230 VAL B N 1
ATOM 4628 C CA . VAL B 1 230 ? -27.719 20.219 15.445 1 97.94 230 VAL B CA 1
ATOM 4629 C C . VAL B 1 230 ? -27.953 20.438 13.953 1 97.94 230 VAL B C 1
ATOM 4631 O O . VAL B 1 230 ? -28.969 20 13.406 1 97.94 230 VAL B O 1
ATOM 4634 N N . GLU B 1 231 ? -27.078 21.141 13.328 1 97.31 231 GLU B N 1
ATOM 4635 C CA . GLU B 1 231 ? -27.094 21.375 11.891 1 97.31 231 GLU B CA 1
ATOM 4636 C C . GLU B 1 231 ? -25.844 20.812 11.219 1 97.31 231 GLU B C 1
ATOM 4638 O O . GLU B 1 231 ? -24.719 21.156 11.586 1 97.31 231 GLU B O 1
ATOM 4643 N N . PHE B 1 232 ? -26.031 19.922 10.297 1 96.81 232 PHE B N 1
ATOM 4644 C CA . PHE B 1 232 ? -24.938 19.391 9.484 1 96.81 232 PHE B CA 1
ATOM 4645 C C . PHE B 1 232 ? -24.844 20.125 8.156 1 96.81 232 PHE B C 1
ATOM 4647 O O . PHE B 1 232 ? -25.719 19.984 7.297 1 96.81 232 PHE B O 1
ATOM 4654 N N . ILE B 1 233 ? -23.734 20.812 7.945 1 94.56 233 ILE B N 1
ATOM 4655 C CA . ILE B 1 233 ? -23.609 21.719 6.805 1 94.56 233 ILE B CA 1
ATOM 4656 C C . ILE B 1 233 ? -22.859 21.016 5.676 1 94.56 233 ILE B C 1
ATOM 4658 O O . ILE B 1 233 ? -22.859 21.469 4.531 1 94.56 233 ILE B O 1
ATOM 4662 N N . GLY B 1 234 ? -22.234 19.906 5.961 1 91.31 234 GLY B N 1
ATOM 4663 C CA . GLY B 1 234 ? -21.406 19.25 4.965 1 91.31 234 GLY B CA 1
ATOM 4664 C C . GLY B 1 234 ? -20 19.844 4.863 1 91.31 234 GLY B C 1
ATOM 4665 O O . GLY B 1 234 ? -19.531 20.484 5.793 1 91.31 234 GLY B O 1
ATOM 4666 N N . GLU B 1 235 ? -19.344 19.594 3.795 1 88.81 235 GLU B N 1
ATOM 4667 C CA . GLU B 1 235 ? -17.969 20.062 3.602 1 88.81 235 GLU B CA 1
ATOM 4668 C C . GLU B 1 235 ? -17.953 21.547 3.213 1 88.81 235 GLU B C 1
ATOM 4670 O O . GLU B 1 235 ? -18.781 22 2.426 1 88.81 235 GLU B O 1
ATOM 4675 N N . ILE B 1 236 ? -17 22.25 3.824 1 88.75 236 ILE B N 1
ATOM 4676 C CA . ILE B 1 236 ? -16.891 23.672 3.486 1 88.75 236 ILE B CA 1
ATOM 4677 C C . ILE B 1 236 ? -15.5 23.969 2.939 1 88.75 236 ILE B C 1
ATOM 4679 O O . ILE B 1 236 ? -14.539 23.25 3.24 1 88.75 236 ILE B O 1
ATOM 4683 N N . THR B 1 237 ? -15.406 25.109 2.18 1 85.5 237 THR B N 1
ATOM 4684 C CA . THR B 1 237 ? -14.148 25.531 1.563 1 85.5 237 THR B CA 1
ATOM 4685 C C . THR B 1 237 ? -13.398 26.5 2.469 1 85.5 237 THR B C 1
ATOM 4687 O O . THR B 1 237 ? -13.938 26.953 3.477 1 85.5 237 THR B O 1
ATOM 4690 N N . ASP B 1 238 ? -12.172 26.781 2.047 1 85.56 238 ASP B N 1
ATOM 4691 C CA . ASP B 1 238 ? -11.352 27.734 2.791 1 85.56 238 ASP B CA 1
ATOM 4692 C C . ASP B 1 238 ? -12.016 29.109 2.826 1 85.56 238 ASP B C 1
ATOM 4694 O O . ASP B 1 238 ? -11.859 29.859 3.793 1 85.56 238 ASP B O 1
ATOM 4698 N N . ARG B 1 239 ? -12.773 29.359 1.864 1 88.44 239 ARG B N 1
ATOM 4699 C CA . ARG B 1 239 ? -13.445 30.656 1.789 1 88.44 239 ARG B CA 1
ATOM 4700 C C . ARG B 1 239 ? -14.562 30.75 2.82 1 88.44 239 ARG B C 1
ATOM 4702 O O . ARG B 1 239 ? -14.852 31.828 3.332 1 88.44 239 ARG B O 1
ATOM 4709 N N . GLU B 1 240 ? -15.086 29.625 3.178 1 93.06 240 GLU B N 1
ATOM 4710 C CA . GLU B 1 240 ? -16.234 29.609 4.078 1 93.06 240 GLU B CA 1
ATOM 4711 C C . GLU B 1 240 ? -15.797 29.438 5.531 1 93.06 240 GLU B C 1
ATOM 4713 O O . GLU B 1 240 ? -16.531 29.797 6.449 1 93.06 240 GLU B O 1
ATOM 4718 N N . LYS B 1 241 ? -14.594 29.078 5.699 1 94.69 241 LYS B N 1
ATOM 4719 C CA . LYS B 1 241 ? -14.102 28.703 7.023 1 94.69 241 LYS B CA 1
ATOM 4720 C C . LYS B 1 241 ? -14.062 29.922 7.953 1 94.69 241 LYS B C 1
ATOM 4722 O O . LYS B 1 241 ? -14.461 29.828 9.117 1 94.69 241 LYS B O 1
ATOM 4727 N N . PRO B 1 242 ? -13.672 31.109 7.461 1 97.5 242 PRO B N 1
ATOM 4728 C CA . PRO B 1 242 ? -13.562 32.25 8.383 1 97.5 242 PRO B CA 1
ATOM 4729 C C . PRO B 1 242 ? -14.898 32.625 9.008 1 97.5 242 PRO B C 1
ATOM 4731 O O . PRO B 1 242 ? -14.984 32.781 10.227 1 97.5 242 PRO B O 1
ATOM 4734 N N . ASP B 1 243 ? -15.922 32.625 8.203 1 97.75 243 ASP B N 1
ATOM 4735 C CA . ASP B 1 243 ? -17.25 32.938 8.727 1 97.75 243 ASP B CA 1
ATOM 4736 C C . ASP B 1 243 ? -17.75 31.859 9.664 1 97.75 243 ASP B C 1
ATOM 4738 O O . ASP B 1 243 ? -18.328 32.156 10.719 1 97.75 243 ASP B O 1
ATOM 4742 N N . PHE B 1 244 ? -17.547 30.719 9.305 1 98.06 244 PHE B N 1
ATOM 4743 C CA . PHE B 1 244 ? -18 29.562 10.086 1 98.06 244 PHE B CA 1
ATOM 4744 C C . PHE B 1 244 ? -17.328 29.547 11.461 1 98.06 244 PHE B C 1
ATOM 4746 O O . PHE B 1 244 ? -18.016 29.422 12.484 1 98.06 244 PHE B O 1
ATOM 4753 N N . LEU B 1 245 ? -16.016 29.734 11.492 1 98.62 245 LEU B N 1
ATOM 4754 C CA . LEU B 1 245 ? -15.273 29.672 12.742 1 98.62 245 LEU B CA 1
ATOM 4755 C C . LEU B 1 245 ? -15.492 30.922 13.578 1 98.62 245 LEU B C 1
ATOM 4757 O O . LEU B 1 245 ? -15.648 30.828 14.805 1 98.62 245 LEU B O 1
ATOM 4761 N N . SER B 1 246 ? -15.562 32.062 12.953 1 98.44 246 SER B N 1
ATOM 4762 C CA . SER B 1 246 ? -15.758 33.312 13.672 1 98.44 246 SER B CA 1
ATOM 4763 C C . SER B 1 246 ? -17.141 33.375 14.312 1 98.44 246 SER B C 1
ATOM 4765 O O . SER B 1 246 ? -17.344 34.031 15.328 1 98.44 246 SER B O 1
ATOM 4767 N N . GLY B 1 247 ? -18.047 32.656 13.719 1 98.25 247 GLY B N 1
ATOM 4768 C CA . GLY B 1 247 ? -19.406 32.656 14.219 1 98.25 247 GLY B CA 1
ATOM 4769 C C . GLY B 1 247 ? -19.625 31.672 15.359 1 98.25 247 GLY B C 1
ATOM 4770 O O . GLY B 1 247 ? -20.688 31.656 15.984 1 98.25 247 GLY B O 1
ATOM 4771 N N . ALA B 1 248 ? -18.625 30.969 15.688 1 98.69 248 ALA B N 1
ATOM 4772 C CA . ALA B 1 248 ? -18.734 29.938 16.719 1 98.69 248 ALA B CA 1
ATOM 4773 C C . ALA B 1 248 ? -18.344 30.484 18.078 1 98.69 248 ALA B C 1
ATOM 4775 O O . ALA B 1 248 ? -17.391 31.25 18.203 1 98.69 248 ALA B O 1
ATOM 4776 N N . LEU B 1 249 ? -19.125 30.031 19.094 1 98.56 249 LEU B N 1
ATOM 4777 C CA . LEU B 1 249 ? -18.719 30.281 20.469 1 98.56 249 LEU B CA 1
ATOM 4778 C C . LEU B 1 249 ? -17.406 29.578 20.797 1 98.56 249 LEU B C 1
ATOM 4780 O O . LEU B 1 249 ? -16.578 30.109 21.531 1 98.56 249 LEU B O 1
ATOM 4784 N N . GLY B 1 250 ? -17.266 28.531 20.281 1 98.75 250 GLY B N 1
ATOM 4785 C CA . GLY B 1 250 ? -16.078 27.688 20.422 1 98.75 250 GLY B CA 1
ATOM 4786 C C . GLY B 1 250 ? -16.094 26.469 19.516 1 98.75 250 GLY B C 1
ATOM 4787 O O . GLY B 1 250 ? -17.172 26.031 19.078 1 98.75 250 GLY B O 1
ATOM 4788 N N . LEU B 1 251 ? -14.938 26.031 19.156 1 98.88 251 LEU B N 1
ATOM 4789 C CA . LEU B 1 251 ? -14.773 24.781 18.406 1 98.88 251 LEU B CA 1
ATOM 4790 C C . LEU B 1 251 ? -14.641 23.594 19.344 1 98.88 251 LEU B C 1
ATOM 4792 O O . LEU B 1 251 ? -13.852 23.641 20.297 1 98.88 251 LEU B O 1
ATOM 4796 N N . LEU B 1 252 ? -15.422 22.547 19.078 1 98.75 252 LEU B N 1
ATOM 4797 C CA . LEU B 1 252 ? -15.344 21.328 19.875 1 98.75 252 LEU B CA 1
ATOM 4798 C C . LEU B 1 252 ? -14.461 20.297 19.172 1 98.75 252 LEU B C 1
ATOM 4800 O O . LEU B 1 252 ? -14.688 19.953 18.016 1 98.75 252 LEU B O 1
ATOM 4804 N N . VAL B 1 253 ? -13.422 19.812 19.906 1 98.38 253 VAL B N 1
ATOM 4805 C CA . VAL B 1 253 ? -12.508 18.797 19.406 1 98.38 253 VAL B CA 1
ATOM 4806 C C . VAL B 1 253 ? -12.453 17.625 20.375 1 98.38 253 VAL B C 1
ATOM 4808 O O . VAL B 1 253 ? -11.414 17.359 20.984 1 98.38 253 VAL B O 1
ATOM 4811 N N . PRO B 1 254 ? -13.516 16.891 20.438 1 98 254 PRO B N 1
ATOM 4812 C CA . PRO B 1 254 ? -13.586 15.75 21.359 1 98 254 PRO B CA 1
ATOM 4813 C C . PRO B 1 254 ? -13.016 14.469 20.766 1 98 254 PRO B C 1
ATOM 4815 O O . PRO B 1 254 ? -13.664 13.422 20.812 1 98 254 PRO B O 1
ATOM 4818 N N . ILE B 1 255 ? -11.82 14.492 20.359 1 96.69 255 ILE B N 1
ATOM 4819 C CA . ILE B 1 255 ? -11.18 13.414 19.609 1 96.69 255 ILE B CA 1
ATOM 4820 C C . ILE B 1 255 ? -10.836 12.266 20.562 1 96.69 255 ILE B C 1
ATOM 4822 O O . ILE B 1 255 ? -10.703 12.477 21.781 1 96.69 255 ILE B O 1
ATOM 4826 N N . ASP B 1 256 ? -10.758 11.094 20 1 93.69 256 ASP B N 1
ATOM 4827 C CA . ASP B 1 256 ? -10.43 9.898 20.766 1 93.69 256 ASP B CA 1
ATOM 4828 C C . ASP B 1 256 ? -9.305 9.109 20.109 1 93.69 256 ASP B C 1
ATOM 4830 O O . ASP B 1 256 ? -9.461 7.926 19.797 1 93.69 256 ASP B O 1
ATOM 4834 N N . TRP B 1 257 ? -8.164 9.656 19.891 1 94.5 257 TRP B N 1
ATOM 4835 C CA . TRP B 1 257 ? -6.922 9.07 19.391 1 94.5 257 TRP B CA 1
ATOM 4836 C C . TRP B 1 257 ? -5.75 10.016 19.609 1 94.5 257 TRP B C 1
ATOM 4838 O O . TRP B 1 257 ? -5.938 11.172 20 1 94.5 257 TRP B O 1
ATOM 4848 N N . PRO B 1 258 ? -4.586 9.516 19.5 1 95.56 258 PRO B N 1
ATOM 4849 C CA . PRO B 1 258 ? -3.434 10.406 19.672 1 95.56 258 PRO B CA 1
ATOM 4850 C C . PRO B 1 258 ? -3.223 11.344 18.484 1 95.56 258 PRO B C 1
ATOM 4852 O O . PRO B 1 258 ? -2.4 11.062 17.609 1 95.56 258 PRO B O 1
ATOM 4855 N N . GLU B 1 259 ? -3.848 12.414 18.516 1 94.69 259 GLU B N 1
ATOM 4856 C CA . GLU B 1 259 ? -3.822 13.383 17.422 1 94.69 259 GLU B CA 1
ATOM 4857 C C . GLU B 1 259 ? -2.402 13.867 17.156 1 94.69 259 GLU B C 1
ATOM 4859 O O . GLU B 1 259 ? -1.742 14.398 18.047 1 94.69 259 GLU B O 1
ATOM 4864 N N . PRO B 1 260 ? -1.966 13.719 15.945 1 96.69 260 PRO B N 1
ATOM 4865 C CA . PRO B 1 260 ? -0.598 14.148 15.648 1 96.69 260 PRO B CA 1
ATOM 4866 C C . PRO B 1 260 ? -0.421 15.664 15.742 1 96.69 260 PRO B C 1
ATOM 4868 O O . PRO B 1 260 ? 0.575 16.141 16.281 1 96.69 260 PRO B O 1
ATOM 4871 N N . PHE B 1 261 ? -1.328 16.406 15.203 1 97.25 261 PHE B N 1
ATOM 4872 C CA . PHE B 1 261 ? -1.233 17.859 15.289 1 97.25 261 PHE B CA 1
ATOM 4873 C C . PHE B 1 261 ? -2.615 18.484 15.453 1 97.25 261 PHE B C 1
ATOM 4875 O O . PHE B 1 261 ? -2.922 19.047 16.5 1 97.25 261 PHE B O 1
ATOM 4882 N N . GLY B 1 262 ? -3.514 18.281 14.461 1 95.44 262 GLY B N 1
ATOM 4883 C CA . GLY B 1 262 ? -4.852 18.844 14.516 1 95.44 262 GLY B CA 1
ATOM 4884 C C . GLY B 1 262 ? -4.922 20.266 13.977 1 95.44 262 GLY B C 1
ATOM 4885 O O . GLY B 1 262 ? -5.07 21.219 14.742 1 95.44 262 GLY B O 1
ATOM 4886 N N . LEU B 1 263 ? -4.992 20.359 12.719 1 96.19 263 LEU B N 1
ATOM 4887 C CA . LEU B 1 263 ? -4.973 21.641 12.031 1 96.19 263 LEU B CA 1
ATOM 4888 C C . LEU B 1 263 ? -6.188 22.484 12.422 1 96.19 263 LEU B C 1
ATOM 4890 O O . LEU B 1 263 ? -6.105 23.719 12.469 1 96.19 263 LEU B O 1
ATOM 4894 N N . VAL B 1 264 ? -7.266 21.844 12.758 1 96.44 264 VAL B N 1
ATOM 4895 C CA . VAL B 1 264 ? -8.523 22.547 13.016 1 96.44 264 VAL B CA 1
ATOM 4896 C C . VAL B 1 264 ? -8.367 23.453 14.234 1 96.44 264 VAL B C 1
ATOM 4898 O O . VAL B 1 264 ? -9.016 24.5 14.328 1 96.44 264 VAL B O 1
ATOM 4901 N N . MET B 1 265 ? -7.5 23.094 15.078 1 98.38 265 MET B N 1
ATOM 4902 C CA . MET B 1 265 ? -7.305 23.891 16.281 1 98.38 265 MET B CA 1
ATOM 4903 C C . MET B 1 265 ? -6.656 25.234 15.953 1 98.38 265 MET B C 1
ATOM 4905 O O . MET B 1 265 ? -7.098 26.281 16.422 1 98.38 265 MET B O 1
ATOM 4909 N N . ILE B 1 266 ? -5.672 25.188 15.094 1 98.31 266 ILE B N 1
ATOM 4910 C CA . ILE B 1 266 ? -5.004 26.438 14.789 1 98.31 266 ILE B CA 1
ATOM 4911 C C . ILE B 1 266 ? -5.816 27.219 13.758 1 98.31 266 ILE B C 1
ATOM 4913 O O . ILE B 1 266 ? -5.719 28.453 13.68 1 98.31 266 ILE B O 1
ATOM 4917 N N . GLU B 1 267 ? -6.645 26.562 12.969 1 97.75 267 GLU B N 1
ATOM 4918 C CA . GLU B 1 267 ? -7.609 27.266 12.133 1 97.75 267 GLU B CA 1
ATOM 4919 C C . GLU B 1 267 ? -8.586 28.078 12.984 1 97.75 267 GLU B C 1
ATOM 4921 O O . GLU B 1 267 ? -8.883 29.234 12.664 1 97.75 267 GLU B O 1
ATOM 4926 N N . ALA B 1 268 ? -9.047 27.484 14.023 1 98.56 268 ALA B N 1
ATOM 4927 C CA . ALA B 1 268 ? -9.922 28.188 14.961 1 98.56 268 ALA B CA 1
ATOM 4928 C C . ALA B 1 268 ? -9.211 29.391 15.578 1 98.56 268 ALA B C 1
ATOM 4930 O O . ALA B 1 268 ? -9.766 30.484 15.625 1 98.56 268 ALA B O 1
ATOM 4931 N N . MET B 1 269 ? -7.984 29.172 15.984 1 98.75 269 MET B N 1
ATOM 4932 C CA . MET B 1 269 ? -7.203 30.234 16.594 1 98.75 269 MET B CA 1
ATOM 4933 C C . MET B 1 269 ? -6.992 31.391 15.609 1 98.75 269 MET B C 1
ATOM 4935 O O . MET B 1 269 ? -7 32.562 16 1 98.75 269 MET B O 1
ATOM 4939 N N . ALA B 1 270 ? -6.805 31.047 14.359 1 98.56 270 ALA B N 1
ATOM 4940 C CA . ALA B 1 270 ? -6.609 32.062 13.32 1 98.56 270 ALA B CA 1
ATOM 4941 C C . ALA B 1 270 ? -7.812 33 13.234 1 98.56 270 ALA B C 1
ATOM 4943 O O . ALA B 1 270 ? -7.672 34.156 12.867 1 98.56 270 ALA B O 1
ATOM 4944 N N . CYS B 1 271 ? -8.938 32.531 13.578 1 98.69 271 CYS B N 1
ATOM 4945 C CA . CYS B 1 271 ? -10.172 33.312 13.516 1 98.69 271 CYS B CA 1
ATOM 4946 C C . CYS B 1 271 ? -10.531 33.875 14.875 1 98.69 271 CYS B C 1
ATOM 4948 O O . CYS B 1 271 ? -11.586 34.5 15.039 1 98.69 271 CYS B O 1
ATOM 4950 N N . GLY B 1 272 ? -9.68 33.594 15.867 1 98.56 272 GLY B N 1
ATOM 4951 C CA . GLY B 1 272 ? -9.922 34.062 17.219 1 98.56 272 GLY B CA 1
ATOM 4952 C C . GLY B 1 272 ? -10.938 33.25 17.984 1 98.56 272 GLY B C 1
ATOM 4953 O O . GLY B 1 272 ? -11.484 33.688 18.984 1 98.56 272 GLY B O 1
ATOM 4954 N N . THR B 1 273 ? -11.234 32.125 17.531 1 98.81 273 THR B N 1
ATOM 4955 C CA . THR B 1 273 ? -12.258 31.25 18.109 1 98.81 273 THR B CA 1
ATOM 4956 C C . THR B 1 273 ? -11.648 30.312 19.156 1 98.81 273 THR B C 1
ATOM 4958 O O . THR B 1 273 ? -10.695 29.594 18.859 1 98.81 273 THR B O 1
ATOM 4961 N N . PRO B 1 274 ? -12.148 30.297 20.375 1 98.75 274 PRO B N 1
ATOM 4962 C CA . PRO B 1 274 ? -11.609 29.375 21.375 1 98.75 274 PRO B CA 1
ATOM 4963 C C . PRO B 1 274 ? -11.914 27.922 21.047 1 98.75 274 PRO B C 1
ATOM 4965 O O . PRO B 1 274 ? -12.836 27.625 20.281 1 98.75 274 PRO B O 1
ATOM 4968 N N . VAL B 1 275 ? -11.125 27 21.688 1 98.88 275 VAL B N 1
ATOM 4969 C CA . VAL B 1 275 ? -11.242 25.578 21.406 1 98.88 275 VAL B CA 1
ATOM 4970 C C . VAL B 1 275 ? -11.484 24.812 22.703 1 98.88 275 VAL B C 1
ATOM 4972 O O . VAL B 1 275 ? -10.867 25.109 23.734 1 98.88 275 VAL B O 1
ATOM 4975 N N . ILE B 1 276 ? -12.406 23.938 22.719 1 98.88 276 ILE B N 1
ATOM 4976 C CA . ILE B 1 276 ? -12.539 22.922 23.75 1 98.88 276 ILE B CA 1
ATOM 4977 C C . ILE B 1 276 ? -12.125 21.562 23.203 1 98.88 276 ILE B C 1
ATOM 4979 O O . ILE B 1 276 ? -12.758 21.031 22.281 1 98.88 276 ILE B O 1
ATOM 4983 N N . ALA B 1 277 ? -11.094 21.031 23.734 1 98.75 277 ALA B N 1
ATOM 4984 C CA . ALA B 1 277 ? -10.539 19.812 23.156 1 98.75 277 ALA B CA 1
ATOM 4985 C C . ALA B 1 277 ? -10.266 18.766 24.234 1 98.75 277 ALA B C 1
ATOM 4987 O O . ALA B 1 277 ? -9.867 19.109 25.359 1 98.75 277 ALA B O 1
ATOM 4988 N N . TYR B 1 278 ? -10.531 17.516 23.875 1 98.38 278 TYR B N 1
ATOM 4989 C CA . TYR B 1 278 ? -10.102 16.422 24.734 1 98.38 278 TYR B CA 1
ATOM 4990 C C . TYR B 1 278 ? -8.586 16.312 24.781 1 98.38 278 TYR B C 1
ATOM 4992 O O . TYR B 1 278 ? -7.91 16.547 23.781 1 98.38 278 TYR B O 1
ATOM 5000 N N . ASN B 1 279 ? -8.102 15.922 25.906 1 98.12 279 ASN B N 1
ATOM 5001 C CA . ASN B 1 279 ? -6.672 15.828 26.188 1 98.12 279 ASN B CA 1
ATOM 5002 C C . ASN B 1 279 ? -6.051 14.625 25.484 1 98.12 279 ASN B C 1
ATOM 5004 O O . ASN B 1 279 ? -5.715 13.633 26.125 1 98.12 279 ASN B O 1
ATOM 5008 N N . ARG B 1 280 ? -5.777 14.789 24.172 1 97.81 280 ARG B N 1
ATOM 5009 C CA . ARG B 1 280 ? -5.258 13.703 23.344 1 97.81 280 ARG B CA 1
ATOM 5010 C C . ARG B 1 280 ? -4.145 14.203 22.422 1 97.81 280 ARG B C 1
ATOM 5012 O O . ARG B 1 280 ? -4.324 15.172 21.688 1 97.81 280 ARG B O 1
ATOM 5019 N N . GLY B 1 281 ? -3.059 13.523 22.453 1 97.75 281 GLY B N 1
ATOM 5020 C CA . GLY B 1 281 ? -1.984 13.789 21.5 1 97.75 281 GLY B CA 1
ATOM 5021 C C . GLY B 1 281 ? -1.394 15.18 21.641 1 97.75 281 GLY B C 1
ATOM 5022 O O . GLY B 1 281 ? -0.973 15.57 22.734 1 97.75 281 GLY B O 1
ATOM 5023 N N . SER B 1 282 ? -1.521 15.945 20.609 1 98.44 282 SER B N 1
ATOM 5024 C CA . SER B 1 282 ? -0.86 17.234 20.484 1 98.44 282 SER B CA 1
ATOM 5025 C C . SER B 1 282 ? -1.647 18.328 21.203 1 98.44 282 SER B C 1
ATOM 5027 O O . SER B 1 282 ? -1.161 19.453 21.359 1 98.44 282 SER B O 1
ATOM 5029 N N . VAL B 1 283 ? -2.781 18.094 21.719 1 98.38 283 VAL B N 1
ATOM 5030 C CA . VAL B 1 283 ? -3.725 19.109 22.188 1 98.38 283 VAL B CA 1
ATOM 5031 C C . VAL B 1 283 ? -3.064 19.969 23.266 1 98.38 283 VAL B C 1
ATOM 5033 O O . VAL B 1 283 ? -3.092 21.203 23.188 1 98.38 283 VAL B O 1
ATOM 5036 N N . PRO B 1 284 ? -2.355 19.391 24.156 1 97.88 284 PRO B N 1
ATOM 5037 C CA . PRO B 1 284 ? -1.764 20.203 25.219 1 97.88 284 PRO B CA 1
ATOM 5038 C C . PRO B 1 284 ? -0.657 21.125 24.703 1 97.88 284 PRO B C 1
ATOM 5040 O O . PRO B 1 284 ? -0.267 22.078 25.391 1 97.88 284 PRO B O 1
ATOM 5043 N N . GLU B 1 285 ? -0.108 20.797 23.547 1 97.5 285 GLU B N 1
ATOM 5044 C CA . GLU B 1 285 ? 0.944 21.609 22.953 1 97.5 285 GLU B CA 1
ATOM 5045 C C . GLU B 1 285 ? 0.356 22.781 22.156 1 97.5 285 GLU B C 1
ATOM 5047 O O . GLU B 1 285 ? 0.996 23.812 22 1 97.5 285 GLU B O 1
ATOM 5052 N N . ILE B 1 286 ? -0.85 22.578 21.719 1 98.31 286 ILE B N 1
ATOM 5053 C CA . ILE B 1 286 ? -1.466 23.547 20.812 1 98.31 286 ILE B CA 1
ATOM 5054 C C . ILE B 1 286 ? -2.344 24.516 21.609 1 98.31 286 ILE B C 1
ATOM 5056 O O . ILE B 1 286 ? -2.244 25.734 21.453 1 98.31 286 ILE B O 1
ATOM 5060 N N . ILE B 1 287 ? -3.123 23.984 22.531 1 98.62 287 ILE B N 1
ATOM 5061 C CA . ILE B 1 287 ? -4.098 24.766 23.281 1 98.62 287 ILE B CA 1
ATOM 5062 C C . ILE B 1 287 ? -3.486 25.219 24.609 1 98.62 287 ILE B C 1
ATOM 5064 O O . ILE B 1 287 ? -2.881 24.406 25.328 1 98.62 287 ILE B O 1
ATOM 5068 N N . GLU B 1 288 ? -3.598 26.484 24.875 1 98 288 GLU B N 1
ATOM 5069 C CA . GLU B 1 288 ? -3.221 27.047 26.172 1 98 288 GLU B CA 1
ATOM 5070 C C . GLU B 1 288 ? -4.441 27.234 27.062 1 98 288 GLU B C 1
ATOM 5072 O O . GLU B 1 288 ? -5.324 28.031 26.75 1 98 288 GLU B O 1
ATOM 5077 N N . GLU B 1 289 ? -4.43 26.547 28.141 1 97.38 289 GLU B N 1
ATOM 5078 C CA . GLU B 1 289 ? -5.559 26.516 29.062 1 97.38 289 GLU B CA 1
ATOM 5079 C C . GLU B 1 289 ? -5.918 27.938 29.531 1 97.38 289 GLU B C 1
ATOM 5081 O O . GLU B 1 289 ? -5.074 28.641 30.078 1 97.38 289 GLU B O 1
ATOM 5086 N N . GLY B 1 290 ? -7.125 28.344 29.297 1 97.31 290 GLY B N 1
ATOM 5087 C CA . GLY B 1 290 ? -7.613 29.625 29.781 1 97.31 290 GLY B CA 1
ATOM 5088 C C . GLY B 1 290 ? -7.207 30.797 28.891 1 97.31 290 GLY B C 1
ATOM 5089 O O . GLY B 1 290 ? -7.59 31.938 29.156 1 97.31 290 GLY B O 1
ATOM 5090 N N . LEU B 1 291 ? -6.48 30.516 27.906 1 98.19 291 LEU B N 1
ATOM 5091 C CA . LEU B 1 291 ? -6.066 31.578 26.984 1 98.19 291 LEU B CA 1
ATOM 5092 C C . LEU B 1 291 ? -6.633 31.328 25.594 1 98.19 291 LEU B C 1
ATOM 5094 O O . LEU B 1 291 ? -7.348 32.188 25.062 1 98.19 291 LEU B O 1
ATOM 5098 N N . THR B 1 292 ? -6.336 30.156 25.031 1 98.69 292 THR B N 1
ATOM 5099 C CA . THR B 1 292 ? -6.828 29.875 23.688 1 98.69 292 THR B CA 1
ATOM 5100 C C . THR B 1 292 ? -7.973 28.859 23.719 1 98.69 292 THR B C 1
ATOM 5102 O O . THR B 1 292 ? -8.625 28.609 22.703 1 98.69 292 THR B O 1
ATOM 5105 N N . GLY B 1 293 ? -8.172 28.281 24.812 1 98.62 293 GLY B N 1
ATOM 5106 C CA . GLY B 1 293 ? -9.234 27.297 24.969 1 98.62 293 GLY B CA 1
ATOM 5107 C C . GLY B 1 293 ? -9.125 26.5 26.266 1 98.62 293 GLY B C 1
ATOM 5108 O O . GLY B 1 293 ? -8.484 26.953 27.219 1 98.62 293 GLY B O 1
ATOM 5109 N N . PHE B 1 294 ? -9.859 25.391 26.281 1 98.75 294 PHE B N 1
ATOM 5110 C CA . PHE B 1 294 ? -9.883 24.5 27.453 1 98.75 294 PHE B CA 1
ATOM 5111 C C . PHE B 1 294 ? -9.594 23.062 27.047 1 98.75 294 PHE B C 1
ATOM 5113 O O . PHE B 1 294 ? -10.078 22.594 26.016 1 98.75 294 PHE B O 1
ATOM 5120 N N . ILE B 1 295 ? -8.773 22.453 27.812 1 98.62 295 ILE B N 1
ATOM 5121 C CA . ILE B 1 295 ? -8.477 21.047 27.656 1 98.62 295 ILE B CA 1
ATOM 5122 C C . ILE B 1 295 ? -9.281 20.219 28.656 1 98.62 295 ILE B C 1
ATOM 5124 O O . ILE B 1 295 ? -9.18 20.453 29.875 1 98.62 295 ILE B O 1
ATOM 5128 N N . VAL B 1 296 ? -10.062 19.312 28.156 1 98.44 296 VAL B N 1
ATOM 5129 C CA . VAL B 1 296 ? -10.992 18.578 29.016 1 98.44 296 VAL B CA 1
ATOM 5130 C C . VAL B 1 296 ? -10.773 17.078 28.859 1 98.44 296 VAL B C 1
ATOM 5132 O O . VAL B 1 296 ? -10.102 16.641 27.922 1 98.44 296 VAL B O 1
ATOM 5135 N N . GLU B 1 297 ? -11.43 16.297 29.812 1 97.38 297 GLU B N 1
ATOM 5136 C CA . GLU B 1 297 ? -11.195 14.859 29.828 1 97.38 297 GLU B CA 1
ATOM 5137 C C . GLU B 1 297 ? -12.453 14.086 29.422 1 97.38 297 GLU B C 1
ATOM 5139 O O . GLU B 1 297 ? -12.383 12.914 29.062 1 97.38 297 GLU B O 1
ATOM 5144 N N . ASP B 1 298 ? -13.578 14.773 29.562 1 97.06 298 ASP B N 1
ATOM 5145 C CA . ASP B 1 298 ? -14.844 14.078 29.328 1 97.06 298 ASP B CA 1
ATOM 5146 C C . ASP B 1 298 ? -15.961 15.07 29.016 1 97.06 298 ASP B C 1
ATOM 5148 O O . ASP B 1 298 ? -15.727 16.281 28.906 1 97.06 298 ASP B O 1
ATOM 5152 N N . GLU B 1 299 ? -17.125 14.492 28.797 1 96.88 299 GLU B N 1
ATOM 5153 C CA . GLU B 1 299 ? -18.266 15.289 28.391 1 96.88 299 GLU B CA 1
ATOM 5154 C C . GLU B 1 299 ? -18.672 16.281 29.484 1 96.88 299 GLU B C 1
ATOM 5156 O O . GLU B 1 299 ? -19.016 17.422 29.188 1 96.88 299 GLU B O 1
ATOM 5161 N N . ILE B 1 300 ? -18.609 15.867 30.672 1 97.12 300 ILE B N 1
ATOM 5162 C CA . ILE B 1 300 ? -19.031 16.688 31.812 1 97.12 300 ILE B CA 1
ATOM 5163 C C . ILE B 1 300 ? -18.141 17.938 31.906 1 97.12 300 ILE B C 1
ATOM 5165 O O . ILE B 1 300 ? -18.641 19.062 32 1 97.12 300 ILE B O 1
ATOM 5169 N N . SER B 1 301 ? -16.875 17.688 31.875 1 97.75 301 SER B N 1
ATOM 5170 C CA . SER B 1 301 ? -15.953 18.812 31.953 1 97.75 301 SER B CA 1
ATOM 5171 C C . SER B 1 301 ? -16.062 19.703 30.719 1 97.75 301 SER B C 1
ATOM 5173 O O . SER B 1 301 ? -15.875 20.922 30.797 1 97.75 301 SER B O 1
ATOM 5175 N N . ALA B 1 302 ? -16.359 19.141 29.594 1 98.38 302 ALA B N 1
ATOM 5176 C CA . ALA B 1 302 ? -16.562 19.922 28.391 1 98.38 302 ALA B CA 1
ATOM 5177 C C . ALA B 1 302 ? -17.75 20.859 28.531 1 98.38 302 ALA B C 1
ATOM 5179 O O . ALA B 1 302 ? -17.672 22.047 28.203 1 98.38 302 ALA B O 1
ATOM 5180 N N . VAL B 1 303 ? -18.844 20.328 29.031 1 98 303 VAL B N 1
ATOM 5181 C CA . VAL B 1 303 ? -20.062 21.109 29.25 1 98 303 VAL B CA 1
ATOM 5182 C C . VAL B 1 303 ? -19.766 22.281 30.188 1 98 303 VAL B C 1
ATOM 5184 O O . VAL B 1 303 ? -20.188 23.406 29.922 1 98 303 VAL B O 1
ATOM 5187 N N . SER B 1 304 ? -19.078 21.969 31.172 1 97.62 304 SER B N 1
ATOM 5188 C CA . SER B 1 304 ? -18.703 23.016 32.125 1 97.62 304 SER B CA 1
ATOM 5189 C C . SER B 1 304 ? -17.859 24.094 31.422 1 97.62 304 SER B C 1
ATOM 5191 O O . SER B 1 304 ? -18.047 25.281 31.688 1 97.62 304 SER B O 1
ATOM 5193 N N . SER B 1 305 ? -16.984 23.734 30.609 1 98.19 305 SER B N 1
ATOM 5194 C CA . SER B 1 305 ? -16.078 24.656 29.922 1 98.19 305 SER B CA 1
ATOM 5195 C C . SER B 1 305 ? -16.812 25.516 28.891 1 98.19 305 SER B C 1
ATOM 5197 O O . SER B 1 305 ? -16.422 26.641 28.625 1 98.19 305 SER B O 1
ATOM 5199 N N . VAL B 1 306 ? -17.875 24.969 28.344 1 98.12 306 VAL B N 1
ATOM 5200 C CA . VAL B 1 306 ? -18.672 25.734 27.375 1 98.12 306 VAL B CA 1
ATOM 5201 C C . VAL B 1 306 ? -19.172 27.031 28.031 1 98.12 306 VAL B C 1
ATOM 5203 O O . VAL B 1 306 ? -19.172 28.078 27.406 1 98.12 306 VAL B O 1
ATOM 5206 N N . GLY B 1 307 ? -19.484 26.969 29.219 1 95.38 307 GLY B N 1
ATOM 5207 C CA . GLY B 1 307 ? -19.984 28.125 29.938 1 95.38 307 GLY B CA 1
ATOM 5208 C C . GLY B 1 307 ? -18.922 29.188 30.188 1 95.38 307 GLY B C 1
ATOM 5209 O O . GLY B 1 307 ? -19.234 30.328 30.516 1 95.38 307 GLY B O 1
ATOM 5210 N N . ARG B 1 308 ? -17.719 28.812 29.953 1 97.12 308 ARG B N 1
ATOM 5211 C CA . ARG B 1 308 ? -16.609 29.719 30.25 1 97.12 308 ARG B CA 1
ATOM 5212 C C . ARG B 1 308 ? -16.016 30.281 28.953 1 97.12 308 ARG B C 1
ATOM 5214 O O . ARG B 1 308 ? -15.094 31.094 29 1 97.12 308 ARG B O 1
ATOM 5221 N N . LEU B 1 309 ? -16.516 30 27.844 1 97.56 309 LEU B N 1
ATOM 5222 C CA . LEU B 1 309 ? -15.945 30.391 26.562 1 97.56 309 LEU B CA 1
ATOM 5223 C C . LEU B 1 309 ? -15.961 31.906 26.391 1 97.56 309 LEU B C 1
ATOM 5225 O O . LEU B 1 309 ? -15.023 32.469 25.828 1 97.56 309 LEU B O 1
ATOM 5229 N N . GLU B 1 310 ? -17.016 32.5 26.891 1 94 310 GLU B N 1
ATOM 5230 C CA . GLU B 1 310 ? -17.203 33.938 26.703 1 94 310 GLU B CA 1
ATOM 5231 C C . GLU B 1 310 ? -16.172 34.719 27.484 1 94 310 GLU B C 1
ATOM 5233 O O . GLU B 1 310 ? -15.977 35.906 27.219 1 94 310 GLU B O 1
ATOM 5238 N N . THR B 1 311 ? -15.547 34.062 28.391 1 96.06 311 THR B N 1
ATOM 5239 C CA . THR B 1 311 ? -14.562 34.781 29.219 1 96.06 311 THR B CA 1
ATOM 5240 C C . THR B 1 311 ? -13.234 34.906 28.469 1 96.06 311 THR B C 1
ATOM 5242 O O . THR B 1 311 ? -12.367 35.688 28.875 1 96.06 311 THR B O 1
ATOM 5245 N N . LEU B 1 312 ? -13.07 34.25 27.406 1 98.06 312 LEU B N 1
ATOM 5246 C CA . LEU B 1 312 ? -11.805 34.281 26.672 1 98.06 312 LEU B CA 1
ATOM 5247 C C . LEU B 1 312 ? -11.766 35.438 25.688 1 98.06 312 LEU B C 1
ATOM 5249 O O . LEU B 1 312 ? -12.781 35.781 25.094 1 98.06 312 LEU B O 1
ATOM 5253 N N . ASN B 1 313 ? -10.594 36.031 25.594 1 98.44 313 ASN B N 1
ATOM 5254 C CA . ASN B 1 313 ? -10.375 37.156 24.703 1 98.44 313 ASN B CA 1
ATOM 5255 C C . ASN B 1 313 ? -10.008 36.688 23.297 1 98.44 313 ASN B C 1
ATOM 5257 O O . ASN B 1 313 ? -8.906 36.188 23.062 1 98.44 313 ASN B O 1
ATOM 5261 N N . ARG B 1 314 ? -10.82 36.906 22.328 1 98.38 314 ARG B N 1
ATOM 5262 C CA . ARG B 1 314 ? -10.648 36.438 20.953 1 98.38 314 ARG B CA 1
ATOM 5263 C C . ARG B 1 314 ? -9.453 37.094 20.281 1 98.38 314 ARG B C 1
ATOM 5265 O O . ARG B 1 314 ? -8.789 36.469 19.453 1 98.38 314 ARG B O 1
ATOM 5272 N N . GLY B 1 315 ? -9.227 38.312 20.594 1 98.38 315 GLY B N 1
ATOM 5273 C CA . GLY B 1 315 ? -8.031 39 20.094 1 98.38 315 GLY B CA 1
ATOM 5274 C C . GLY B 1 315 ? -6.746 38.344 20.594 1 98.38 315 GLY B C 1
ATOM 5275 O O . GLY B 1 315 ? -5.785 38.219 19.828 1 98.38 315 GLY B O 1
ATOM 5276 N N . ALA B 1 316 ? -6.73 38 21.844 1 98.62 316 ALA B N 1
ATOM 5277 C CA . ALA B 1 316 ? -5.57 37.344 22.406 1 98.62 316 ALA B CA 1
ATOM 5278 C C . ALA B 1 316 ? -5.348 35.969 21.75 1 98.62 316 ALA B C 1
ATOM 5280 O O . ALA B 1 316 ? -4.207 35.562 21.531 1 98.62 316 ALA B O 1
ATOM 5281 N N . ILE B 1 317 ? -6.414 35.281 21.438 1 98.75 317 ILE B N 1
ATOM 5282 C CA . ILE B 1 317 ? -6.34 34 20.766 1 98.75 317 ILE B CA 1
ATOM 5283 C C . ILE B 1 317 ? -5.699 34.188 19.391 1 98.75 317 ILE B C 1
ATOM 5285 O O . ILE B 1 317 ? -4.773 33.438 19.031 1 98.75 317 ILE B O 1
ATOM 5289 N N . ARG B 1 318 ? -6.164 35.125 18.625 1 98.69 318 ARG B N 1
ATOM 5290 C CA . ARG B 1 318 ? -5.586 35.438 17.312 1 98.69 318 ARG B CA 1
ATOM 5291 C C . ARG B 1 318 ? -4.105 35.75 17.438 1 98.69 318 ARG B C 1
ATOM 5293 O O . ARG B 1 318 ? -3.299 35.344 16.609 1 98.69 318 ARG B O 1
ATOM 5300 N N . LYS B 1 319 ? -3.74 36.5 18.469 1 98.56 319 LYS B N 1
ATOM 5301 C CA . LYS B 1 319 ? -2.342 36.875 18.688 1 98.56 319 LYS B CA 1
ATOM 5302 C C . LYS B 1 319 ? -1.481 35.625 18.922 1 98.56 319 LYS B C 1
ATOM 5304 O O . LYS B 1 319 ? -0.333 35.594 18.484 1 98.56 319 LYS B O 1
ATOM 5309 N N . GLN B 1 320 ? -1.991 34.688 19.625 1 98.44 320 GLN B N 1
ATOM 5310 C CA . GLN B 1 320 ? -1.269 33.438 19.828 1 98.44 320 GLN B CA 1
ATOM 5311 C C . GLN B 1 320 ? -1.04 32.719 18.5 1 98.44 320 GLN B C 1
ATOM 5313 O O . GLN B 1 320 ? 0.038 32.156 18.266 1 98.44 320 GLN B O 1
ATOM 5318 N N . PHE B 1 321 ? -2.025 32.688 17.672 1 98.62 321 PHE B N 1
ATOM 5319 C CA . PHE B 1 321 ? -1.876 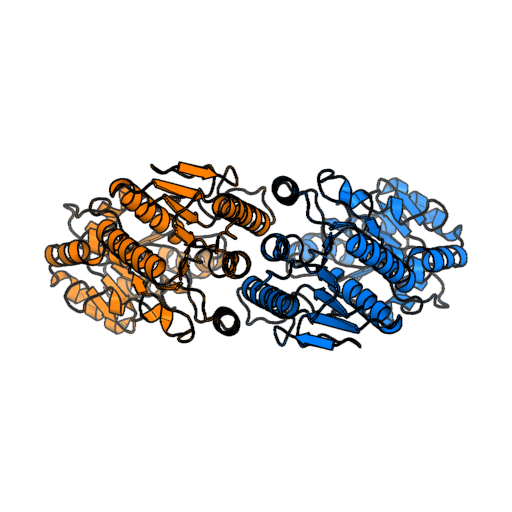32.125 16.328 1 98.62 321 PHE B CA 1
ATOM 5320 C C . PHE B 1 321 ? -0.748 32.812 15.57 1 98.62 321 PHE B C 1
ATOM 5322 O O . PHE B 1 321 ? 0.138 32.156 15.031 1 98.62 321 PHE B O 1
ATOM 5329 N N . GLU B 1 322 ? -0.781 34.094 15.531 1 98.56 322 GLU B N 1
ATOM 5330 C CA . GLU B 1 322 ? 0.187 34.875 14.773 1 98.56 322 GLU B CA 1
ATOM 5331 C C . GLU B 1 322 ? 1.607 34.656 15.273 1 98.56 322 GLU B C 1
ATOM 5333 O O . GLU B 1 322 ? 2.559 34.656 14.492 1 98.56 322 GLU B O 1
ATOM 5338 N N . THR B 1 323 ? 1.691 34.344 16.531 1 98.06 323 THR B N 1
ATOM 5339 C CA . THR B 1 323 ? 3 34.188 17.156 1 98.06 323 THR B CA 1
ATOM 5340 C C . THR B 1 323 ? 3.516 32.75 16.969 1 98.06 323 THR B C 1
ATOM 5342 O O . THR B 1 323 ? 4.715 32.562 16.766 1 98.06 323 THR B O 1
ATOM 5345 N N . ARG B 1 324 ? 2.678 31.797 16.859 1 98.38 324 ARG B N 1
ATOM 5346 C CA . ARG B 1 324 ? 3.141 30.422 17.047 1 98.38 324 ARG B CA 1
ATOM 5347 C C . ARG B 1 324 ? 2.896 29.594 15.789 1 98.38 324 ARG B C 1
ATOM 5349 O O . ARG B 1 324 ? 3.561 28.578 15.57 1 98.38 324 ARG B O 1
ATOM 5356 N N . PHE B 1 325 ? 1.896 30 14.953 1 98.62 325 PHE B N 1
ATOM 5357 C CA . PHE B 1 325 ? 1.408 28.984 14.031 1 98.62 325 PHE B CA 1
ATOM 5358 C C . PHE B 1 325 ? 1.23 29.562 12.633 1 98.62 325 PHE B C 1
ATOM 5360 O O . PHE B 1 325 ? 0.285 29.219 11.922 1 98.62 325 PHE B O 1
ATOM 5367 N N . THR B 1 326 ? 2.076 30.453 12.25 1 98.69 326 THR B N 1
ATOM 5368 C CA . THR B 1 326 ? 2.051 30.953 10.875 1 98.69 326 THR B CA 1
ATOM 5369 C C . THR B 1 326 ? 2.922 30.078 9.969 1 98.69 326 THR B C 1
ATOM 5371 O O . THR B 1 326 ? 3.916 29.516 10.422 1 98.69 326 THR B O 1
ATOM 5374 N N . ALA B 1 327 ? 2.576 30.062 8.734 1 98.56 327 ALA B N 1
ATOM 5375 C CA . ALA B 1 327 ? 3.359 29.328 7.742 1 98.56 327 ALA B CA 1
ATOM 5376 C C . ALA B 1 327 ? 4.781 29.875 7.652 1 98.56 327 ALA B C 1
ATOM 5378 O O . ALA B 1 327 ? 5.73 29.125 7.426 1 98.56 327 ALA B O 1
ATOM 5379 N N . ARG B 1 328 ? 4.898 31.156 7.84 1 98.5 328 ARG B N 1
ATOM 5380 C CA . ARG B 1 328 ? 6.215 31.781 7.805 1 98.5 328 ARG B CA 1
ATOM 5381 C C . ARG B 1 328 ? 7.102 31.25 8.93 1 98.5 328 ARG B C 1
ATOM 5383 O O . ARG B 1 328 ? 8.258 30.875 8.695 1 98.5 328 ARG B O 1
ATOM 5390 N N . ARG B 1 329 ? 6.574 31.219 10.102 1 98.19 329 ARG B N 1
ATOM 5391 C CA . ARG B 1 329 ? 7.324 30.672 11.234 1 98.19 329 ARG B CA 1
ATOM 5392 C C . ARG B 1 329 ? 7.711 29.219 10.977 1 98.19 329 ARG B C 1
ATOM 5394 O O . ARG B 1 329 ? 8.867 28.844 11.188 1 98.19 329 ARG B O 1
ATOM 5401 N N . MET B 1 330 ? 6.801 28.438 10.523 1 98.75 330 MET B N 1
ATOM 5402 C CA . MET B 1 330 ? 7.039 27.031 10.203 1 98.75 330 MET B CA 1
ATOM 5403 C C . MET B 1 330 ? 8.18 26.891 9.195 1 98.75 330 MET B C 1
ATOM 5405 O O . MET B 1 330 ? 9.094 26.094 9.398 1 98.75 330 MET B O 1
ATOM 5409 N N . ALA B 1 331 ? 8.148 27.672 8.141 1 98.81 331 ALA B N 1
ATOM 5410 C CA . ALA B 1 331 ? 9.148 27.609 7.078 1 98.81 331 ALA B CA 1
ATOM 5411 C C . ALA B 1 331 ? 10.539 27.969 7.613 1 98.81 331 ALA B C 1
ATOM 5413 O O . ALA B 1 331 ? 11.531 27.344 7.258 1 98.81 331 ALA B O 1
ATOM 5414 N N . LEU B 1 332 ? 10.586 28.953 8.461 1 98.75 332 LEU B N 1
ATOM 5415 C CA . LEU B 1 332 ? 11.859 29.359 9.039 1 98.75 332 LEU B CA 1
ATOM 5416 C C . LEU B 1 332 ? 12.438 28.266 9.922 1 98.75 332 LEU B C 1
ATOM 5418 O O . LEU B 1 332 ? 13.648 28.047 9.938 1 98.75 332 LEU B O 1
ATOM 5422 N N . ASP B 1 333 ? 11.586 27.609 10.656 1 98.75 333 ASP B N 1
ATOM 5423 C CA . ASP B 1 333 ? 12.031 26.484 11.477 1 98.75 333 ASP B CA 1
ATOM 5424 C C . ASP B 1 333 ? 12.586 25.359 10.609 1 98.75 333 ASP B C 1
ATOM 5426 O O . ASP B 1 333 ? 13.609 24.75 10.953 1 98.75 333 ASP B O 1
ATOM 5430 N N . TYR B 1 334 ? 11.945 25.078 9.508 1 98.81 334 TYR B N 1
ATOM 5431 C CA . TYR B 1 334 ? 12.445 24.047 8.594 1 98.81 334 TYR B CA 1
ATOM 5432 C C . TYR B 1 334 ? 13.781 24.453 7.992 1 98.81 334 TYR B C 1
ATOM 5434 O O . TYR B 1 334 ? 14.703 23.641 7.898 1 98.81 334 TYR B O 1
ATOM 5442 N N . LEU B 1 335 ? 13.898 25.734 7.582 1 98.69 335 LEU B N 1
ATOM 5443 C CA . LEU B 1 335 ? 15.156 26.203 7.008 1 98.69 335 LEU B CA 1
ATOM 5444 C C . LEU B 1 335 ? 16.297 26.047 8 1 98.69 335 LEU B C 1
ATOM 5446 O O . LEU B 1 335 ? 17.406 25.672 7.621 1 98.69 335 LEU B O 1
ATOM 5450 N N . ALA B 1 336 ? 15.984 26.312 9.25 1 98.44 336 ALA B N 1
ATOM 5451 C CA . ALA B 1 336 ? 17 26.109 10.289 1 98.44 336 ALA B CA 1
ATOM 5452 C C . ALA B 1 336 ? 17.406 24.641 10.383 1 98.44 336 ALA B C 1
ATOM 5454 O O . ALA B 1 336 ? 18.578 24.328 10.523 1 98.44 336 ALA B O 1
ATOM 5455 N N . ALA B 1 337 ? 16.453 23.781 10.289 1 98.44 337 ALA B N 1
ATOM 5456 C CA . ALA B 1 337 ? 16.734 22.344 10.32 1 98.44 337 ALA B CA 1
ATOM 5457 C C . ALA B 1 337 ? 17.562 21.906 9.109 1 98.44 337 ALA B C 1
ATOM 5459 O O . ALA B 1 337 ? 18.5 21.125 9.242 1 98.44 337 ALA B O 1
ATOM 5460 N N . TYR B 1 338 ? 17.172 22.422 7.914 1 98.44 338 TYR B N 1
ATOM 5461 C CA . TYR B 1 338 ? 17.922 22.125 6.707 1 98.44 338 TYR B CA 1
ATOM 5462 C C . TYR B 1 338 ? 19.406 22.484 6.887 1 98.44 338 TYR B C 1
ATOM 5464 O O . TYR B 1 338 ? 20.281 21.656 6.637 1 98.44 338 TYR B O 1
ATOM 5472 N N . ARG B 1 339 ? 19.688 23.625 7.359 1 97.5 339 ARG B N 1
ATOM 5473 C CA . ARG B 1 339 ? 21.047 24.125 7.52 1 97.5 339 ARG B CA 1
ATOM 5474 C C . ARG B 1 339 ? 21.828 23.266 8.508 1 97.5 339 ARG B C 1
ATOM 5476 O O . ARG B 1 339 ? 23 22.953 8.266 1 97.5 339 ARG B O 1
ATOM 5483 N N . SER B 1 340 ? 21.156 22.922 9.562 1 97 340 SER B N 1
ATOM 5484 C CA . SER B 1 340 ? 21.812 22.078 10.562 1 97 340 SER B CA 1
ATOM 5485 C C . SER B 1 340 ? 22.203 20.734 9.984 1 97 340 SER B C 1
ATOM 5487 O O . SER B 1 340 ? 23.281 20.219 10.281 1 97 340 SER B O 1
ATOM 5489 N N . LEU B 1 341 ? 21.406 20.203 9.141 1 97.06 341 LEU B N 1
ATOM 5490 C CA . LEU B 1 341 ? 21.641 18.875 8.562 1 97.06 341 LEU B CA 1
ATOM 5491 C C . LEU B 1 341 ? 22.688 18.953 7.457 1 97.06 341 LEU B C 1
ATOM 5493 O O . LEU B 1 341 ? 23.406 17.984 7.199 1 97.06 341 LEU B O 1
ATOM 5497 N N . MET B 1 342 ? 22.75 20.078 6.816 1 95.81 342 MET B N 1
ATOM 5498 C CA . MET B 1 342 ? 23.75 20.266 5.77 1 95.81 342 MET B CA 1
ATOM 5499 C C . MET B 1 342 ? 25.141 20.438 6.371 1 95.81 342 MET B C 1
ATOM 5501 O O . MET B 1 342 ? 26.141 20.016 5.77 1 95.81 342 MET B O 1
ATOM 5505 N N . GLU B 1 343 ? 25.281 20.953 7.547 1 88.81 343 GLU B N 1
ATOM 5506 C CA . GLU B 1 343 ? 26.562 21.156 8.227 1 88.81 343 GLU B CA 1
ATOM 5507 C C . GLU B 1 343 ? 27.078 19.859 8.82 1 88.81 343 GLU B C 1
ATOM 5509 O O . GLU B 1 343 ? 28.297 19.672 8.93 1 88.81 343 GLU B O 1
ATOM 5514 N N . SER B 1 344 ? 26.312 18.969 9.227 1 77.38 344 SER B N 1
ATOM 5515 C CA . SER B 1 344 ? 26.703 17.719 9.859 1 77.38 344 SER B CA 1
ATOM 5516 C C . SER B 1 344 ? 27.234 16.719 8.836 1 77.38 344 SER B C 1
ATOM 5518 O O . SER B 1 344 ? 27.906 15.75 9.195 1 77.38 344 SER B O 1
ATOM 5520 N N . LYS B 1 345 ? 26.938 16.781 7.668 1 64.69 345 LYS B N 1
ATOM 5521 C CA . LYS B 1 345 ? 27.406 15.797 6.695 1 64.69 345 LYS B CA 1
ATOM 5522 C C . LYS B 1 345 ? 28.844 16.094 6.258 1 64.69 345 LYS B C 1
ATOM 5524 O O . LYS B 1 345 ? 29.141 17.219 5.859 1 64.69 345 LYS B O 1
ATOM 5529 N N . PRO B 1 346 ? 29.812 15.133 6.609 1 50.19 346 PRO B N 1
ATOM 5530 C CA . PRO B 1 346 ? 31.188 15.336 6.137 1 50.19 346 PRO B CA 1
ATOM 5531 C C . PRO B 1 346 ? 31.266 15.508 4.621 1 50.19 346 PRO B C 1
ATOM 5533 O O . PRO B 1 346 ? 30.5 14.891 3.883 1 50.19 346 PRO B O 1
ATOM 5536 N N . ARG B 1 347 ? 31.562 16.672 4.094 1 45.56 347 ARG B N 1
ATOM 5537 C CA . ARG B 1 347 ? 31.891 16.797 2.68 1 45.56 347 ARG B CA 1
ATOM 5538 C C . ARG B 1 347 ? 32.875 15.719 2.25 1 45.56 347 ARG B C 1
ATOM 5540 O O . ARG B 1 347 ? 33.969 15.609 2.822 1 45.56 347 ARG B O 1
ATOM 5547 N N . PHE B 1 348 ? 32.406 14.578 1.821 1 40.81 348 PHE B N 1
ATOM 5548 C CA . PHE B 1 348 ? 33.406 13.68 1.245 1 40.81 348 PHE B CA 1
ATOM 5549 C C . PHE B 1 348 ? 34.312 14.414 0.266 1 40.81 348 PHE B C 1
ATOM 5551 O O . PHE B 1 348 ? 33.812 15.078 -0.653 1 40.81 348 PHE B O 1
ATOM 5558 N N . GLN B 1 349 ? 35.375 14.914 0.756 1 35.38 349 GLN B N 1
ATOM 5559 C CA . GLN B 1 349 ? 36.469 15.336 -0.113 1 35.38 349 GLN B CA 1
ATOM 5560 C C . GLN B 1 349 ? 36.844 14.234 -1.099 1 35.38 349 GLN B C 1
ATOM 5562 O O . GLN B 1 349 ? 37.188 13.125 -0.692 1 35.38 349 GLN B O 1
ATOM 5567 N N . LEU B 1 350 ? 36.281 14.281 -2.164 1 35.72 350 LEU B N 1
ATOM 5568 C CA . LEU B 1 350 ? 36.875 13.539 -3.266 1 35.72 350 LEU B CA 1
ATOM 5569 C C . LEU B 1 350 ? 38.375 13.766 -3.328 1 35.72 350 LEU B C 1
ATOM 5571 O O . LEU B 1 350 ? 38.844 14.906 -3.422 1 35.72 350 LEU B O 1
ATOM 5575 N N . VAL B 1 351 ? 39.219 12.977 -2.76 1 32.28 351 VAL B N 1
ATOM 5576 C CA . VAL B 1 351 ? 40.656 12.945 -3.02 1 32.28 351 VAL B CA 1
ATOM 5577 C C . VAL B 1 351 ? 40.906 12.82 -4.52 1 32.28 351 VAL B C 1
ATOM 5579 O O . VAL B 1 351 ? 40.5 11.828 -5.145 1 32.28 351 VAL B O 1
ATOM 5582 N N . ALA B 1 352 ? 41.062 13.922 -5.203 1 34.28 352 ALA B N 1
ATOM 5583 C CA . ALA B 1 352 ? 41.594 14 -6.559 1 34.28 352 ALA B CA 1
ATOM 5584 C C . ALA B 1 352 ? 42.969 13.305 -6.645 1 34.28 352 ALA B C 1
ATOM 5586 O O . ALA B 1 352 ? 43.875 13.602 -5.879 1 34.28 352 ALA B O 1
ATOM 5587 N N . SER B 1 353 ? 43 12.078 -7.066 1 26.17 353 SER B N 1
ATOM 5588 C CA . SER B 1 353 ? 44.312 11.547 -7.445 1 26.17 353 SER B CA 1
ATOM 5589 C C . SER B 1 353 ? 45.062 12.531 -8.328 1 26.17 353 SER B C 1
ATOM 5591 O O . SER B 1 353 ? 44.562 12.953 -9.375 1 26.17 353 SER B O 1
ATOM 5593 N N . ALA B 1 354 ? 45.875 13.32 -7.734 1 30.83 354 ALA B N 1
ATOM 5594 C CA . ALA B 1 354 ? 46.938 14.055 -8.406 1 30.83 354 ALA B CA 1
ATOM 5595 C C . ALA B 1 354 ? 47.75 13.133 -9.32 1 30.83 354 ALA B C 1
ATOM 5597 O O . ALA B 1 354 ? 48.25 12.094 -8.891 1 30.83 354 ALA B O 1
ATOM 5598 N N . GLU B 1 355 ? 47.5 13.414 -10.695 1 21.8 355 GLU B N 1
ATOM 5599 C CA . GLU B 1 355 ? 48.75 13.273 -11.438 1 21.8 355 GLU B CA 1
ATOM 5600 C C . GLU B 1 355 ? 49.781 14.32 -11.016 1 21.8 355 GLU B C 1
ATOM 5602 O O . GLU B 1 355 ? 49.438 15.477 -10.766 1 21.8 355 GLU B O 1
#

Organism: NCBI:txid2511166

Solvent-accessible surface area (backbone atoms only — not comparable to full-atom values): 37178 Å² total; per-residue (Å²): 97,34,33,36,42,39,50,52,46,51,46,20,29,44,33,91,70,87,46,70,67,35,37,44,51,35,42,38,53,48,38,39,40,74,74,69,31,49,38,34,37,35,32,14,46,65,35,60,71,90,50,47,75,48,56,75,40,68,52,20,47,76,79,32,86,76,63,86,56,68,64,50,53,52,51,41,42,53,42,51,52,48,53,41,47,74,67,64,66,41,62,33,39,39,36,49,55,63,71,74,54,47,65,54,49,72,80,51,85,62,39,61,40,29,42,48,82,62,74,45,76,51,76,58,43,54,60,39,32,66,73,46,34,80,51,47,30,30,34,37,21,73,51,45,41,63,65,47,73,66,41,32,70,74,45,67,52,52,70,31,44,57,75,78,69,37,42,65,42,102,47,76,53,71,25,35,30,35,73,49,59,52,42,82,47,44,19,60,67,55,46,52,51,33,28,59,74,67,71,38,35,31,40,34,36,30,38,72,46,80,90,26,42,64,58,38,62,72,55,44,46,59,59,38,76,76,28,93,48,45,44,78,71,36,68,75,52,74,83,49,42,23,57,58,38,18,25,19,52,25,37,50,41,46,41,64,52,63,38,28,57,58,66,61,58,56,53,27,17,33,18,20,20,34,34,40,28,30,77,31,46,16,36,73,78,72,46,41,74,77,50,35,22,42,74,26,86,48,62,68,54,42,44,58,47,60,75,49,42,82,76,44,51,38,68,59,18,25,50,50,27,69,74,69,31,18,17,62,60,34,33,53,54,49,51,52,49,51,52,54,51,55,68,67,50,76,75,76,70,76,75,77,80,75,135,98,34,34,37,41,39,50,52,46,50,45,20,30,46,32,90,67,88,46,70,66,36,37,45,50,34,42,37,51,49,39,40,41,73,74,69,32,51,39,36,36,35,32,13,46,66,34,60,73,92,49,46,76,47,57,73,40,67,52,20,47,76,79,32,85,75,62,86,56,70,63,50,53,52,51,40,42,52,41,52,51,48,53,40,47,74,66,64,64,40,61,32,38,39,36,48,53,66,71,72,54,47,65,54,48,72,80,50,85,62,38,62,39,29,43,48,81,61,73,46,76,50,75,58,44,54,59,38,30,64,73,46,35,81,50,46,28,29,35,37,22,73,51,47,40,65,66,47,73,66,40,32,70,74,45,68,53,53,71,32,44,57,74,77,68,38,42,64,42,100,48,77,54,70,25,35,30,36,73,52,59,54,41,82,48,44,19,60,67,55,46,51,51,35,28,59,73,66,72,39,36,29,40,34,36,29,38,73,47,81,91,26,42,63,56,37,63,72,54,44,45,56,58,37,78,77,27,94,48,45,44,79,72,37,68,75,51,75,84,47,43,22,58,58,39,19,25,18,50,25,38,52,40,45,41,65,52,64,39,29,56,59,66,61,58,57,53,26,17,34,18,21,19,32,36,42,28,30,76,30,44,16,36,71,78,72,48,42,73,78,49,36,21,44,74,25,88,48,63,68,54,41,43,59,48,60,75,48,42,81,76,43,51,36,67,59,19,26,50,50,26,68,72,70,32,18,15,62,59,34,32,53,53,48,52,52,50,51,54,55,51,56,68,69,50,78,73,78,70,75,78,72,80,75,129

pLDDT: mean 94.67, std 11.02, range [21.8, 98.94]

Secondary structure (DSSP, 8-state):
-EEEEE--SSS-SS-SSS-HHHHHHHHHHHHHHHTT-EEEEEE-TT---SSEEEESSSS-GGG-TT-S-HHHHHHHHHHHHHHHHHTT--SEEEE-STTTTHHHHTTSSS-EEEE--S---STTHHHHHHHTTTSEEEESSSGGGTT-TTSEEEEE----B-TTTS---S----EEEEEEE--GGGTHHHHHHHHHHHT--EEEEEE--GGGHHHIIIIIHHHHHT-TTEEE-----TTTHHHHHHTEEEEEE---S--S--HHHHHHHHTT--EEEES-TTHHHHPPBTTTEEEESSHHHHHHHHTTGGGS-HHHHHHHHHHH-BHHHHHHHHHHHHHHHHHHS----------/-EEEEE--SSS-SS-SSS-HHHHHHHHHHHHHHHTT-EEEEEE-TT---SSEEEESSSS-GGG-TT-S-HHHHHHHHHHHHHHHHHTT--SEEEE-STTTTHHHHTTSSS-EEEE--S---STTHHHHHHHTTTSEEEESSSGGGTT-TTSEEEEE----B-TTTS---S----EEEEEEE--GGGTHHHHHHHHHHHT--EEEEEE--GGGHHHIIIIIHHHHHT-TTEEE-----TTTHHHHHHTEEEEEE---S--S--HHHHHHHHTT--EEEES-TTHHHHPPBTTTEEEESSHHHHHHHHTTGGGS-HHHHHHHHHHH-BHHHHHHHHHHHHHHHHHHS----------

Sequence (710 aa):
MRIAQVAPLTEAVPPKLYGGTERVVHWLTEELVTLGHDVTLFASGDSQTSAKLDATWPKALRLDGSVRDPNALHMVMLERVRQKADDDEFDFLHFHLDYYPWSAFSRQPTPYVTTLHGRLDLPEHQPVFNTFSKIPVISISNAQRRPVPQAHWVRTIHHGLPENLLTPQPVKPSYLAVLGRIAPEKGVDRAIKIATRCGIPLKIAAKVDRADQEYYDELIKPLISGNPLVEFIGEITDREKPDFLSGALGLLVPIDWPEPFGLVMIEAMACGTPVIAYNRGSVPEIIEEGLTGFIVEDEISAVSSVGRLETLNRGAIRKQFETRFTARRMALDYLAAYRSLMESKPRFQLVASAEMRIAQVAPLTEAVPPKLYGGTERVVHWLTEELVTLGHDVTLFASGDSQTSAKLDATWPKALRLDGSVRDPNALHMVMLERVRQKADDDEFDFLHFHLDYYPWSAFSRQPTPYVTTLHGRLDLPEHQPVFNTFSKIPVISISNAQRRPVPQAHWVRTIHHGLPENLLTPQPVKPSYLAVLGRIAPEKGVDRAIKIATRCGIPLKIAAKVDRADQEYYDELIKPLISGNPLVEFIGEITDREKPDFLSGALGLLVPIDWPEPFGLVMIEAMACGTPVIAYNRGSVPEIIEEGLTGFIVEDEISAVSSVGRLETLNRGAIRKQFETRFTARRMALDYLAAYRSLMESKPRFQLVASAE

Nearest PDB structures (foldseek):
  7fg9-assembly1_B-2  TM=9.456E-01  e=1.438E-38  Thermosynechococcus vestitus BP-1
  8x3q-assembly1_D-2  TM=9.513E-01  e=1.180E-37  Thermosynechococcus vestitus BP-1
  4xsu-assembly1_A  TM=7.352E-01  e=3.915E-15  Nostoc sp. PCC 7120 = FACHB-418
  4xsp-assembly1_B  TM=7.608E-01  e=2.436E-14  Nostoc sp. PCC 7120 = FACHB-418
  4xsu-assembly1_B  TM=7.344E-01  e=7.611E-15  Nostoc sp. PCC 7120 = FACHB-418

Foldseek 3Di:
DEEEQEAQLQAAQVHPFDDDRSPLSQLLQQLCVVVPYQYEYEYDLPHDHPHHYDHLHNHRPNPDPVDDDSVVSVVVSLVVVLVCVVVVSGQEYEYADPLVNQVVPVPDQRHYEYEYADAQQDPVNAVSCVVRLPGEYEAQAPLSCVNPVSHNYLYHFHAFAALVLAEADPAAAFAEEEAEADDPQQPVVLVLVLCVVLVGAYEYAYEYDPVCVCVCVPPVVVSQVVDPSYHYPYHDDSVCLNVRLNRHLAYERAGHEQRRHPVVLLSSLSNLHAYEHEPHHRCPVRHDDQERYHYDHHSVVSSVRSVVSVVYDSVSSNVCSVPRHHSNSSNVVVVVSSVVRSVPRPPPPPPPDDD/DEEEQEAQLQAAQVHPFDDDRSPLSQLLQQLCVVVPYQYEYEYDLPHDHPHHYDHLHNHRPNPDPVDDDSVVSVVVSLVVVLVCVVVVRGQEYEAADPLVNQVVPVPDQRHYEYEYADAQQDPVNAVSCVVRLPGEYEAQAPLSCVNPVSHNYLYHFHAFAALVLAEADPAAAFAEEEAEADDPQQPVVLVLVLCVVLVGAYEYAHEYDPVCPCVCVPPVVVSQVVDPRYHYPYHDDSVCLNVRLNRHLAYERAGHEARRHPVVLLSSLSNLHAYEHEPHHRCPVRHDDQERYHYDHHSVVSSVRSVCSVVYDSVSSNVVSVVRHHSNSSSVVVVVSRVVRSVPRPPPPPPPPDD

InterPro domains:
  IPR001296 Glycosyl transferase, family 1 [PF00534] (170-308)
  IPR028098 Glycosyltransferase subfamily 4-like, N-terminal domain [PF13439] (18-127)

Radius of gyration: 29.94 Å; Cα contacts (8 Å, |Δi|>4): 1472; chains: 2; bounding box: 84×85×60 Å